Protein AF-A0AA45C9B7-F1 (afdb_monomer)

Foldseek 3Di:
DDDDDDPPPPPPPPPPPCPDWDWDAFPLGDIDTDNDAWQEEEEQDQLLQQLCVLLVLNRSYQEYALQHFDDPPCPPHHHDHLPDDLVVVVVSVGQEYEEAVVSCVPVVVSVVVCVVVVRHYGHHDQLFLVCLLVRLCVSCSNRVRNVSSVVLVVVLCVLLVPDDADDLVQAQEAAEAEADVQGKGFAPRAQLNVLCVSLRYDHPCHVFDAPDPSHRIGDDDPVSCLVCQARHQAYEYEDDPRHNDDLVVQLPDPSNCSHNRSVVVRYHYHYCCQRHRSHSSVSVSSVLSCQSPVLCVCLVPPVQQDFAFDFLLLLLVLCCSLVSQGWDDTGRPDQPLDPQRDGQNLQPPDDPSDCSSRSLSSCPVVVLADDDRNHSRRRHGDAQVRSQVSCCVVVVHGDDDRGTGSNSVSVVSVD

Secondary structure (DSSP, 8-state):
----SSTTSSS--------PPEEEE-TTS-EEEESS--SSEEE-SHHHHHHHHHTT-GGGEEEEETT---SGGGGGSPEE-TTS-HHHHHHT--SEEEE-HHHHHH-HHHHHHHHHTT-EEEE---SSSTTHHHHHHHHHHHHT-HHHHHHHHHHHHHHHHHSPPPPGGGPEEEEEEEETTTTEEEPTTSHHHHHHHHTTEEETTTTPPBSSTT-SEEE--HHHHHHTGGG-SEEEEEE-SS----HHHHHTSTTGGGSHHHHTT-EEEEEHHHHTSSSTTHHHHHHHHHHHTSHHHHHHT-TT-SSSB-BHHHHHHHHHHHTTPPPP---SS-----TTS--TT--TTS-TTSHHHHHHHHHHHTTSS--BTTB--TTPBPPHHHHHHHHHHHHTS-------BHHHHHHHHT-

pLDDT: mean 89.88, std 12.5, range [42.47, 98.75]

Radius of gyration: 24.46 Å; Cα contacts (8 Å, |Δi|>4): 684; chains: 1; bounding box: 62×85×58 Å

Mean predicted aligned error: 6.7 Å

Organism: NCBI:txid515440

Solvent-accessible surface area (backbone atoms only — not comparable to full-atom values): 23014 Å² total; per-residue (Å²): 144,83,90,90,84,74,88,80,78,77,82,72,74,68,85,72,75,80,65,68,66,46,72,50,70,37,66,72,73,47,80,46,75,40,73,63,54,50,59,27,28,34,28,61,38,50,49,56,49,34,44,36,47,76,36,71,38,52,83,24,53,61,27,32,26,66,67,52,44,56,66,54,82,52,81,83,46,53,65,45,56,96,84,56,61,61,65,65,55,58,75,66,62,46,51,30,39,40,36,37,47,67,50,56,73,75,38,42,74,54,52,55,55,40,44,76,71,72,26,45,72,47,30,54,67,64,41,36,42,82,35,40,58,57,48,43,43,52,50,10,53,46,52,64,23,50,67,42,27,52,50,49,50,52,51,49,52,54,57,58,68,70,46,78,84,64,57,87,90,69,47,44,39,22,40,53,36,56,31,70,97,77,41,23,25,48,9,76,58,5,43,44,39,47,37,37,52,68,48,27,36,38,49,79,54,64,86,32,50,50,74,43,93,76,41,52,34,7,49,54,55,72,64,61,48,42,77,50,8,74,60,21,60,32,38,36,34,39,28,47,98,89,21,90,67,52,69,68,59,55,64,69,37,89,66,38,73,51,19,39,6,56,67,69,65,34,60,46,81,43,55,36,72,25,39,64,34,79,39,81,46,32,56,53,42,31,54,47,42,38,36,72,72,42,34,70,59,49,67,73,63,34,90,62,67,38,88,52,66,27,20,47,45,55,46,32,43,52,50,36,52,77,67,54,53,75,79,59,74,66,54,60,86,51,89,60,55,47,101,81,69,52,43,67,62,50,41,74,79,48,60,79,88,42,67,65,35,43,33,49,50,27,23,45,80,66,70,52,47,84,66,63,81,56,35,64,58,49,82,44,70,52,50,37,67,55,50,24,54,35,49,17,65,74,73,71,47,92,52,88,60,94,40,54,25,32,35,49,49,52,62,54,74,73,108

Sequence (415 aa):
MKKFSILFIFLLITLLSFAYPYTFTDDSGNVIKVDKPFKRIISLYGGHTENIFYMEAKDSLIAVSTSEAFPPNFKNLPAISYKEDVEKFISLNPDLVLIRPMIYRRYGDLVEKLEAFGITVVSLQPETFDDVFPYWEKLGILTGKIDESKALIKEFELKVNKLPKIEQNDLTEIFFESIHKNFKTTANGSIADYVLKRSGLFNVADEAIQVVEGSTISEFSKEQLIENGDKVEYYIAQKGAMNKISKDIIKNESGFNAIKAVRNDNIIIIDEKIISRPTPRVYYSIVEFYKLIHNDYLTSNHYLYNDEKVSKISFSTIAIDFLMIPFKTPEYFKKEINKDGHLFGDFSDINYRDIQHLYAETAFYNDIVDSKSNKFEPNSILSSNDINSYLSRILNETVNENIVTNKDLIDFLRK

Structure (mmCIF, N/CA/C/O backbone):
data_AF-A0AA45C9B7-F1
#
_entry.id   AF-A0AA45C9B7-F1
#
loop_
_atom_site.group_PDB
_atom_site.id
_atom_site.type_symbol
_atom_site.label_atom_id
_atom_site.label_alt_id
_atom_site.label_comp_id
_atom_site.label_asym_id
_atom_site.label_entity_id
_atom_site.label_seq_id
_atom_site.pdbx_PDB_ins_code
_atom_site.Cartn_x
_atom_site.Cartn_y
_atom_site.Cartn_z
_atom_site.occupancy
_atom_site.B_iso_or_equiv
_atom_site.auth_seq_id
_atom_site.auth_comp_id
_atom_site.auth_asym_id
_atom_site.auth_atom_id
_atom_site.pdbx_PDB_model_num
ATOM 1 N N . MET A 1 1 ? -29.228 57.942 32.005 1.00 42.47 1 MET A N 1
ATOM 2 C CA . MET A 1 1 ? -28.174 57.275 31.211 1.00 42.47 1 MET A CA 1
ATOM 3 C C . MET A 1 1 ? -28.348 55.770 31.367 1.00 42.47 1 MET A C 1
ATOM 5 O O . MET A 1 1 ? -27.970 55.209 32.382 1.00 42.47 1 MET A O 1
ATOM 9 N N . LYS A 1 2 ? -29.069 55.148 30.431 1.00 44.62 2 LYS A N 1
ATOM 10 C CA . LYS A 1 2 ? -29.368 53.708 30.368 1.00 44.62 2 LYS A CA 1
ATOM 11 C C . LYS A 1 2 ? -29.010 53.242 28.955 1.00 44.62 2 LYS A C 1
ATOM 13 O O . LYS A 1 2 ? -29.224 54.020 28.029 1.00 44.62 2 LYS A O 1
ATOM 18 N N . LYS A 1 3 ? -28.603 51.972 28.837 1.00 48.41 3 LYS A N 1
ATOM 19 C CA . LYS A 1 3 ? -28.260 51.189 27.627 1.00 48.41 3 LYS A CA 1
ATOM 20 C C . LYS A 1 3 ? -26.762 51.133 27.314 1.00 48.41 3 LYS A C 1
ATOM 22 O O . LYS A 1 3 ? -26.308 51.922 26.510 1.00 48.41 3 LYS A O 1
ATOM 27 N N . PHE A 1 4 ? -26.039 50.174 27.902 1.00 48.50 4 PHE A N 1
ATOM 28 C CA . PHE A 1 4 ? -24.846 49.546 27.296 1.00 48.50 4 PHE A CA 1
ATOM 29 C C . PHE A 1 4 ? -24.396 48.309 28.110 1.00 48.50 4 PHE A C 1
ATOM 31 O O . PHE A 1 4 ? -23.299 48.276 28.649 1.00 48.50 4 PHE A O 1
ATOM 38 N N . SER A 1 5 ? -25.246 47.282 28.273 1.00 53.19 5 SER A N 1
ATOM 39 C CA . SER A 1 5 ? -24.798 46.026 28.930 1.00 53.19 5 SER A CA 1
ATOM 40 C C . SER A 1 5 ? -25.456 44.725 28.454 1.00 53.19 5 SER A C 1
ATOM 42 O O . SER A 1 5 ? -25.304 43.714 29.123 1.00 53.19 5 SER A O 1
ATOM 44 N N . ILE A 1 6 ? -26.180 44.690 27.329 1.00 49.78 6 ILE A N 1
ATOM 45 C CA . ILE A 1 6 ? -26.880 43.448 26.911 1.00 49.78 6 ILE A CA 1
ATOM 46 C C . ILE A 1 6 ? -26.456 42.950 25.515 1.00 49.78 6 ILE A C 1
ATOM 48 O O . ILE A 1 6 ? -26.840 41.865 25.100 1.00 49.78 6 ILE A O 1
ATOM 52 N N . LEU A 1 7 ? -25.575 43.660 24.803 1.00 46.28 7 LEU A N 1
ATOM 53 C CA . LEU A 1 7 ? -25.231 43.326 23.413 1.00 46.28 7 LEU A CA 1
ATOM 54 C C . LEU A 1 7 ? -23.855 42.658 23.230 1.00 46.28 7 LEU A C 1
ATOM 56 O O . LEU A 1 7 ? -23.214 42.862 22.208 1.00 46.28 7 LEU A O 1
ATOM 60 N N . PHE A 1 8 ? -23.383 41.885 24.213 1.00 44.88 8 PHE A N 1
ATOM 61 C CA . PHE A 1 8 ? -22.143 41.095 24.073 1.00 44.88 8 PHE A CA 1
ATOM 62 C C . PHE A 1 8 ? -22.245 39.650 24.594 1.00 44.88 8 PHE A C 1
ATOM 64 O O . PHE A 1 8 ? -21.258 38.927 24.595 1.00 44.88 8 PHE A O 1
ATOM 71 N N . ILE A 1 9 ? -23.444 39.205 24.995 1.00 46.38 9 ILE A N 1
ATOM 72 C CA . ILE A 1 9 ? -23.711 37.828 25.466 1.00 46.38 9 ILE A CA 1
ATOM 73 C C . ILE A 1 9 ? -24.515 37.014 24.425 1.00 46.38 9 ILE A C 1
ATOM 75 O O . ILE A 1 9 ? -24.823 35.850 24.636 1.00 46.38 9 ILE A O 1
ATOM 79 N N . PHE A 1 10 ? -24.809 37.588 23.252 1.00 44.72 10 PHE A N 1
ATOM 80 C CA . PHE A 1 10 ? -25.588 36.925 22.191 1.00 44.72 10 PHE A CA 1
ATOM 81 C C . PHE A 1 10 ? -24.786 36.548 20.934 1.00 44.72 10 PHE A C 1
ATOM 83 O O . PHE A 1 10 ? -25.371 36.111 19.948 1.00 44.72 10 PHE A O 1
ATOM 90 N N . LEU A 1 11 ? -23.453 36.666 20.968 1.00 45.59 11 LEU A N 1
ATOM 91 C CA . LEU A 1 11 ? -22.559 36.192 19.901 1.00 45.59 11 LEU A CA 1
ATOM 92 C C . LEU A 1 11 ? -21.663 35.041 20.387 1.00 45.59 11 LEU A C 1
ATOM 94 O O . LEU A 1 11 ? -20.489 34.948 20.055 1.00 45.59 11 LEU A O 1
ATOM 98 N N . LEU A 1 12 ? -22.239 34.170 21.212 1.00 47.09 12 LEU A N 1
ATOM 99 C CA . LEU A 1 12 ? -21.736 32.823 21.456 1.00 47.09 12 LEU A CA 1
ATOM 100 C C . LEU A 1 12 ? -22.844 31.825 21.097 1.00 47.09 12 LEU A C 1
ATOM 102 O O . LEU A 1 12 ? -23.138 30.896 21.841 1.00 47.09 12 LEU A O 1
ATOM 106 N N . ILE A 1 13 ? -23.505 32.044 19.954 1.00 50.38 13 ILE A N 1
ATOM 107 C CA . ILE A 1 13 ? -24.198 30.954 19.269 1.00 50.38 13 ILE A CA 1
ATOM 108 C C . ILE A 1 13 ? -23.079 30.114 18.674 1.00 50.38 13 ILE A C 1
ATOM 110 O O . ILE A 1 13 ? -22.588 30.344 17.571 1.00 50.38 13 ILE A O 1
ATOM 114 N N . THR A 1 14 ? -22.603 29.208 19.516 1.00 49.97 14 THR A N 1
ATOM 115 C CA . THR A 1 14 ? -21.936 27.981 19.138 1.00 49.97 14 THR A CA 1
ATOM 116 C C . THR A 1 14 ? -22.509 27.490 17.811 1.00 49.97 14 THR A C 1
ATOM 118 O O . THR A 1 14 ? -23.702 27.204 17.702 1.00 49.97 14 THR A O 1
ATOM 121 N N . LEU A 1 15 ? -21.645 27.365 16.803 1.00 48.00 15 LEU A N 1
ATOM 122 C CA . LEU A 1 15 ? -21.829 26.395 15.730 1.00 48.00 15 LEU A CA 1
ATOM 123 C C . LEU A 1 15 ? -21.857 25.007 16.391 1.00 48.00 15 LEU A C 1
ATOM 125 O O . LEU A 1 15 ? -20.880 24.266 16.375 1.00 48.00 15 LEU A O 1
ATOM 129 N N . LEU A 1 16 ? -22.970 24.666 17.044 1.00 46.38 16 LEU A N 1
ATOM 130 C CA . LEU A 1 16 ? -23.360 23.280 17.205 1.00 46.38 16 LEU A CA 1
ATOM 131 C C . LEU A 1 16 ? -23.708 22.824 15.795 1.00 46.38 16 LEU A C 1
ATOM 133 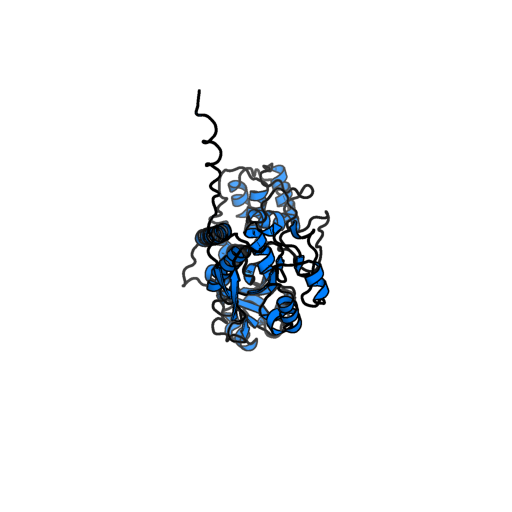O O . LEU A 1 16 ? -24.852 22.932 15.357 1.00 46.38 16 LEU A O 1
ATOM 137 N N . SER A 1 17 ? -22.700 22.352 15.065 1.00 50.91 17 SER A N 1
ATOM 138 C CA . SER A 1 17 ? -22.954 21.388 14.009 1.00 50.91 17 SER A CA 1
ATOM 139 C C . SER A 1 17 ? -23.666 20.225 14.687 1.00 50.91 17 SER A C 1
ATOM 141 O O . SER A 1 17 ? -23.038 19.417 15.370 1.00 50.91 17 SER A O 1
ATOM 143 N N . PHE A 1 18 ? -24.993 20.191 14.575 1.00 50.06 18 PHE A N 1
ATOM 144 C CA . PHE A 1 18 ? -25.790 19.018 14.893 1.00 50.06 18 PHE A CA 1
ATOM 145 C C . PHE A 1 18 ? -25.392 17.934 13.887 1.00 50.06 18 PHE A C 1
ATOM 147 O O . PHE A 1 18 ? -26.012 17.775 12.839 1.00 50.06 18 PHE A O 1
ATOM 154 N N . ALA A 1 19 ? -24.298 17.229 14.171 1.00 60.28 19 ALA A N 1
ATOM 155 C CA . ALA A 1 19 ? -24.029 15.952 13.545 1.00 60.28 19 ALA A CA 1
ATOM 156 C C . ALA A 1 19 ? -25.073 14.986 14.114 1.00 60.28 19 ALA A C 1
ATOM 158 O O . ALA A 1 19 ? -25.050 14.664 15.301 1.00 60.28 19 ALA A O 1
ATOM 159 N N . TYR A 1 20 ? -26.052 14.630 13.285 1.00 59.03 20 TYR A N 1
ATOM 160 C CA . TYR A 1 20 ? -27.032 13.595 13.594 1.00 59.03 20 TYR A CA 1
ATOM 161 C C . TYR A 1 20 ? -26.312 12.294 13.976 1.00 59.03 20 TYR A C 1
ATOM 163 O O . TYR A 1 20 ? -25.211 12.056 13.471 1.00 59.03 20 TYR A O 1
ATOM 171 N N . PRO A 1 21 ? -26.913 11.444 14.829 1.00 85.44 21 PRO A N 1
ATOM 172 C CA . PRO A 1 21 ? -26.331 10.142 15.108 1.00 85.44 21 PRO A CA 1
ATOM 173 C C . PRO A 1 21 ? -26.195 9.373 13.791 1.00 85.44 21 PRO A C 1
ATOM 175 O O . PRO A 1 21 ? -27.180 9.166 13.077 1.00 85.44 21 PRO A O 1
ATOM 178 N N . TYR A 1 22 ? -24.972 8.973 13.451 1.00 93.06 22 TYR A N 1
ATOM 179 C CA . TYR A 1 22 ? -24.746 8.094 12.308 1.00 93.06 22 TYR A CA 1
ATOM 180 C C . TYR A 1 22 ? -25.062 6.663 12.722 1.00 93.06 22 TYR A C 1
ATOM 182 O O . TYR A 1 22 ? -24.827 6.257 13.861 1.00 93.06 22 TYR A O 1
ATOM 190 N N . THR A 1 23 ? -25.615 5.881 11.802 1.00 94.88 23 THR A N 1
ATOM 191 C CA . THR A 1 23 ? -25.825 4.448 12.002 1.00 94.88 23 THR A CA 1
ATOM 192 C C . THR A 1 23 ? -25.400 3.709 10.746 1.00 94.88 23 THR A C 1
ATOM 194 O O . THR A 1 23 ? -25.785 4.102 9.647 1.00 94.88 23 THR A O 1
ATOM 197 N N . PHE A 1 24 ? -24.603 2.657 10.904 1.00 96.50 24 PHE A N 1
ATOM 198 C CA . PHE A 1 24 ? -24.184 1.786 9.808 1.00 96.50 24 PHE A CA 1
ATOM 199 C C . PHE A 1 24 ? -24.010 0.353 10.309 1.00 96.50 24 PHE A C 1
ATOM 201 O O . PHE A 1 24 ? -23.844 0.127 11.506 1.00 96.50 24 PHE A O 1
ATOM 208 N N . THR A 1 25 ? -24.031 -0.608 9.391 1.00 97.12 25 THR A N 1
ATOM 209 C CA . THR A 1 25 ? -23.704 -2.004 9.696 1.00 97.12 25 THR A CA 1
ATOM 210 C C . THR A 1 25 ? -22.218 -2.245 9.443 1.00 97.12 25 THR A C 1
ATOM 212 O O . THR A 1 25 ? -21.684 -1.865 8.391 1.00 97.12 25 THR A O 1
ATOM 215 N N . ASP A 1 26 ? -21.533 -2.814 10.430 1.00 97.25 26 ASP A N 1
ATOM 216 C CA . ASP A 1 26 ? -20.147 -3.250 10.290 1.00 97.25 26 ASP A CA 1
ATOM 217 C C . ASP A 1 26 ? -20.053 -4.555 9.479 1.00 97.25 26 ASP A C 1
ATOM 219 O O . ASP A 1 26 ? -21.057 -5.187 9.150 1.00 97.25 26 ASP A O 1
ATOM 223 N N . ASP A 1 27 ? -18.839 -4.975 9.149 1.00 95.75 27 ASP A N 1
ATOM 224 C CA . ASP A 1 27 ? -18.615 -6.099 8.237 1.00 95.75 27 ASP A CA 1
ATOM 225 C C . ASP A 1 27 ? -18.670 -7.459 8.978 1.00 95.75 27 ASP A C 1
ATOM 227 O O . ASP A 1 27 ? -18.292 -8.495 8.437 1.00 95.75 27 ASP A O 1
ATOM 231 N N . SER A 1 28 ? -19.134 -7.464 10.238 1.00 95.19 28 SER A N 1
ATOM 232 C CA . SER A 1 28 ? -19.570 -8.661 10.978 1.00 95.19 28 SER A CA 1
ATOM 233 C C . SER A 1 28 ? -21.086 -8.670 11.249 1.00 95.19 28 SER A C 1
ATOM 235 O O . SER A 1 28 ? -21.576 -9.572 11.925 1.00 95.19 28 SER A O 1
ATOM 237 N N . GLY A 1 29 ? -21.842 -7.709 10.700 1.00 95.31 29 GLY A N 1
ATOM 238 C CA . GLY A 1 29 ? -23.305 -7.648 10.790 1.00 95.31 29 GLY A CA 1
ATOM 239 C C . GLY A 1 29 ? -23.853 -6.847 11.977 1.00 95.31 29 GLY A C 1
ATOM 240 O O . GLY A 1 29 ? -25.069 -6.822 12.179 1.00 95.31 29 GLY A O 1
ATOM 241 N N . ASN A 1 30 ? -23.002 -6.171 12.751 1.00 96.00 30 ASN A N 1
ATOM 242 C CA . ASN A 1 30 ? -23.426 -5.395 13.915 1.00 96.00 30 ASN A CA 1
ATOM 243 C C . ASN A 1 30 ? -23.891 -3.996 13.508 1.00 96.00 30 ASN A C 1
ATOM 245 O O . ASN A 1 30 ? -23.246 -3.321 12.705 1.00 96.00 30 ASN A O 1
ATOM 249 N N . VAL A 1 31 ? -24.985 -3.520 14.105 1.00 96.88 31 VAL A N 1
ATOM 250 C CA . VAL A 1 31 ? -25.466 -2.145 13.908 1.00 96.88 31 VAL A CA 1
ATOM 251 C C . VAL A 1 31 ? -24.709 -1.207 14.841 1.00 96.88 31 VAL A C 1
ATOM 253 O O . VAL A 1 31 ? -24.925 -1.209 16.053 1.00 96.88 31 VAL A O 1
ATOM 256 N N . ILE A 1 32 ? -23.860 -0.365 14.266 1.00 97.12 32 ILE A N 1
ATOM 257 C CA . ILE A 1 32 ? -23.044 0.605 14.989 1.00 97.12 32 ILE A CA 1
ATOM 258 C C . ILE A 1 32 ? -23.759 1.948 15.005 1.00 97.12 32 ILE A C 1
ATOM 260 O O . ILE A 1 32 ? -24.113 2.481 13.953 1.00 97.12 32 ILE A O 1
ATOM 264 N N . LYS A 1 33 ? -23.945 2.512 16.200 1.00 94.94 33 LYS A N 1
ATOM 265 C CA . LYS A 1 33 ? -24.475 3.865 16.400 1.00 94.94 33 LYS A CA 1
ATOM 266 C C . LYS A 1 33 ? -23.355 4.788 16.850 1.00 94.94 33 LYS A C 1
ATOM 268 O O . LYS A 1 33 ? -22.640 4.479 17.799 1.00 94.94 33 LYS A O 1
ATOM 273 N N . VAL A 1 34 ? -23.218 5.922 16.177 1.00 95.62 34 VAL A N 1
ATOM 274 C CA . VAL A 1 34 ? -22.181 6.917 16.452 1.00 95.62 34 VAL A CA 1
ATOM 275 C C . VAL A 1 34 ? -22.859 8.233 16.799 1.00 95.62 34 VAL A C 1
ATOM 277 O O . VAL A 1 34 ? -23.167 9.041 15.925 1.00 95.62 34 VAL A O 1
ATOM 280 N N . ASP A 1 35 ? -23.098 8.434 18.094 1.00 92.38 35 ASP A N 1
ATOM 281 C CA . ASP A 1 35 ? -23.690 9.673 18.619 1.00 92.38 35 ASP A CA 1
ATOM 282 C C . ASP A 1 35 ? -22.674 10.823 18.647 1.00 92.38 35 ASP A C 1
ATOM 284 O O . ASP A 1 35 ? -23.022 11.997 18.534 1.00 92.38 35 ASP A O 1
ATOM 288 N N . LYS A 1 36 ? -21.393 10.483 18.818 1.00 93.50 36 LYS A N 1
ATOM 289 C CA . LYS A 1 36 ? -20.261 11.409 18.791 1.00 93.50 36 LYS A CA 1
ATOM 290 C C . LYS A 1 36 ? -19.014 10.692 18.265 1.00 93.50 36 LYS A C 1
ATOM 292 O O . LYS A 1 36 ? -18.895 9.485 18.467 1.00 93.50 36 LYS A O 1
ATOM 297 N N . PRO A 1 37 ? -18.059 11.419 17.664 1.00 95.94 37 PRO A N 1
ATOM 298 C CA . PRO A 1 37 ? -16.772 10.849 17.281 1.00 95.94 37 PRO A CA 1
ATOM 299 C C . PRO A 1 37 ? -16.023 10.222 18.462 1.00 95.94 37 PRO A C 1
ATOM 301 O O . PRO A 1 37 ? -15.937 10.834 19.534 1.00 95.94 37 PRO A O 1
ATOM 304 N N . PHE A 1 38 ? -15.415 9.062 18.232 1.00 97.62 38 PHE A N 1
ATOM 305 C CA . PHE A 1 38 ? -14.538 8.379 19.180 1.00 97.62 38 PHE A CA 1
ATOM 306 C C . PHE A 1 38 ? -13.196 9.112 19.309 1.00 97.62 38 PHE A C 1
ATOM 308 O O . PHE A 1 38 ? -12.716 9.748 18.364 1.00 97.62 38 PHE A O 1
ATOM 315 N N . LYS A 1 39 ? -12.598 9.080 20.504 1.00 97.00 39 LYS A N 1
ATOM 316 C CA . LYS A 1 39 ? -11.380 9.838 20.847 1.00 97.00 39 LYS A CA 1
ATOM 317 C C . LYS A 1 39 ? -10.267 8.972 21.426 1.00 97.00 39 LYS A C 1
ATOM 319 O O . LYS A 1 39 ? -9.162 9.475 21.607 1.00 97.00 39 LYS A O 1
ATOM 324 N N . ARG A 1 40 ? -10.549 7.711 21.751 1.00 97.94 40 ARG A N 1
ATOM 325 C CA . ARG A 1 40 ? -9.636 6.771 22.404 1.00 97.94 40 ARG A CA 1
ATOM 326 C C . ARG A 1 40 ? -9.715 5.421 21.699 1.00 97.94 40 ARG A C 1
ATOM 328 O O . ARG A 1 40 ? -10.242 4.443 22.224 1.00 97.94 40 ARG A O 1
ATOM 335 N N . ILE A 1 41 ? -9.168 5.396 20.494 1.00 98.38 41 ILE A N 1
ATOM 336 C CA . ILE A 1 41 ? -9.255 4.287 19.554 1.00 98.38 41 ILE A CA 1
ATOM 337 C C . ILE A 1 41 ? -8.043 3.365 19.706 1.00 98.38 41 ILE A C 1
ATOM 339 O O . ILE A 1 41 ? -6.892 3.807 19.635 1.00 98.38 41 ILE A O 1
ATOM 343 N N . ILE A 1 42 ? -8.301 2.069 19.859 1.00 97.88 42 ILE A N 1
ATOM 344 C CA . ILE A 1 42 ? -7.309 1.011 19.640 1.00 97.88 42 ILE A CA 1
ATOM 345 C C . ILE A 1 42 ? -7.521 0.452 18.234 1.00 97.88 42 ILE A C 1
ATOM 347 O O . ILE A 1 42 ? -8.609 -0.018 17.912 1.00 97.88 42 ILE A O 1
ATOM 351 N N . SER A 1 43 ? -6.483 0.482 17.399 1.00 96.50 43 SER A N 1
ATOM 352 C CA . SER A 1 43 ? -6.538 -0.043 16.030 1.00 96.50 43 SER A CA 1
ATOM 353 C C . SER A 1 43 ? -5.743 -1.339 15.901 1.00 96.50 43 SER A C 1
ATOM 355 O O . SER A 1 43 ? -4.517 -1.327 15.992 1.00 96.50 43 SER A O 1
ATOM 357 N N . LEU A 1 44 ? -6.419 -2.466 15.661 1.00 95.75 44 LEU A N 1
ATOM 358 C CA . LEU A 1 44 ? -5.783 -3.789 15.565 1.00 95.75 44 LEU A CA 1
ATOM 359 C C . LEU A 1 44 ? -5.434 -4.209 14.125 1.00 95.75 44 LEU A C 1
ATOM 361 O O . LEU A 1 44 ? -5.105 -5.372 13.877 1.00 95.75 44 LEU A O 1
ATOM 365 N N . TYR A 1 45 ? -5.475 -3.280 13.165 1.00 93.19 45 TYR A N 1
ATOM 366 C CA . TYR A 1 45 ? -5.079 -3.535 11.781 1.00 93.19 45 TYR A CA 1
ATOM 367 C C . TYR A 1 45 ? -4.540 -2.285 11.081 1.00 93.19 45 TYR A C 1
ATOM 369 O O . TYR A 1 45 ? -5.177 -1.233 11.077 1.00 93.19 45 TYR A O 1
ATOM 377 N N . GLY A 1 46 ? -3.421 -2.441 10.369 1.00 90.69 46 GLY A N 1
ATOM 378 C CA . GLY A 1 46 ? -2.737 -1.299 9.763 1.00 90.69 46 GLY A CA 1
ATOM 379 C C . GLY A 1 46 ? -3.471 -0.602 8.641 1.00 90.69 46 GLY A C 1
ATOM 380 O O . GLY A 1 46 ? -3.217 0.572 8.408 1.00 90.69 46 GLY A O 1
ATOM 381 N N . GLY A 1 47 ? -4.426 -1.266 7.986 1.00 93.44 47 GLY A N 1
ATOM 382 C CA . GLY A 1 47 ? -5.327 -0.561 7.080 1.00 93.44 47 GLY A CA 1
ATOM 383 C C . GLY A 1 47 ? -6.197 0.464 7.814 1.00 93.44 47 GLY A C 1
ATOM 384 O O . GLY A 1 47 ? -6.421 1.542 7.280 1.00 93.44 47 GLY A O 1
ATOM 385 N N . HIS A 1 48 ? -6.663 0.186 9.036 1.00 96.00 48 HIS A N 1
ATOM 386 C CA . HIS A 1 48 ? -7.419 1.171 9.820 1.00 96.00 48 HIS A CA 1
ATOM 387 C C . HIS A 1 48 ? -6.496 2.300 10.274 1.00 96.00 48 HIS A C 1
ATOM 389 O O . HIS A 1 48 ? -6.776 3.472 10.026 1.00 96.00 48 HIS A O 1
ATOM 395 N N . THR A 1 49 ? -5.362 1.927 10.874 1.00 94.19 49 THR A N 1
ATOM 396 C CA . THR A 1 49 ? -4.375 2.860 11.424 1.00 94.19 49 THR A CA 1
ATOM 397 C C . THR A 1 49 ? -3.926 3.869 10.367 1.00 94.19 49 THR A C 1
ATOM 399 O O . THR A 1 49 ? -3.978 5.075 10.586 1.00 94.19 49 THR A O 1
ATOM 402 N N . GLU A 1 50 ? -3.544 3.392 9.186 1.00 93.12 50 GLU A N 1
ATOM 403 C CA . GLU A 1 50 ? -3.051 4.236 8.104 1.00 93.12 50 GLU A CA 1
ATOM 404 C C . GLU A 1 50 ? -4.119 5.200 7.568 1.00 93.12 50 GLU A C 1
ATOM 406 O O . GLU A 1 50 ? -3.839 6.387 7.401 1.00 93.12 50 GLU A O 1
ATOM 411 N N . ASN A 1 51 ? -5.356 4.740 7.363 1.00 95.81 51 ASN A N 1
ATOM 412 C CA . ASN A 1 51 ? -6.441 5.611 6.900 1.00 95.81 51 ASN A CA 1
ATOM 413 C C . ASN A 1 51 ? -6.785 6.707 7.915 1.00 95.81 51 ASN A C 1
ATOM 415 O O . ASN A 1 51 ? -6.963 7.860 7.532 1.00 95.81 51 ASN A O 1
ATOM 419 N N . ILE A 1 52 ? -6.785 6.387 9.213 1.00 95.75 52 ILE A N 1
ATOM 420 C CA . ILE A 1 52 ? -6.977 7.378 10.285 1.00 95.75 52 ILE A CA 1
ATOM 421 C C . ILE A 1 52 ? -5.883 8.457 10.239 1.00 95.75 52 ILE A C 1
ATOM 423 O O . ILE A 1 52 ? -6.149 9.635 10.486 1.00 95.75 52 ILE A O 1
ATOM 427 N N . PHE A 1 53 ? -4.654 8.088 9.870 1.00 93.06 53 PHE A N 1
ATOM 428 C CA . PHE A 1 53 ? -3.577 9.049 9.642 1.00 93.06 53 PHE A CA 1
ATOM 429 C C . PHE A 1 53 ? -3.786 9.899 8.386 1.00 93.06 53 PHE A C 1
ATOM 431 O O . PHE A 1 53 ? -3.568 11.113 8.448 1.00 93.06 53 PHE A O 1
ATOM 438 N N . TYR A 1 54 ? -4.215 9.303 7.269 1.00 93.31 54 TYR A N 1
ATOM 439 C CA . TYR A 1 54 ? -4.569 10.048 6.054 1.00 93.31 54 TYR A CA 1
ATOM 440 C C . TYR A 1 54 ? -5.679 11.076 6.318 1.00 93.31 54 TYR A C 1
ATOM 442 O O . TYR A 1 54 ? -5.592 12.191 5.815 1.00 93.31 54 TYR A O 1
ATOM 450 N N . MET A 1 55 ? -6.637 10.747 7.188 1.00 94.69 55 MET A N 1
ATOM 451 C CA . MET A 1 55 ? -7.749 11.615 7.603 1.00 94.69 55 MET A CA 1
ATOM 452 C C . MET A 1 55 ? -7.401 12.604 8.731 1.00 94.69 55 MET A C 1
ATOM 454 O O . MET A 1 55 ? -8.287 13.252 9.280 1.00 94.69 55 MET A O 1
ATOM 458 N N . GLU A 1 56 ? -6.129 12.712 9.130 1.00 93.38 56 GLU A N 1
ATOM 459 C CA . GLU A 1 56 ? -5.687 13.630 10.197 1.00 93.38 56 GLU A CA 1
ATOM 460 C C . GLU A 1 56 ? -6.338 13.372 11.567 1.00 93.38 56 GLU A C 1
ATOM 462 O O . GLU A 1 56 ? -6.427 14.265 12.407 1.00 93.38 56 GLU A O 1
ATOM 467 N N . ALA A 1 57 ? -6.755 12.133 11.831 1.00 94.56 57 ALA A N 1
ATOM 468 C CA . ALA A 1 57 ? -7.336 11.704 13.105 1.00 94.56 57 ALA A CA 1
ATOM 469 C C . ALA A 1 57 ? -6.356 10.928 13.995 1.00 94.56 57 ALA A C 1
ATOM 471 O O . ALA A 1 57 ? -6.775 10.263 14.941 1.00 94.56 57 ALA A O 1
ATOM 472 N N . LYS A 1 58 ? -5.044 11.022 13.748 1.00 92.44 58 LYS A N 1
ATOM 473 C CA . LYS A 1 58 ? -4.020 10.301 14.528 1.00 92.44 58 LYS A CA 1
ATOM 474 C C . LYS A 1 58 ? -4.120 10.525 16.044 1.00 92.44 58 LYS A C 1
ATOM 476 O O . LYS A 1 58 ? -3.840 9.605 16.799 1.00 92.44 58 LYS A O 1
ATOM 481 N N . ASP A 1 59 ? -4.573 11.701 16.481 1.00 93.25 59 ASP A N 1
ATOM 482 C CA . ASP A 1 59 ? -4.689 12.051 17.905 1.00 93.25 59 ASP A CA 1
ATOM 483 C C . ASP A 1 59 ? -5.822 11.292 18.620 1.00 93.25 59 ASP A C 1
ATOM 485 O O . ASP A 1 59 ? -5.895 11.299 19.846 1.00 93.25 59 ASP A O 1
ATOM 489 N N . SER A 1 60 ? -6.703 10.622 17.867 1.00 95.88 60 SER A N 1
ATOM 490 C CA . SER A 1 60 ? -7.705 9.708 18.424 1.00 95.88 60 SER A CA 1
ATOM 491 C C . SER A 1 60 ? -7.143 8.318 18.740 1.00 95.88 60 SER A C 1
ATOM 493 O O . SER A 1 60 ? -7.785 7.564 19.465 1.00 95.88 60 SER A O 1
ATOM 495 N N . LEU A 1 61 ? -5.961 7.959 18.223 1.00 95.56 61 LEU A N 1
ATOM 496 C CA . LEU A 1 61 ? -5.348 6.648 18.441 1.00 95.56 61 LEU A CA 1
ATOM 497 C C . LEU A 1 61 ? -4.578 6.625 19.763 1.00 95.56 61 LEU A C 1
ATOM 499 O O . LEU A 1 61 ? -3.702 7.453 19.997 1.00 95.56 61 LEU A O 1
ATOM 503 N N . ILE A 1 62 ? -4.869 5.632 20.604 1.00 96.00 62 ILE A N 1
ATOM 504 C CA . ILE A 1 62 ? -4.195 5.432 21.899 1.00 96.00 62 ILE A CA 1
ATOM 505 C C . ILE A 1 62 ? -3.367 4.148 21.961 1.00 96.00 62 ILE A C 1
ATOM 507 O O . ILE A 1 62 ? -2.528 4.019 22.846 1.00 96.00 62 ILE A O 1
ATOM 511 N N . ALA A 1 63 ? -3.591 3.208 21.042 1.00 94.69 63 ALA A N 1
ATOM 512 C CA . ALA A 1 63 ? -2.742 2.044 20.821 1.00 94.69 63 ALA A CA 1
ATOM 513 C C . ALA A 1 63 ? -2.974 1.481 19.418 1.00 94.69 63 ALA A C 1
ATOM 515 O O . ALA A 1 63 ? -4.024 1.699 18.803 1.00 94.69 63 ALA A O 1
ATOM 516 N N . VAL A 1 64 ? -1.993 0.739 18.920 1.00 93.38 64 VAL A N 1
ATOM 517 C CA . VAL A 1 64 ? -2.036 0.138 17.585 1.00 93.38 64 VAL A CA 1
ATOM 518 C C . VAL A 1 64 ? -1.585 -1.321 17.611 1.00 93.38 64 VAL A C 1
ATOM 520 O O . VAL A 1 64 ? -1.033 -1.783 18.607 1.00 93.38 64 VAL A O 1
ATOM 523 N N . SER A 1 65 ? -1.813 -2.060 16.527 1.00 90.69 65 SER A N 1
ATOM 524 C CA . SER A 1 65 ? -1.370 -3.450 16.405 1.00 90.69 65 SER A CA 1
ATOM 525 C C . SER A 1 65 ? 0.151 -3.587 16.551 1.00 90.69 65 SER A C 1
ATOM 527 O O . SER A 1 65 ? 0.927 -2.710 16.175 1.00 90.69 65 SER A O 1
ATOM 529 N N . THR A 1 66 ? 0.613 -4.745 17.018 1.00 86.12 66 THR A N 1
ATOM 530 C CA . THR A 1 66 ? 2.045 -5.100 17.000 1.00 86.12 66 THR A CA 1
ATOM 531 C C . THR A 1 66 ? 2.616 -5.243 15.591 1.00 86.12 66 THR A C 1
ATOM 533 O O . THR A 1 66 ? 3.830 -5.234 15.415 1.00 86.12 66 THR A O 1
ATOM 536 N N . SER A 1 67 ? 1.753 -5.365 14.583 1.00 77.94 67 SER A N 1
ATOM 537 C CA . SER A 1 67 ? 2.122 -5.468 13.175 1.00 77.94 67 SER A CA 1
ATOM 538 C C . SER A 1 67 ? 1.955 -4.139 12.434 1.00 77.94 67 SER A C 1
ATOM 540 O O . SER A 1 67 ? 1.534 -4.149 11.282 1.00 77.94 67 SER A O 1
ATOM 542 N N . GLU A 1 68 ? 2.174 -2.992 13.074 1.00 77.19 68 GLU A N 1
ATOM 543 C CA . GLU A 1 68 ? 2.172 -1.698 12.383 1.00 77.19 68 GLU A CA 1
ATOM 544 C C . GLU A 1 68 ? 3.567 -1.311 11.905 1.00 77.19 68 GLU A C 1
ATOM 546 O O . GLU A 1 68 ? 4.548 -1.481 12.621 1.00 77.19 68 GLU A O 1
ATOM 551 N N . ALA A 1 69 ? 3.644 -0.762 10.692 1.00 70.38 69 ALA A N 1
ATOM 552 C CA . ALA A 1 69 ? 4.915 -0.407 10.053 1.00 70.38 69 ALA A CA 1
ATOM 553 C C . ALA A 1 69 ? 4.977 1.042 9.541 1.00 70.38 69 ALA A C 1
ATOM 555 O O . ALA A 1 69 ? 6.062 1.578 9.355 1.00 70.38 69 ALA A O 1
ATOM 556 N N . PHE A 1 70 ? 3.830 1.671 9.270 1.00 75.62 70 PHE A N 1
ATOM 557 C CA . PHE A 1 70 ? 3.727 3.013 8.684 1.00 75.62 70 PHE A CA 1
ATOM 558 C C . PHE A 1 70 ? 2.319 3.597 8.829 1.00 75.62 70 PHE A C 1
ATOM 560 O O . PHE A 1 70 ? 1.383 2.806 8.662 1.00 75.62 70 PHE A O 1
ATOM 567 N N . PRO A 1 71 ? 2.122 4.922 9.045 1.00 73.56 71 PRO A N 1
ATOM 568 C CA . PRO A 1 71 ? 3.104 6.028 9.103 1.00 73.56 71 PRO A CA 1
ATOM 569 C C . PRO A 1 71 ? 4.156 6.030 10.244 1.00 73.56 71 PRO A C 1
ATOM 571 O O . PRO A 1 71 ? 3.920 5.487 11.316 1.00 73.56 71 PRO A O 1
ATOM 574 N N . PRO A 1 72 ? 5.305 6.717 10.077 1.00 63.50 72 PRO A N 1
ATOM 575 C CA . PRO A 1 72 ? 6.435 6.789 11.038 1.00 63.50 72 PRO A CA 1
ATOM 576 C C . PRO A 1 72 ? 6.068 7.282 12.453 1.00 63.50 72 PRO A C 1
ATOM 578 O O . PRO A 1 72 ? 6.754 6.986 13.431 1.00 63.50 72 PRO A O 1
ATOM 581 N N . ASN A 1 73 ? 4.970 8.029 12.584 1.00 61.75 73 ASN A N 1
ATOM 582 C CA . ASN A 1 73 ? 4.566 8.710 13.817 1.00 61.75 73 ASN A CA 1
ATOM 583 C C . ASN A 1 73 ? 3.866 7.805 14.851 1.00 61.75 73 ASN A C 1
ATOM 585 O O . ASN A 1 73 ? 3.435 8.298 15.891 1.00 61.75 73 ASN A O 1
ATOM 589 N N . PHE A 1 74 ? 3.774 6.490 14.626 1.00 68.38 74 PHE A N 1
ATOM 590 C CA . PHE A 1 74 ? 3.242 5.557 15.632 1.00 68.38 74 PHE A CA 1
ATOM 591 C C . PHE A 1 74 ? 4.183 5.287 16.798 1.00 68.38 74 PHE A C 1
ATOM 593 O O . PHE A 1 74 ? 3.752 4.697 17.782 1.00 68.38 74 PHE A O 1
ATOM 600 N N . LYS A 1 75 ? 5.470 5.647 16.677 1.00 61.38 75 LYS A N 1
ATOM 601 C CA . LYS A 1 75 ? 6.549 5.214 17.587 1.00 61.38 75 LYS A CA 1
ATOM 602 C C . LYS A 1 75 ? 6.270 5.492 19.073 1.00 61.38 75 LYS A C 1
ATOM 604 O O . LYS A 1 75 ? 6.861 4.836 19.923 1.00 61.38 75 LYS A O 1
ATOM 609 N N . ASN A 1 76 ? 5.373 6.429 19.375 1.00 74.56 76 ASN A N 1
ATOM 610 C CA . ASN A 1 76 ? 5.007 6.812 20.738 1.00 74.56 76 ASN A CA 1
ATOM 611 C C . ASN A 1 76 ? 3.731 6.127 21.262 1.00 74.56 76 ASN A C 1
ATOM 613 O O . ASN A 1 76 ? 3.399 6.295 22.434 1.00 74.56 76 ASN A O 1
ATOM 617 N N . LEU A 1 77 ? 3.006 5.382 20.423 1.00 85.06 77 LEU A N 1
ATOM 618 C CA . LEU A 1 77 ? 1.801 4.661 20.823 1.00 85.06 77 LEU A CA 1
ATOM 619 C C . LEU A 1 77 ? 2.158 3.256 21.338 1.00 85.06 77 LEU A C 1
ATOM 621 O O . LEU A 1 77 ? 2.982 2.569 20.729 1.00 85.06 77 LEU A O 1
ATOM 625 N N . PRO A 1 78 ? 1.525 2.790 22.429 1.00 89.31 78 PRO A N 1
ATOM 626 C CA . PRO A 1 78 ? 1.573 1.392 22.832 1.00 89.31 78 PRO A CA 1
ATOM 627 C C . PRO A 1 78 ? 1.175 0.457 21.683 1.00 89.31 78 PRO A C 1
ATOM 629 O O . PRO A 1 78 ? 0.170 0.679 21.005 1.00 89.31 78 PRO A O 1
ATOM 632 N N . ALA A 1 79 ? 1.941 -0.616 21.504 1.00 89.50 79 ALA A N 1
ATOM 633 C CA . ALA A 1 79 ? 1.584 -1.711 20.613 1.00 89.50 79 ALA A CA 1
ATOM 634 C C . ALA A 1 79 ? 0.844 -2.800 21.403 1.00 89.50 79 ALA A C 1
ATOM 636 O O . ALA A 1 79 ? 1.307 -3.215 22.467 1.00 89.50 79 ALA A O 1
ATOM 637 N N . ILE A 1 80 ? -0.296 -3.260 20.892 1.00 92.12 80 ILE A N 1
ATOM 638 C CA . ILE A 1 80 ? -1.149 -4.267 21.527 1.00 92.12 80 ILE A CA 1
ATOM 639 C C . ILE A 1 80 ? -1.525 -5.354 20.519 1.00 92.12 80 ILE A C 1
ATOM 641 O O . ILE A 1 80 ? -1.803 -5.086 19.351 1.00 92.12 80 ILE A O 1
ATOM 645 N N . SER A 1 81 ? -1.492 -6.608 20.959 1.00 93.88 81 SER A N 1
ATOM 646 C CA . SER A 1 81 ? -1.930 -7.751 20.161 1.00 93.88 81 SER A CA 1
ATOM 647 C C . SER A 1 81 ? -3.382 -8.081 20.501 1.00 93.88 81 SER A C 1
ATOM 649 O O . SER A 1 81 ? -3.774 -8.045 21.661 1.00 93.88 81 SER A O 1
ATOM 651 N N . TYR A 1 82 ? -4.175 -8.505 19.516 1.00 93.25 82 TYR A N 1
ATOM 652 C CA . TYR A 1 82 ? -5.516 -9.064 19.759 1.00 93.25 82 TYR A CA 1
ATOM 653 C C . TYR A 1 82 ? -5.495 -10.381 20.565 1.00 93.25 82 TYR A C 1
ATOM 655 O O . TYR A 1 82 ? -6.545 -10.940 20.851 1.00 93.25 82 TYR A O 1
ATOM 663 N N . LYS A 1 83 ? -4.304 -10.905 20.886 1.00 95.06 83 LYS A N 1
ATOM 664 C CA . LYS A 1 83 ? -4.095 -12.084 21.739 1.00 95.06 83 LYS A CA 1
ATOM 665 C C . LYS A 1 83 ? -3.807 -11.738 23.205 1.00 95.06 83 LYS A C 1
ATOM 667 O O . LYS A 1 83 ? -3.574 -12.656 23.980 1.00 95.06 83 LYS A O 1
ATOM 672 N N . GLU A 1 84 ? -3.722 -10.454 23.545 1.00 95.06 84 GLU A N 1
ATOM 673 C CA . GLU A 1 84 ? -3.557 -10.012 24.933 1.00 95.06 84 GLU A CA 1
ATOM 674 C C . GLU A 1 84 ? -4.852 -10.220 25.726 1.00 95.06 84 GLU A C 1
ATOM 676 O O . GLU A 1 84 ? -5.944 -10.276 25.154 1.00 95.06 84 GLU A O 1
ATOM 681 N N . ASP A 1 85 ? -4.724 -10.266 27.049 1.00 95.94 85 ASP A N 1
ATOM 682 C CA . ASP A 1 85 ? -5.868 -10.315 27.954 1.00 95.94 85 ASP A CA 1
ATOM 683 C C . ASP A 1 85 ? -6.696 -9.021 27.893 1.00 95.94 85 ASP A C 1
ATOM 685 O O . ASP A 1 85 ? -6.172 -7.924 27.660 1.00 95.94 85 ASP A O 1
ATOM 689 N N . VAL A 1 86 ? -8.007 -9.123 28.138 1.00 97.19 86 VAL A N 1
ATOM 690 C CA . VAL A 1 86 ? -8.933 -7.981 28.033 1.00 97.19 86 VAL A CA 1
ATOM 691 C C . VAL A 1 86 ? -8.568 -6.845 28.996 1.00 97.19 86 VAL A C 1
ATOM 693 O O . VAL A 1 86 ? -8.732 -5.671 28.669 1.00 97.19 86 VAL A O 1
ATOM 696 N N . GLU A 1 87 ? -7.988 -7.165 30.153 1.00 96.75 87 GLU A N 1
ATOM 697 C CA . GLU A 1 87 ? -7.505 -6.213 31.152 1.00 96.75 87 GLU A CA 1
ATOM 698 C C . GLU A 1 87 ? -6.475 -5.252 30.551 1.00 96.75 87 GLU A C 1
ATOM 700 O O . GLU A 1 87 ? -6.451 -4.067 30.897 1.00 96.75 87 GLU A O 1
ATOM 705 N N . LYS A 1 88 ? -5.659 -5.724 29.597 1.00 96.81 88 LYS A N 1
ATOM 706 C CA . LYS A 1 88 ? -4.696 -4.881 28.886 1.00 96.81 88 LYS A CA 1
ATOM 707 C C . LYS A 1 88 ? -5.407 -3.801 28.079 1.00 96.81 88 LYS A C 1
ATOM 709 O O . LYS A 1 88 ? -4.999 -2.643 28.148 1.00 96.81 88 LYS A O 1
ATOM 714 N N . PHE A 1 89 ? -6.479 -4.155 27.374 1.00 97.88 89 PHE A N 1
ATOM 715 C CA . PHE A 1 89 ? -7.303 -3.206 26.626 1.00 97.88 89 PHE A CA 1
ATOM 716 C C . PHE A 1 89 ? -8.010 -2.237 27.573 1.00 97.88 89 PHE A C 1
ATOM 718 O O . PHE A 1 89 ? -7.873 -1.027 27.416 1.00 97.88 89 PHE A O 1
ATOM 725 N N . ILE A 1 90 ? -8.690 -2.751 28.602 1.00 96.75 90 ILE A N 1
ATOM 726 C CA . ILE A 1 90 ? -9.443 -1.942 29.572 1.00 96.75 90 ILE A CA 1
ATOM 727 C C . ILE A 1 90 ? -8.532 -0.940 30.294 1.00 96.75 90 ILE A C 1
ATOM 729 O O . ILE A 1 90 ? -8.922 0.208 30.495 1.00 96.75 90 ILE A O 1
ATOM 733 N N . SER A 1 91 ? -7.292 -1.324 30.624 1.00 97.12 91 SER A N 1
ATOM 734 C CA . SER A 1 91 ? -6.324 -0.434 31.287 1.00 97.12 91 SER A CA 1
ATOM 735 C C . S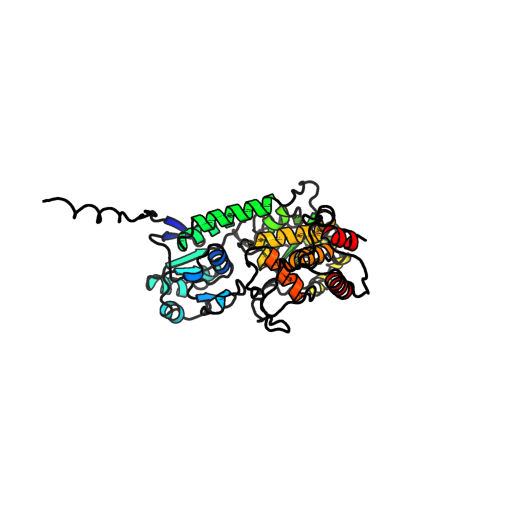ER A 1 91 ? -5.978 0.816 30.470 1.00 97.12 91 SER A C 1
ATOM 737 O O . SER A 1 91 ? -5.604 1.846 31.032 1.00 97.12 91 SER A O 1
ATOM 739 N N . LEU A 1 92 ? -6.134 0.746 29.145 1.00 97.19 92 LEU A N 1
ATOM 740 C CA . LEU A 1 92 ? -5.938 1.873 28.240 1.00 97.19 92 LEU A CA 1
ATOM 741 C C . LEU A 1 92 ? -7.195 2.745 28.123 1.00 97.19 92 LEU A C 1
ATOM 743 O O . LEU A 1 92 ? -7.137 3.792 27.485 1.00 97.19 92 LEU A O 1
ATOM 747 N N . ASN A 1 93 ? -8.311 2.362 28.749 1.00 97.50 93 ASN A N 1
ATOM 748 C CA . ASN A 1 93 ? -9.589 3.073 28.743 1.00 97.50 93 ASN A CA 1
ATOM 749 C C . ASN A 1 93 ? -10.056 3.488 27.326 1.00 97.50 93 ASN A C 1
ATOM 751 O O . ASN A 1 93 ? -10.264 4.683 27.093 1.00 97.50 93 ASN A O 1
ATOM 755 N N . PRO A 1 94 ? -10.118 2.570 26.342 1.00 98.31 94 PRO A N 1
ATOM 756 C CA . PRO A 1 94 ? -10.585 2.893 24.999 1.00 98.31 94 PRO A CA 1
ATOM 757 C C . PRO A 1 94 ? -12.084 3.193 24.982 1.00 98.31 94 PRO A C 1
ATOM 759 O O . PRO A 1 94 ? -12.841 2.643 25.776 1.00 98.31 94 PRO A O 1
ATOM 762 N N . ASP A 1 95 ? -12.515 4.021 24.035 1.00 98.06 95 ASP A N 1
ATOM 763 C CA . ASP A 1 95 ? -13.933 4.162 23.682 1.00 98.06 95 ASP A CA 1
ATOM 764 C C . ASP A 1 95 ? -14.295 3.377 22.408 1.00 98.06 95 ASP A C 1
ATOM 766 O O . ASP A 1 95 ? -15.467 3.060 22.204 1.00 98.06 95 ASP A O 1
ATOM 770 N N . LEU A 1 96 ? -13.293 2.993 21.606 1.00 98.75 96 LEU A N 1
ATOM 771 C CA . LEU A 1 96 ? -13.441 2.181 20.400 1.00 98.75 96 LEU A CA 1
ATOM 772 C C . LEU A 1 96 ? -12.273 1.202 20.222 1.00 98.75 96 LEU A C 1
ATOM 774 O O . LEU A 1 96 ? -11.106 1.579 20.349 1.00 98.75 96 LEU A O 1
ATOM 778 N N . VAL A 1 97 ? -12.581 -0.033 19.822 1.00 98.62 97 VAL A N 1
ATOM 779 C CA . VAL A 1 97 ? -11.607 -0.998 19.294 1.00 98.62 97 VAL A CA 1
ATOM 780 C C . VAL A 1 97 ? -11.974 -1.355 17.852 1.00 98.62 97 VAL A C 1
ATOM 782 O O . VAL A 1 97 ? -13.041 -1.906 17.586 1.00 98.62 97 VAL A O 1
ATOM 785 N N . LEU A 1 98 ? -11.075 -1.041 16.917 1.00 98.62 98 LEU A N 1
ATOM 786 C CA . LEU A 1 98 ? -11.205 -1.370 15.496 1.00 98.62 98 LEU A CA 1
ATOM 787 C C . LEU A 1 98 ? -10.533 -2.703 15.192 1.00 98.62 98 LEU A C 1
ATOM 789 O O . LEU A 1 98 ? -9.331 -2.870 15.428 1.00 98.62 98 LEU A O 1
ATOM 793 N N . ILE A 1 99 ? -11.300 -3.630 14.624 1.00 98.12 99 ILE A N 1
ATOM 794 C CA . ILE A 1 99 ? -10.847 -4.984 14.306 1.00 98.12 99 ILE A CA 1
ATOM 795 C C . ILE A 1 99 ? -11.257 -5.407 12.895 1.00 98.12 99 ILE A C 1
ATOM 797 O O . ILE A 1 99 ? -12.072 -4.766 12.241 1.00 98.12 99 ILE A O 1
ATOM 801 N N . ARG A 1 100 ? -10.718 -6.544 12.446 1.00 96.06 100 ARG A N 1
ATOM 802 C CA . ARG A 1 100 ? -11.165 -7.239 11.230 1.00 96.06 100 ARG A CA 1
ATOM 803 C C . ARG A 1 100 ? -12.140 -8.374 11.570 1.00 96.06 100 ARG A C 1
ATOM 805 O O . ARG A 1 100 ? -11.983 -8.968 12.643 1.00 96.06 100 ARG A O 1
ATOM 812 N N . PRO A 1 101 ? -12.990 -8.820 10.624 1.00 95.19 101 PRO A N 1
ATOM 813 C CA . PRO A 1 101 ? -13.881 -9.973 10.808 1.00 95.19 101 PRO A CA 1
ATOM 814 C C . PRO A 1 101 ? -13.171 -11.262 11.249 1.00 95.19 101 PRO A C 1
ATOM 816 O O . PRO A 1 101 ? -13.758 -12.129 11.891 1.00 95.19 101 PRO A O 1
ATOM 819 N N . MET A 1 102 ? -11.885 -11.432 10.917 1.00 93.38 102 MET A N 1
ATOM 820 C CA . MET A 1 102 ? -11.091 -12.565 11.414 1.00 93.38 102 MET A CA 1
ATOM 821 C C . MET A 1 102 ? -10.930 -12.536 12.941 1.00 93.38 102 MET A C 1
ATOM 823 O O . MET A 1 102 ? -11.065 -13.580 13.574 1.00 93.38 102 MET A O 1
ATOM 827 N N . ILE A 1 103 ? -10.671 -11.360 13.523 1.00 95.81 103 ILE A N 1
ATOM 828 C CA . ILE A 1 103 ? -10.544 -11.196 14.976 1.00 95.81 103 ILE A CA 1
ATOM 829 C C . ILE A 1 103 ? -11.914 -11.397 15.620 1.00 95.81 103 ILE A C 1
ATOM 831 O O . ILE A 1 103 ? -12.008 -12.185 16.552 1.00 95.81 103 ILE A O 1
ATOM 835 N N . TYR A 1 104 ? -12.966 -10.790 15.062 1.00 96.12 104 TYR A N 1
ATOM 836 C CA . TYR A 1 104 ? -14.335 -10.949 15.561 1.00 96.12 104 TYR A CA 1
ATOM 837 C C . TYR A 1 104 ? -14.741 -12.431 15.651 1.00 96.12 104 TYR A C 1
ATOM 839 O O . TYR A 1 104 ? -15.168 -12.903 16.697 1.00 96.12 104 TYR A O 1
ATOM 847 N N . ARG A 1 105 ? -14.494 -13.212 14.587 1.00 94.81 105 ARG A N 1
ATOM 848 C CA . ARG A 1 105 ? -14.839 -14.645 14.541 1.00 94.81 105 ARG A CA 1
ATOM 849 C C . ARG A 1 105 ? -13.966 -15.543 15.421 1.00 94.81 105 ARG A C 1
ATOM 851 O O . ARG A 1 105 ? -14.447 -16.563 15.900 1.00 94.81 105 ARG A O 1
ATOM 858 N N . ARG A 1 106 ? -12.668 -15.246 15.560 1.00 96.19 106 ARG A N 1
ATOM 859 C CA . ARG A 1 106 ? -11.707 -16.141 16.245 1.00 96.19 106 ARG A CA 1
ATOM 860 C C . ARG A 1 106 ? -11.426 -15.766 17.697 1.00 96.19 106 ARG A C 1
ATOM 862 O O . ARG A 1 106 ? -10.882 -16.591 18.422 1.00 96.19 106 ARG A O 1
ATOM 869 N N . TYR A 1 107 ? -11.765 -14.545 18.096 1.00 96.56 107 TYR A N 1
ATOM 870 C CA . TYR A 1 107 ? -11.526 -13.985 19.424 1.00 96.56 107 TYR A CA 1
ATOM 871 C C . TYR A 1 107 ? -12.822 -13.381 19.991 1.00 96.56 107 TYR A C 1
ATOM 873 O O . TYR A 1 107 ? -12.798 -12.303 20.579 1.00 96.56 107 TYR A O 1
ATOM 881 N N . GLY A 1 108 ? -13.952 -14.079 19.810 1.00 95.81 108 GLY A N 1
ATOM 882 C CA . GLY A 1 108 ? -15.273 -13.652 20.290 1.00 95.81 108 GLY A CA 1
ATOM 883 C C . GLY A 1 108 ? -15.288 -13.335 21.788 1.00 95.81 108 GLY A C 1
ATOM 884 O O . GLY A 1 108 ? -15.751 -12.270 22.170 1.00 95.81 108 GLY A O 1
ATOM 885 N N . ASP A 1 109 ? -14.639 -14.162 22.616 1.00 96.94 109 ASP A N 1
ATOM 886 C CA . ASP A 1 109 ? -14.505 -13.923 24.061 1.00 96.94 109 ASP A CA 1
ATOM 887 C C . ASP A 1 109 ? -13.866 -12.564 24.404 1.00 96.94 109 ASP A C 1
ATOM 889 O O . ASP A 1 109 ? -14.207 -11.955 25.417 1.00 96.94 109 ASP A O 1
ATOM 893 N N . LEU A 1 110 ? -12.910 -12.085 23.595 1.00 97.31 110 LEU A N 1
ATOM 894 C CA . LEU A 1 110 ? -12.317 -10.757 23.781 1.00 97.31 110 LEU A CA 1
ATOM 895 C C . LEU A 1 110 ? -13.346 -9.672 23.445 1.00 97.31 110 LEU A C 1
ATOM 897 O O . LEU A 1 110 ? -13.489 -8.721 24.209 1.00 97.31 110 LEU A O 1
ATOM 901 N N . VAL A 1 111 ? -14.056 -9.826 22.324 1.00 97.81 111 VAL A N 1
ATOM 902 C CA . VAL A 1 111 ? -15.088 -8.882 21.867 1.00 97.81 111 VAL A CA 1
ATOM 903 C C . VAL A 1 111 ? -16.205 -8.760 22.902 1.00 97.81 111 VAL A C 1
ATOM 905 O O . VAL A 1 111 ? -16.465 -7.657 23.373 1.00 97.81 111 VAL A O 1
ATOM 908 N N . GLU A 1 112 ? -16.778 -9.882 23.342 1.00 97.56 112 GLU A N 1
ATOM 909 C CA . GLU A 1 112 ? -17.866 -9.910 24.327 1.00 97.56 112 GLU A CA 1
ATOM 910 C C . GLU A 1 112 ? -17.469 -9.227 25.641 1.00 97.56 112 GLU A C 1
ATOM 912 O O . GLU A 1 112 ? -18.243 -8.460 26.214 1.00 97.56 112 GLU A O 1
ATOM 917 N N . LYS A 1 113 ? -16.241 -9.459 26.126 1.00 98.19 113 LYS A N 1
ATOM 918 C CA . LYS A 1 113 ? -15.751 -8.831 27.362 1.00 98.19 113 LYS A CA 1
ATOM 919 C C . LYS A 1 113 ? -15.523 -7.326 27.207 1.00 98.19 113 LYS A C 1
ATOM 921 O O . LYS A 1 113 ? -15.788 -6.586 28.152 1.00 98.19 113 LYS A O 1
ATOM 926 N N . LEU A 1 114 ? -15.036 -6.868 26.050 1.00 98.31 114 LEU A N 1
ATOM 927 C CA . LEU A 1 114 ? -14.892 -5.437 25.759 1.00 98.31 114 LEU A CA 1
ATOM 928 C C . LEU A 1 114 ? -16.264 -4.749 25.742 1.00 98.31 114 LEU A C 1
ATOM 930 O O . LEU A 1 114 ? -16.452 -3.734 26.415 1.00 98.31 114 LEU A O 1
ATOM 934 N N . GLU A 1 115 ? -17.233 -5.336 25.041 1.00 97.56 115 GLU A N 1
ATOM 935 C CA . GLU A 1 115 ? -18.600 -4.816 24.942 1.00 97.56 115 GLU A CA 1
ATOM 936 C C . GLU A 1 115 ? -19.320 -4.823 26.297 1.00 97.56 115 GLU A C 1
ATOM 938 O O . GLU A 1 115 ? -19.963 -3.836 26.660 1.00 97.56 115 GLU A O 1
ATOM 943 N N . ALA A 1 116 ? -19.146 -5.876 27.105 1.00 97.56 116 ALA A N 1
ATOM 944 C CA . ALA A 1 116 ? -19.669 -5.945 28.472 1.00 97.56 116 ALA A CA 1
ATOM 945 C C . ALA A 1 116 ? -19.103 -4.843 29.387 1.00 97.56 116 ALA A C 1
ATOM 947 O O . ALA A 1 116 ? -19.745 -4.460 30.366 1.00 97.56 116 ALA A O 1
ATOM 948 N N . PHE A 1 117 ? -17.923 -4.306 29.062 1.00 96.88 117 PHE A N 1
ATOM 949 C CA . PHE A 1 117 ? -17.312 -3.167 29.749 1.00 96.88 117 PHE A CA 1
ATOM 950 C C . PHE A 1 117 ? -17.718 -1.805 29.150 1.00 96.88 117 PHE A C 1
ATOM 952 O O . PHE A 1 117 ? -17.196 -0.764 29.548 1.00 96.88 117 PHE A O 1
ATOM 959 N N . GLY A 1 118 ? -18.656 -1.790 28.198 1.00 96.31 118 GLY A N 1
ATOM 960 C CA . GLY A 1 118 ? -19.149 -0.579 27.542 1.00 96.31 118 GLY A CA 1
ATOM 961 C C . GLY A 1 118 ? -18.211 -0.013 26.473 1.00 96.31 118 GLY A C 1
ATOM 962 O O . GLY A 1 118 ? -18.389 1.133 26.059 1.00 96.31 118 GLY A O 1
ATOM 963 N N . ILE A 1 119 ? -17.214 -0.783 26.028 1.00 98.38 119 ILE A N 1
ATOM 964 C CA . ILE A 1 119 ? -16.304 -0.389 24.949 1.00 98.38 119 ILE A CA 1
ATOM 965 C C . ILE A 1 119 ? -16.955 -0.759 23.616 1.00 98.38 119 ILE A C 1
ATOM 967 O O . ILE A 1 119 ? -17.387 -1.893 23.427 1.00 98.38 119 ILE A O 1
ATOM 971 N N . THR A 1 120 ? -17.008 0.181 22.669 1.00 98.38 120 THR A N 1
ATOM 972 C CA . THR A 1 120 ? -17.528 -0.121 21.328 1.00 98.38 120 THR A CA 1
ATOM 973 C C . THR A 1 120 ? -16.495 -0.930 20.548 1.00 98.38 120 THR A C 1
ATOM 975 O O . THR A 1 120 ? -15.329 -0.539 20.469 1.00 98.38 120 THR A O 1
ATOM 978 N N . VAL A 1 121 ? -16.912 -2.032 19.929 1.00 98.56 121 VAL A N 1
ATOM 979 C CA . VAL A 1 121 ? -16.086 -2.802 18.992 1.00 98.56 121 VAL A CA 1
ATOM 980 C C . VAL A 1 121 ? -16.691 -2.667 17.600 1.00 98.56 121 VAL A C 1
ATOM 982 O O . VAL A 1 121 ? -17.895 -2.820 17.430 1.00 98.56 121 VAL A O 1
ATOM 985 N N . VAL A 1 122 ? -15.868 -2.345 16.601 1.00 98.75 122 VAL A N 1
ATOM 986 C CA . VAL A 1 122 ? -16.321 -2.236 15.206 1.00 98.75 122 VAL A CA 1
ATOM 987 C C . VAL A 1 122 ? -15.430 -3.097 14.322 1.00 98.75 122 VAL A C 1
ATOM 989 O O . VAL A 1 122 ? -14.206 -2.925 14.296 1.00 98.75 122 VAL A O 1
ATOM 992 N N . SER A 1 123 ? -16.052 -4.018 13.588 1.00 98.19 123 SER A N 1
ATOM 993 C CA . SER A 1 123 ? -15.379 -4.910 12.649 1.00 98.19 123 SER A CA 1
ATOM 994 C C . SER A 1 123 ? -15.456 -4.371 11.224 1.00 98.19 123 SER A C 1
ATOM 996 O O . SER A 1 123 ? -16.532 -4.366 10.638 1.00 98.19 123 SER A O 1
ATOM 998 N N . LEU A 1 124 ? -14.323 -3.996 10.626 1.00 98.00 124 LEU A N 1
ATOM 999 C CA . LEU A 1 124 ? -14.264 -3.509 9.245 1.00 98.00 124 LEU A CA 1
ATOM 1000 C C . LEU A 1 124 ? -13.244 -4.283 8.402 1.00 98.00 124 LEU A C 1
ATOM 1002 O O . LEU A 1 124 ? -12.114 -4.528 8.828 1.00 98.00 124 LEU A O 1
ATOM 1006 N N . GLN A 1 125 ? -13.620 -4.637 7.182 1.00 95.25 125 GLN A N 1
ATOM 1007 C CA . GLN A 1 125 ? -12.762 -5.145 6.126 1.00 95.25 125 GLN A CA 1
ATOM 1008 C C . GLN A 1 125 ? -13.523 -5.096 4.787 1.00 95.25 125 GLN A C 1
ATOM 1010 O O . GLN A 1 125 ? -14.351 -5.972 4.559 1.00 95.25 125 GLN A O 1
ATOM 1015 N N . PRO A 1 126 ? -13.213 -4.148 3.884 1.00 95.00 126 PRO A N 1
ATOM 1016 C CA . PRO A 1 126 ? -13.793 -4.159 2.544 1.00 95.00 126 PRO A CA 1
ATOM 1017 C C . PRO A 1 126 ? -13.348 -5.413 1.781 1.00 95.00 126 PRO A C 1
ATOM 1019 O O . PRO A 1 126 ? -12.178 -5.813 1.860 1.00 95.00 126 PRO A O 1
ATOM 1022 N N . GLU A 1 127 ? -14.285 -6.030 1.067 1.00 91.31 127 GLU A N 1
ATOM 1023 C CA . GLU A 1 127 ? -14.067 -7.264 0.306 1.00 91.31 127 GLU A CA 1
ATOM 1024 C C . GLU A 1 127 ? -13.778 -6.948 -1.163 1.00 91.31 127 GLU A C 1
ATOM 1026 O O . GLU A 1 127 ? -12.843 -7.497 -1.756 1.00 91.31 127 GLU A O 1
ATOM 1031 N N . THR A 1 128 ? -14.524 -5.996 -1.722 1.00 95.19 128 THR A N 1
ATOM 1032 C CA . THR A 1 128 ? -14.328 -5.479 -3.075 1.00 95.19 128 THR A CA 1
ATOM 1033 C C . THR A 1 128 ? -13.700 -4.089 -3.060 1.00 95.19 128 THR A C 1
ATOM 1035 O O . THR A 1 128 ? -13.604 -3.431 -2.019 1.00 95.19 128 THR A O 1
ATOM 1038 N N . PHE A 1 129 ? -13.246 -3.617 -4.221 1.00 96.56 129 PHE A N 1
ATOM 1039 C CA . PHE A 1 129 ? -12.788 -2.238 -4.346 1.00 96.56 129 PHE A CA 1
ATOM 1040 C C . PHE A 1 129 ? -13.923 -1.222 -4.144 1.00 96.56 129 PHE A C 1
ATOM 1042 O O . PHE A 1 129 ? -13.695 -0.180 -3.531 1.00 96.56 129 PHE A O 1
ATOM 1049 N N . ASP A 1 130 ? -15.146 -1.542 -4.571 1.00 96.56 130 ASP A N 1
ATOM 1050 C CA . ASP A 1 130 ? -16.314 -0.668 -4.394 1.00 96.56 130 ASP A CA 1
ATOM 1051 C C . ASP A 1 130 ? -16.628 -0.425 -2.907 1.00 96.56 130 ASP A C 1
ATOM 1053 O O . ASP A 1 130 ? -17.142 0.633 -2.540 1.00 96.56 130 ASP A O 1
ATOM 1057 N N . ASP A 1 131 ? -16.224 -1.348 -2.029 1.00 97.06 131 ASP A N 1
ATOM 1058 C CA . ASP A 1 131 ? -16.356 -1.216 -0.576 1.00 97.06 131 ASP A CA 1
ATOM 1059 C C . ASP A 1 131 ? -15.277 -0.324 0.060 1.00 97.06 131 ASP A C 1
ATOM 1061 O O . ASP A 1 131 ? -15.416 0.085 1.216 1.00 97.06 131 ASP A O 1
ATOM 1065 N N . VAL A 1 132 ? -14.194 0.011 -0.655 1.00 98.25 132 VAL A N 1
ATOM 1066 C CA . VAL A 1 132 ? -13.059 0.772 -0.099 1.00 98.25 132 VAL A CA 1
ATOM 1067 C C . VAL A 1 132 ? -13.467 2.195 0.273 1.00 98.25 132 VAL A C 1
ATOM 1069 O O . VAL A 1 132 ? -13.102 2.669 1.352 1.00 98.25 132 VAL A O 1
ATOM 1072 N N . PHE A 1 133 ? -14.239 2.878 -0.574 1.00 98.44 133 PHE A N 1
ATOM 1073 C CA . PHE A 1 133 ? -14.701 4.236 -0.273 1.00 98.44 133 PHE A CA 1
ATOM 1074 C C . PHE A 1 133 ? -15.718 4.260 0.879 1.00 98.44 133 PHE A C 1
ATOM 1076 O O . PHE A 1 133 ? -15.472 5.002 1.833 1.00 98.44 133 PHE A O 1
ATOM 1083 N N . PRO A 1 134 ? -16.766 3.407 0.909 1.00 98.19 134 PRO A N 1
ATOM 1084 C CA . PRO A 1 134 ? -17.610 3.235 2.092 1.00 98.19 134 PRO A CA 1
ATOM 1085 C C . PRO A 1 134 ? -16.813 2.918 3.360 1.00 98.19 134 PRO A C 1
ATOM 1087 O O . PRO A 1 134 ? -17.095 3.455 4.428 1.00 98.19 134 PRO A O 1
ATOM 1090 N N . TYR A 1 135 ? -15.781 2.079 3.264 1.00 98.50 135 TYR A N 1
ATOM 1091 C CA . TYR A 1 135 ? -14.895 1.780 4.384 1.00 98.50 135 TYR A CA 1
ATOM 1092 C C . TYR A 1 135 ? -14.148 3.031 4.888 1.00 98.50 135 TYR A C 1
ATOM 1094 O O . TYR A 1 135 ? -14.091 3.264 6.100 1.00 98.50 135 TYR A O 1
ATOM 1102 N N . TRP A 1 136 ? -13.630 3.881 3.996 1.00 98.62 136 TRP A N 1
ATOM 1103 C CA . TRP A 1 136 ? -13.026 5.164 4.381 1.00 98.62 136 TRP A CA 1
ATOM 1104 C C . TRP A 1 136 ? -14.052 6.132 4.980 1.00 98.62 136 TRP A C 1
ATOM 1106 O O . TRP A 1 136 ? -13.751 6.819 5.956 1.00 98.62 136 TRP A O 1
ATOM 1116 N N . GLU A 1 137 ? -15.279 6.163 4.465 1.00 98.25 137 GLU A N 1
ATOM 1117 C CA . GLU A 1 137 ? -16.365 6.957 5.041 1.00 98.25 137 GLU A CA 1
ATOM 1118 C C . GLU A 1 137 ? -16.745 6.485 6.447 1.00 98.25 137 GLU A C 1
ATOM 1120 O O . GLU A 1 137 ? -16.856 7.320 7.346 1.00 98.25 137 GLU A O 1
ATOM 1125 N N . LYS A 1 138 ? -16.861 5.167 6.680 1.00 98.56 138 LYS A N 1
ATOM 1126 C CA . LYS A 1 138 ? -17.095 4.587 8.016 1.00 98.56 138 LYS A CA 1
ATOM 1127 C C . LYS A 1 138 ? -15.999 5.029 8.997 1.00 98.56 138 LYS A C 1
ATOM 1129 O O . LYS A 1 138 ? -16.312 5.474 10.100 1.00 98.56 138 LYS A O 1
ATOM 1134 N N . LEU A 1 139 ? -14.723 4.993 8.600 1.00 98.56 139 LEU A N 1
ATOM 1135 C CA . LEU A 1 139 ? -13.619 5.500 9.432 1.00 98.56 139 LEU A CA 1
ATOM 1136 C C . LEU A 1 139 ? -13.713 7.015 9.685 1.00 98.56 139 LEU A C 1
ATOM 1138 O O . LEU A 1 139 ? -13.474 7.466 10.810 1.00 98.56 139 LEU A O 1
ATOM 1142 N N . GLY A 1 140 ? -14.106 7.793 8.674 1.00 98.19 140 GLY A N 1
ATOM 1143 C CA . GLY A 1 140 ? -14.380 9.224 8.807 1.00 98.19 140 GLY A CA 1
ATOM 1144 C C . GLY A 1 140 ? -15.501 9.505 9.809 1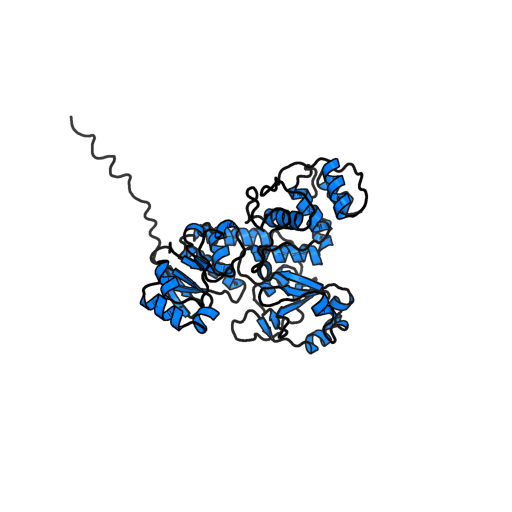.00 98.19 140 GLY A C 1
ATOM 1145 O O . GLY A 1 140 ? -15.348 10.353 10.683 1.00 98.19 140 GLY A O 1
ATOM 1146 N N . ILE A 1 141 ? -16.597 8.746 9.769 1.00 97.88 141 ILE A N 1
ATOM 1147 C CA . ILE A 1 141 ? -17.702 8.849 10.736 1.00 97.88 141 ILE A CA 1
ATOM 1148 C C . ILE A 1 141 ? -17.207 8.555 12.158 1.00 97.88 141 ILE A C 1
ATOM 1150 O O . ILE A 1 141 ? -17.424 9.361 13.063 1.00 97.88 141 ILE A O 1
ATOM 1154 N N . LEU A 1 142 ? -16.499 7.438 12.352 1.00 98.25 142 LEU A N 1
ATOM 1155 C CA . LEU A 1 142 ? -16.005 7.011 13.667 1.00 98.25 142 LEU A CA 1
ATOM 1156 C C . LEU A 1 142 ? -15.054 8.039 14.296 1.00 98.25 142 LEU A C 1
ATOM 1158 O O . LEU A 1 142 ? -15.078 8.253 15.506 1.00 98.25 142 LEU A O 1
ATOM 1162 N N . THR A 1 143 ? -14.242 8.712 13.482 1.00 97.94 143 THR A N 1
ATOM 1163 C CA . THR A 1 143 ? -13.237 9.683 13.948 1.00 97.94 143 THR A CA 1
ATOM 1164 C C . THR A 1 143 ? -13.709 11.141 13.912 1.00 97.94 143 THR A C 1
ATOM 1166 O O . THR A 1 143 ? -13.041 12.023 14.463 1.00 97.94 143 THR A O 1
ATOM 1169 N N . GLY A 1 144 ? -14.879 11.416 13.324 1.00 96.62 144 GLY A N 1
ATOM 1170 C CA . GLY A 1 144 ? -15.385 12.775 13.102 1.00 96.62 144 GLY A CA 1
ATOM 1171 C C . GLY A 1 144 ? -14.669 13.519 11.972 1.00 96.62 144 GLY A C 1
ATOM 1172 O O . GLY A 1 144 ? -14.604 14.744 12.004 1.00 96.62 144 GLY A O 1
ATOM 1173 N N . LYS A 1 145 ? -14.115 12.775 11.012 1.00 97.69 145 LYS A N 1
ATOM 1174 C CA . LYS A 1 145 ? -13.317 13.215 9.862 1.00 97.69 145 LYS A CA 1
ATOM 1175 C C . LYS A 1 145 ? -14.012 12.947 8.527 1.00 97.69 145 LYS A C 1
ATOM 1177 O O . LYS A 1 145 ? -13.430 12.390 7.601 1.00 97.69 145 LYS A O 1
ATOM 1182 N N . ILE A 1 146 ? -15.300 13.270 8.454 1.00 96.38 146 ILE A N 1
ATOM 1183 C CA . ILE A 1 146 ? -16.145 12.974 7.285 1.00 96.38 146 ILE A CA 1
ATOM 1184 C C . ILE A 1 146 ? -15.734 13.817 6.072 1.00 96.38 146 ILE A C 1
ATOM 1186 O O . ILE A 1 146 ? -15.759 13.339 4.940 1.00 96.38 146 ILE A O 1
ATOM 1190 N N . ASP A 1 147 ? -15.357 15.076 6.286 1.00 97.44 147 ASP A N 1
ATOM 1191 C CA . ASP A 1 147 ? -14.923 15.937 5.186 1.00 97.44 147 ASP A CA 1
ATOM 1192 C C . ASP A 1 147 ? -13.532 15.524 4.695 1.00 97.44 147 ASP A C 1
ATOM 1194 O O . ASP A 1 147 ? -13.295 15.464 3.488 1.00 97.44 147 ASP A O 1
ATOM 1198 N N . GLU A 1 148 ? -12.634 15.150 5.609 1.00 98.00 148 GLU A N 1
ATOM 1199 C CA . GLU A 1 148 ? -11.317 14.621 5.268 1.00 98.00 148 GLU A CA 1
ATOM 1200 C C . GLU A 1 148 ? -11.402 13.253 4.572 1.00 98.00 148 GLU A C 1
ATOM 1202 O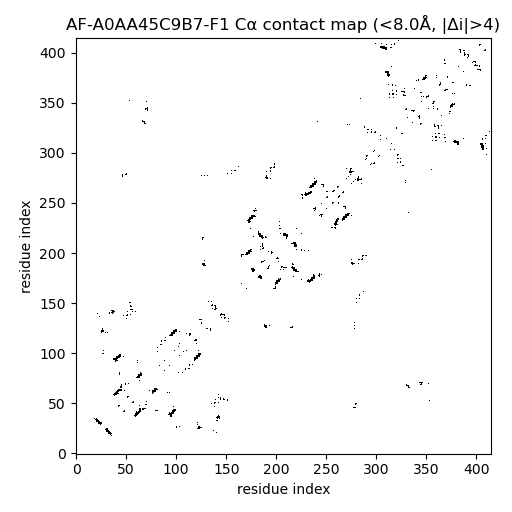 O . GLU A 1 148 ? -10.640 13.015 3.636 1.00 98.00 148 GLU A O 1
ATOM 1207 N N . SER A 1 149 ? -12.342 12.372 4.943 1.00 97.94 149 SER A N 1
ATOM 1208 C CA . SER A 1 149 ? -12.551 11.106 4.224 1.00 97.94 149 SER A CA 1
ATOM 1209 C C . SER A 1 149 ? -13.057 11.341 2.797 1.00 97.94 149 SER A C 1
ATOM 1211 O O . SER A 1 149 ? -12.537 10.739 1.859 1.00 97.94 149 SER A O 1
ATOM 1213 N N . LYS A 1 150 ? -13.992 12.277 2.591 1.00 98.19 150 LYS A N 1
ATOM 1214 C CA . LYS A 1 150 ? -14.455 12.673 1.247 1.00 98.19 150 LYS A CA 1
ATOM 1215 C C . LYS A 1 150 ? -13.350 13.318 0.415 1.00 98.19 150 LYS A C 1
ATOM 1217 O O . LYS A 1 150 ? -13.233 13.042 -0.779 1.00 98.19 150 LYS A O 1
ATOM 1222 N N . ALA A 1 151 ? -12.537 14.176 1.029 1.00 97.75 151 ALA A N 1
ATOM 1223 C CA . ALA A 1 151 ? -11.386 14.781 0.368 1.00 97.75 151 ALA A CA 1
ATOM 1224 C C . ALA A 1 151 ? -10.370 13.714 -0.061 1.00 97.75 151 ALA A C 1
ATOM 1226 O O . ALA A 1 151 ? -9.874 13.776 -1.185 1.00 97.75 151 ALA A O 1
ATOM 1227 N N . LEU A 1 152 ? -10.130 12.709 0.788 1.00 96.81 152 LEU A N 1
ATOM 1228 C CA . LEU A 1 152 ? -9.247 11.585 0.494 1.00 96.81 152 LEU A CA 1
ATOM 1229 C C . LEU A 1 152 ? -9.737 10.755 -0.700 1.00 96.81 152 LEU A C 1
ATOM 1231 O O . LEU A 1 152 ? -8.943 10.447 -1.587 1.00 96.81 152 LEU A O 1
ATOM 1235 N N . ILE A 1 153 ? -11.037 10.439 -0.749 1.00 98.25 153 ILE A N 1
ATOM 1236 C CA . ILE A 1 153 ? -11.664 9.733 -1.881 1.00 98.25 153 ILE A CA 1
ATOM 1237 C C . ILE A 1 153 ? -11.454 10.530 -3.169 1.00 98.25 153 ILE A C 1
ATOM 1239 O O . ILE A 1 153 ? -10.883 10.021 -4.131 1.00 98.25 153 ILE A O 1
ATOM 1243 N N . LYS A 1 154 ? -11.818 11.817 -3.157 1.00 98.06 154 LYS A N 1
ATOM 1244 C CA . LYS A 1 154 ? -11.677 12.691 -4.325 1.00 98.06 154 LYS A CA 1
ATOM 1245 C C . LYS A 1 154 ? -10.224 12.813 -4.783 1.00 98.06 154 LYS A C 1
ATOM 1247 O O . LYS A 1 154 ? -9.952 12.810 -5.981 1.00 98.06 154 LYS A O 1
ATOM 1252 N N . GLU A 1 155 ? -9.280 12.950 -3.855 1.00 95.81 155 GLU A N 1
ATOM 1253 C CA . GLU A 1 155 ? -7.853 13.006 -4.174 1.00 95.81 155 GLU A CA 1
ATOM 1254 C C . GLU A 1 155 ? -7.381 11.706 -4.832 1.00 95.81 155 GLU A C 1
ATOM 1256 O O . GLU A 1 155 ? -6.689 11.752 -5.852 1.00 95.81 155 GLU A O 1
ATOM 1261 N N . PHE A 1 156 ? -7.775 10.557 -4.279 1.00 96.06 156 PHE A N 1
ATOM 1262 C CA . PHE A 1 156 ? -7.452 9.247 -4.830 1.00 96.06 156 PHE A CA 1
ATOM 1263 C C . PHE A 1 156 ? -7.999 9.087 -6.255 1.00 96.06 156 PHE A C 1
ATOM 1265 O O . PHE A 1 156 ? -7.240 8.764 -7.170 1.00 96.06 156 PHE A O 1
ATOM 1272 N N . GLU A 1 157 ? -9.281 9.387 -6.471 1.00 96.56 157 GLU A N 1
ATOM 1273 C CA . GLU A 1 157 ? -9.907 9.329 -7.794 1.00 96.56 157 GLU A CA 1
ATOM 1274 C C . GLU A 1 157 ? -9.216 10.263 -8.789 1.00 96.56 157 GLU A C 1
ATOM 1276 O O . GLU A 1 157 ? -8.939 9.870 -9.919 1.00 96.56 157 GLU A O 1
ATOM 1281 N N . LEU A 1 158 ? -8.886 11.494 -8.383 1.00 95.56 158 LEU A N 1
ATOM 1282 C CA . LEU A 1 158 ? -8.167 12.442 -9.236 1.00 95.56 158 LEU A CA 1
ATOM 1283 C C . LEU A 1 158 ? -6.778 11.929 -9.624 1.00 95.56 158 LEU A C 1
ATOM 1285 O O . LEU A 1 158 ? -6.375 12.097 -10.774 1.00 95.56 158 LEU A O 1
ATOM 1289 N N . LYS A 1 159 ? -6.040 11.317 -8.690 1.00 92.25 159 LYS A N 1
ATOM 1290 C CA . LYS A 1 159 ? -4.727 10.717 -8.968 1.00 92.25 159 LYS A CA 1
ATOM 1291 C C . LYS A 1 159 ? -4.856 9.558 -9.951 1.00 92.25 159 LYS A C 1
ATOM 1293 O O . LYS A 1 159 ? -4.170 9.547 -10.968 1.00 92.25 159 LYS A O 1
ATOM 1298 N N . VAL A 1 160 ? -5.782 8.636 -9.697 1.00 92.75 160 VAL A N 1
ATOM 1299 C CA . VAL A 1 160 ? -6.026 7.491 -10.579 1.00 92.75 160 VAL A CA 1
ATOM 1300 C C . VAL A 1 160 ? -6.501 7.946 -11.958 1.00 92.75 160 VAL A C 1
ATOM 1302 O O . VAL A 1 160 ? -6.003 7.445 -12.956 1.00 92.75 160 VAL A O 1
ATOM 1305 N N . ASN A 1 161 ? -7.409 8.914 -12.065 1.00 92.06 161 ASN A N 1
ATOM 1306 C CA . ASN A 1 161 ? -7.951 9.374 -13.351 1.00 92.06 161 ASN A CA 1
ATOM 1307 C C . ASN A 1 161 ? -6.952 10.165 -14.206 1.00 92.06 161 ASN A C 1
ATOM 1309 O O . ASN A 1 161 ? -7.154 10.281 -15.413 1.00 92.06 161 ASN A O 1
ATOM 1313 N N . LYS A 1 162 ? -5.886 10.704 -13.604 1.00 88.88 162 LYS A N 1
ATOM 1314 C CA . LYS A 1 162 ? -4.771 11.320 -14.339 1.00 88.88 162 LYS A CA 1
ATOM 1315 C C . LYS A 1 162 ? -3.847 10.292 -14.980 1.00 88.88 162 LYS A C 1
ATOM 1317 O O . LYS A 1 162 ? -3.136 10.643 -15.919 1.00 88.88 162 LYS A O 1
ATOM 1322 N N . LEU A 1 163 ? -3.835 9.058 -14.475 1.00 85.56 163 LEU A N 1
ATOM 1323 C CA . LEU A 1 163 ? -3.084 7.992 -15.115 1.00 85.56 163 LEU A CA 1
ATOM 1324 C C . LEU A 1 163 ? -3.718 7.650 -16.466 1.00 85.56 163 LEU A C 1
ATOM 1326 O O . LEU A 1 163 ? -4.943 7.748 -16.611 1.00 85.56 163 LEU A O 1
ATOM 1330 N N . PRO A 1 164 ? -2.907 7.207 -17.434 1.00 81.88 164 PRO A N 1
ATOM 1331 C CA . PRO A 1 164 ? -3.373 6.885 -18.776 1.00 81.88 164 PRO A CA 1
ATOM 1332 C C . PRO A 1 164 ? -4.517 5.879 -18.725 1.00 81.88 164 PRO A C 1
ATOM 1334 O O . PRO A 1 164 ? -4.633 5.090 -17.784 1.00 81.88 164 PRO A O 1
ATOM 1337 N N . LYS A 1 165 ? -5.377 5.891 -19.735 1.00 80.06 165 LYS A N 1
ATOM 1338 C CA . LYS A 1 165 ? -6.323 4.794 -19.932 1.00 80.06 165 LYS A CA 1
ATOM 1339 C C . LYS A 1 165 ? -5.668 3.784 -20.862 1.00 80.06 165 LYS A C 1
ATOM 1341 O O . LYS A 1 165 ? -5.086 4.185 -21.863 1.00 80.06 165 LYS A O 1
ATOM 1346 N N . ILE A 1 166 ? -5.727 2.513 -20.489 1.00 79.62 166 ILE A N 1
ATOM 1347 C CA . ILE A 1 166 ? -5.313 1.403 -21.347 1.00 79.62 166 ILE A CA 1
ATOM 1348 C C . ILE A 1 166 ? -6.595 0.826 -21.937 1.00 79.62 166 ILE A C 1
ATOM 1350 O O . ILE A 1 166 ? -7.557 0.585 -21.203 1.00 79.62 166 ILE A O 1
ATOM 1354 N N . GLU A 1 167 ? -6.633 0.697 -23.259 1.00 78.06 167 GLU A N 1
ATOM 1355 C CA . GLU A 1 167 ? -7.791 0.168 -23.973 1.00 78.06 167 GLU A CA 1
ATOM 1356 C C . GLU A 1 167 ? -7.969 -1.325 -23.664 1.00 78.06 167 GLU A C 1
ATOM 1358 O O . GLU A 1 167 ? -7.002 -2.054 -23.452 1.00 78.06 167 GLU A O 1
ATOM 1363 N N . GLN A 1 168 ? -9.214 -1.811 -23.659 1.00 71.06 168 GLN A N 1
ATOM 1364 C CA . GLN A 1 168 ? -9.514 -3.209 -23.300 1.00 71.06 168 GLN A CA 1
ATOM 1365 C C . GLN A 1 168 ? -8.891 -4.248 -24.244 1.00 71.06 168 GLN A C 1
ATOM 1367 O O . GLN A 1 168 ? -8.771 -5.411 -23.872 1.00 71.06 168 GLN A O 1
ATOM 1372 N N . ASN A 1 169 ? -8.500 -3.848 -25.453 1.00 71.19 169 ASN A N 1
ATOM 1373 C CA . ASN A 1 169 ? -7.868 -4.744 -26.421 1.00 71.19 169 ASN A CA 1
ATOM 1374 C C . ASN A 1 169 ? -6.345 -4.851 -26.237 1.00 71.19 169 ASN A C 1
ATOM 1376 O O . ASN A 1 169 ? -5.733 -5.708 -26.866 1.00 71.19 169 ASN A O 1
ATOM 1380 N N . ASP A 1 170 ? -5.760 -4.022 -25.368 1.00 78.94 170 ASP A N 1
ATOM 1381 C CA . ASP A 1 170 ? -4.316 -3.940 -25.124 1.00 78.94 170 ASP A CA 1
ATOM 1382 C C . ASP A 1 170 ? -3.944 -4.482 -23.730 1.00 78.94 170 ASP A C 1
ATOM 1384 O O . ASP A 1 170 ? -2.947 -4.075 -23.133 1.00 78.94 170 ASP A O 1
ATOM 1388 N N . LEU A 1 171 ? -4.772 -5.373 -23.168 1.00 88.06 171 LEU A N 1
ATOM 1389 C CA . LEU A 1 171 ? -4.520 -5.944 -21.847 1.00 88.06 171 LEU A CA 1
ATOM 1390 C C . LEU A 1 171 ? -3.375 -6.958 -21.893 1.00 88.06 171 LEU A C 1
ATOM 1392 O O . LEU A 1 171 ? -3.391 -7.905 -22.679 1.00 88.06 171 LEU A O 1
ATOM 1396 N N . THR A 1 172 ? -2.417 -6.801 -20.984 1.00 94.31 172 THR A N 1
ATOM 1397 C CA . THR A 1 172 ? -1.322 -7.759 -20.814 1.00 94.31 172 THR A CA 1
ATOM 1398 C C . THR A 1 172 ? -1.800 -8.945 -19.981 1.00 94.31 172 THR A C 1
ATOM 1400 O O . THR A 1 172 ? -2.208 -8.770 -18.830 1.00 94.31 172 THR A O 1
ATOM 1403 N N . GLU A 1 173 ? -1.724 -10.155 -20.536 1.00 96.38 173 GLU A N 1
ATOM 1404 C CA . GLU A 1 173 ? -2.032 -11.396 -19.820 1.00 96.38 173 GLU A CA 1
ATOM 1405 C C . GLU A 1 173 ? -0.957 -11.681 -18.756 1.00 96.38 173 GLU A C 1
ATOM 1407 O O . GLU A 1 173 ? 0.234 -11.826 -19.046 1.00 96.38 173 GLU A O 1
ATOM 1412 N N . ILE A 1 174 ? -1.375 -11.755 -17.494 1.00 97.75 174 ILE A N 1
ATOM 1413 C CA . ILE A 1 174 ? -0.511 -11.997 -16.336 1.00 97.75 174 ILE A CA 1
ATOM 1414 C C . ILE A 1 174 ? -1.070 -13.121 -15.475 1.00 97.75 174 ILE A C 1
ATOM 1416 O O . ILE A 1 174 ? -2.237 -13.489 -15.582 1.00 97.75 174 ILE A O 1
ATOM 1420 N N . PHE A 1 175 ? -0.257 -13.627 -14.554 1.00 98.12 175 PHE A N 1
ATOM 1421 C CA . PHE A 1 175 ? -0.752 -14.392 -13.414 1.00 98.12 17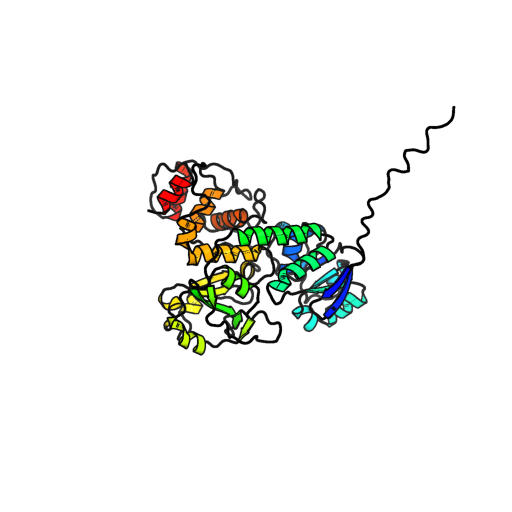5 PHE A CA 1
ATOM 1422 C C . PHE A 1 175 ? -0.459 -13.638 -12.122 1.00 98.12 175 PHE A C 1
ATOM 1424 O O . PHE A 1 175 ? 0.675 -13.208 -11.910 1.00 98.12 175 PHE A O 1
ATOM 1431 N N . PHE A 1 176 ? -1.467 -13.497 -11.257 1.00 98.00 176 PHE A N 1
ATOM 1432 C CA . PHE A 1 176 ? -1.302 -12.896 -9.936 1.00 98.00 176 PHE A CA 1
ATOM 1433 C C . PHE A 1 176 ? -1.391 -13.935 -8.812 1.00 98.00 176 PHE A C 1
ATOM 1435 O O . PHE A 1 176 ? -2.450 -14.510 -8.554 1.00 98.00 176 PHE A O 1
ATOM 1442 N N . GLU A 1 177 ? -0.297 -14.125 -8.081 1.00 97.19 177 GLU A N 1
ATOM 1443 C CA . GLU A 1 177 ? -0.222 -14.979 -6.900 1.00 97.19 177 GLU A CA 1
ATOM 1444 C C . GLU A 1 177 ? -0.416 -14.156 -5.616 1.00 97.19 177 GLU A C 1
ATOM 1446 O O . GLU A 1 177 ? 0.429 -13.349 -5.217 1.00 97.19 177 GLU A O 1
ATOM 1451 N N . SER A 1 178 ? -1.531 -14.402 -4.927 1.00 95.19 178 SER A N 1
ATOM 1452 C CA . SER A 1 178 ? -1.831 -13.802 -3.624 1.00 95.19 178 SER A CA 1
ATOM 1453 C C . SER A 1 178 ? -1.138 -14.534 -2.471 1.00 95.19 178 SER A C 1
ATOM 1455 O O . SER A 1 178 ? -0.680 -13.904 -1.515 1.00 95.19 178 SER A O 1
ATOM 1457 N N . ILE A 1 179 ? -1.097 -15.870 -2.516 1.00 94.00 179 ILE A N 1
ATOM 1458 C CA . ILE A 1 179 ? -0.504 -16.706 -1.463 1.00 94.00 179 ILE A CA 1
ATOM 1459 C C . ILE A 1 179 ? 0.207 -17.891 -2.104 1.00 94.00 179 ILE A C 1
ATOM 1461 O O . ILE A 1 179 ? -0.443 -18.748 -2.699 1.00 94.00 179 ILE A O 1
ATOM 1465 N N . HIS A 1 180 ? 1.512 -18.005 -1.873 1.00 92.88 180 HIS A N 1
ATOM 1466 C CA . HIS A 1 180 ? 2.328 -19.058 -2.464 1.00 92.88 180 HIS A CA 1
ATOM 1467 C C . HIS A 1 180 ? 2.046 -20.440 -1.858 1.00 92.88 180 HIS A C 1
ATOM 1469 O O . HIS A 1 180 ? 1.754 -21.397 -2.569 1.00 92.88 180 HIS A O 1
ATOM 1475 N N . LYS A 1 181 ? 2.059 -20.545 -0.517 1.00 88.94 181 LYS A N 1
ATOM 1476 C CA . LYS A 1 181 ? 1.997 -21.832 0.213 1.00 88.94 181 LYS A CA 1
ATOM 1477 C C . LYS A 1 181 ? 0.824 -22.733 -0.204 1.00 88.94 181 LYS A C 1
ATOM 1479 O O . LYS A 1 181 ? 0.983 -23.947 -0.225 1.00 88.94 181 LYS A O 1
ATOM 1484 N N . ASN A 1 182 ? -0.331 -22.138 -0.502 1.00 88.12 182 ASN A N 1
ATOM 1485 C CA . ASN A 1 182 ? -1.547 -22.849 -0.912 1.00 88.12 182 ASN A CA 1
ATOM 1486 C C . ASN A 1 182 ? -2.044 -22.398 -2.295 1.00 88.12 182 ASN A C 1
ATOM 1488 O O . ASN A 1 182 ? -3.228 -22.552 -2.577 1.00 88.12 182 ASN A O 1
ATOM 1492 N N . PHE A 1 183 ? -1.163 -21.786 -3.087 1.00 93.19 183 PHE A N 1
ATOM 1493 C CA . PHE A 1 183 ? -1.403 -21.364 -4.462 1.00 93.19 183 PHE A CA 1
ATOM 1494 C C . PHE A 1 183 ? -2.743 -20.647 -4.694 1.00 93.19 183 PHE A C 1
ATOM 1496 O O . PHE A 1 183 ? -3.627 -21.123 -5.397 1.00 93.19 183 PHE A O 1
ATOM 1503 N N . LYS A 1 184 ? -2.918 -19.495 -4.042 1.00 95.56 184 LYS A N 1
ATOM 1504 C CA . LYS A 1 184 ? -4.132 -18.678 -4.183 1.00 95.56 184 LYS A CA 1
ATOM 1505 C C . LYS A 1 184 ? -3.883 -17.516 -5.121 1.00 95.56 184 LYS A C 1
ATOM 1507 O O . LYS A 1 184 ? -2.843 -16.861 -5.019 1.00 95.56 184 LYS A O 1
ATOM 1512 N N . THR A 1 185 ? -4.874 -17.212 -5.946 1.00 96.62 185 THR A N 1
ATOM 1513 C CA . THR A 1 185 ? -4.921 -15.986 -6.748 1.00 96.62 185 THR A CA 1
ATOM 1514 C C . THR A 1 185 ? -5.853 -14.956 -6.104 1.00 96.62 185 THR A C 1
ATOM 1516 O O . THR A 1 185 ? -6.404 -15.183 -5.022 1.00 96.62 185 THR A O 1
ATOM 1519 N N . THR A 1 186 ? -5.984 -13.793 -6.731 1.00 95.94 186 THR A N 1
ATOM 1520 C CA . THR A 1 186 ? -6.892 -12.732 -6.291 1.00 95.94 186 THR A CA 1
ATOM 1521 C C . THR A 1 186 ? -8.328 -13.025 -6.723 1.00 95.94 186 THR A C 1
ATOM 1523 O O . THR A 1 186 ? -8.548 -13.612 -7.777 1.00 95.94 186 THR A O 1
ATOM 1526 N N . ALA A 1 187 ? -9.303 -12.635 -5.902 1.00 95.56 187 ALA A N 1
ATOM 1527 C CA . ALA A 1 187 ? -10.707 -12.706 -6.287 1.00 95.56 187 ALA A CA 1
ATOM 1528 C C . ALA A 1 187 ? -11.093 -11.543 -7.210 1.00 95.56 187 ALA A C 1
ATOM 1530 O O . ALA A 1 187 ? -10.643 -10.411 -7.002 1.00 95.56 187 ALA A O 1
ATOM 1531 N N . ASN A 1 188 ? -11.980 -11.810 -8.170 1.00 93.94 188 ASN A N 1
ATOM 1532 C CA . ASN A 1 188 ? -12.580 -10.781 -9.018 1.00 93.94 188 ASN A CA 1
ATOM 1533 C C . ASN A 1 188 ? -13.300 -9.724 -8.157 1.00 93.94 188 ASN A C 1
ATOM 1535 O O . ASN A 1 188 ? -13.932 -10.050 -7.149 1.00 93.94 188 ASN A O 1
ATOM 1539 N N . GLY A 1 189 ? -13.136 -8.452 -8.516 1.00 93.88 189 GLY A N 1
ATOM 1540 C CA . GLY A 1 189 ? -13.679 -7.300 -7.798 1.00 93.88 189 GLY A CA 1
ATOM 1541 C C . GLY A 1 189 ? -12.889 -6.903 -6.550 1.00 93.88 189 GLY A C 1
ATOM 1542 O O . GLY A 1 189 ? -13.122 -5.824 -6.006 1.00 93.88 189 GLY A O 1
ATOM 1543 N N . SER A 1 190 ? -11.939 -7.723 -6.090 1.00 96.50 190 SER A N 1
ATOM 1544 C CA . SER A 1 190 ? -11.099 -7.367 -4.945 1.00 96.50 190 SER A CA 1
ATOM 1545 C C . SER A 1 190 ? -10.172 -6.183 -5.254 1.00 96.50 190 SER A C 1
ATOM 1547 O O . SER A 1 190 ? -9.993 -5.767 -6.397 1.00 96.50 190 SER A O 1
ATOM 1549 N N . ILE A 1 191 ? -9.527 -5.647 -4.219 1.00 97.50 191 ILE A N 1
ATOM 1550 C CA . ILE A 1 191 ? -8.614 -4.500 -4.342 1.00 97.50 191 ILE A CA 1
ATOM 1551 C C . ILE A 1 191 ? -7.454 -4.796 -5.305 1.00 97.50 191 ILE A C 1
ATOM 1553 O O . ILE A 1 191 ? -7.116 -3.951 -6.131 1.00 97.50 191 ILE A O 1
ATOM 1557 N N . ALA A 1 192 ? -6.861 -5.992 -5.224 1.00 97.12 192 ALA A N 1
ATOM 1558 C CA . ALA A 1 192 ? -5.764 -6.372 -6.109 1.00 97.12 192 ALA A CA 1
ATOM 1559 C C . ALA A 1 192 ? -6.242 -6.520 -7.560 1.00 97.12 192 ALA A C 1
ATOM 1561 O O . ALA A 1 192 ? -5.579 -6.025 -8.465 1.00 97.12 192 ALA A O 1
ATOM 1562 N N . ASP A 1 193 ? -7.415 -7.117 -7.781 1.00 96.81 193 ASP A N 1
ATOM 1563 C CA . ASP A 1 193 ? -8.033 -7.202 -9.108 1.00 96.81 193 ASP A CA 1
ATOM 1564 C C . ASP A 1 193 ? -8.331 -5.814 -9.702 1.00 96.81 193 ASP A C 1
ATOM 1566 O O . ASP A 1 193 ? -7.994 -5.548 -10.856 1.00 96.81 193 ASP A O 1
ATOM 1570 N N . TYR A 1 194 ? -8.857 -4.881 -8.900 1.00 95.94 194 TYR A N 1
ATOM 1571 C CA . TYR A 1 194 ? -9.033 -3.488 -9.318 1.00 95.94 194 TYR A CA 1
ATOM 1572 C C . TYR A 1 194 ? -7.714 -2.847 -9.761 1.00 95.94 194 TYR A C 1
ATOM 1574 O O . TYR A 1 194 ? -7.672 -2.202 -10.809 1.00 95.94 194 TYR A O 1
ATOM 1582 N N . VAL A 1 195 ? -6.633 -3.028 -8.993 1.00 96.62 195 VAL A N 1
ATOM 1583 C CA . VAL A 1 195 ? -5.306 -2.505 -9.354 1.00 96.62 195 VAL A CA 1
ATOM 1584 C C . VAL A 1 195 ? -4.849 -3.093 -10.689 1.00 96.62 195 VAL A C 1
ATOM 1586 O O . VAL A 1 195 ? -4.462 -2.333 -11.574 1.00 96.62 195 VAL A O 1
ATOM 1589 N N . LEU A 1 196 ? -4.925 -4.418 -10.857 1.00 96.12 196 LEU A N 1
ATOM 1590 C CA . LEU A 1 196 ? -4.521 -5.100 -12.091 1.00 96.12 196 LEU A CA 1
ATOM 1591 C C . LEU A 1 196 ? -5.295 -4.552 -13.298 1.00 96.12 196 LEU A C 1
ATOM 1593 O O . LEU A 1 196 ? -4.685 -4.078 -14.258 1.00 96.12 196 L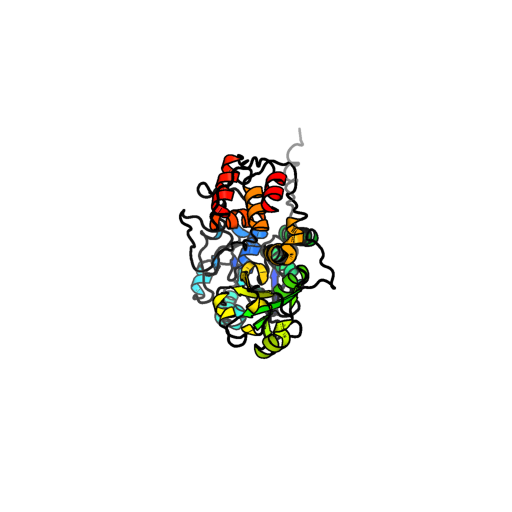EU A O 1
ATOM 1597 N N . LYS A 1 197 ? -6.629 -4.508 -13.208 1.00 94.06 197 LYS A N 1
ATOM 1598 C CA . LYS A 1 197 ? -7.502 -3.985 -14.269 1.00 94.06 197 LYS A CA 1
ATOM 1599 C C . LYS A 1 197 ? -7.222 -2.514 -14.561 1.00 94.06 197 LYS A C 1
ATOM 1601 O O . LYS A 1 197 ? -7.126 -2.122 -15.723 1.00 94.06 197 LYS A O 1
ATOM 1606 N N . ARG A 1 198 ? -7.028 -1.687 -13.527 1.00 93.00 198 ARG A N 1
ATOM 1607 C CA . ARG A 1 198 ? -6.718 -0.260 -13.703 1.00 93.00 198 ARG A CA 1
ATOM 1608 C C . ARG A 1 198 ? -5.350 -0.028 -14.347 1.00 93.00 198 ARG A C 1
ATOM 1610 O O . ARG A 1 198 ? -5.173 1.007 -14.991 1.00 93.00 198 ARG A O 1
ATOM 1617 N N . SER A 1 199 ? -4.432 -0.979 -14.206 1.00 93.38 199 SER A N 1
ATOM 1618 C CA . SER A 1 199 ? -3.115 -1.010 -14.847 1.00 93.38 199 SER A CA 1
ATOM 1619 C C . SER A 1 199 ? -3.099 -1.714 -16.209 1.00 93.38 199 SER A C 1
ATOM 1621 O O . SER A 1 199 ? -2.020 -1.928 -16.760 1.00 93.38 199 SER A O 1
ATOM 1623 N N . GLY A 1 200 ? -4.261 -2.069 -16.771 1.00 93.62 200 GLY A N 1
ATOM 1624 C CA . GLY A 1 200 ? -4.350 -2.735 -18.072 1.00 93.62 200 GLY A CA 1
ATOM 1625 C C . GLY A 1 200 ? -3.797 -4.160 -18.064 1.00 93.62 200 GLY A C 1
ATOM 1626 O O . GLY A 1 200 ? -3.230 -4.612 -19.054 1.00 93.62 200 GLY A O 1
ATOM 1627 N N . LEU A 1 201 ? -3.911 -4.851 -16.931 1.00 95.38 201 LEU A N 1
ATOM 1628 C CA . LEU A 1 201 ? -3.450 -6.222 -16.759 1.00 95.38 201 LEU A CA 1
ATOM 1629 C C . LEU A 1 201 ? -4.652 -7.151 -16.619 1.00 95.38 201 LEU A C 1
ATOM 1631 O O . LEU A 1 201 ? -5.578 -6.874 -15.853 1.00 95.38 201 LEU A O 1
ATOM 1635 N N . PHE A 1 202 ? -4.612 -8.270 -17.332 1.00 95.31 202 PHE A N 1
ATOM 1636 C CA . PHE A 1 202 ? -5.630 -9.308 -17.268 1.00 95.31 202 PHE A CA 1
ATOM 1637 C C . PHE A 1 202 ? -5.068 -10.541 -16.567 1.00 95.31 202 PHE A C 1
ATOM 1639 O O . PHE A 1 202 ? -4.101 -11.143 -17.030 1.00 95.31 202 PHE A O 1
ATOM 1646 N N . ASN A 1 203 ? -5.663 -10.922 -15.437 1.00 96.56 203 ASN A N 1
ATOM 1647 C CA . ASN A 1 203 ? -5.263 -12.134 -14.734 1.00 96.56 203 ASN A CA 1
ATO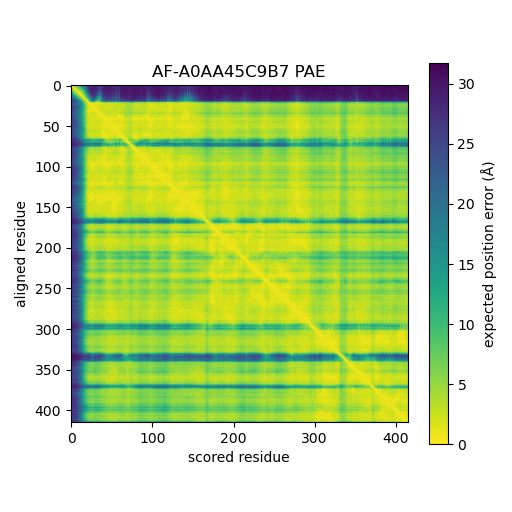M 1648 C C . ASN A 1 203 ? -5.819 -13.362 -15.465 1.00 96.56 203 ASN A C 1
ATOM 1650 O O . ASN A 1 203 ? -7.031 -13.531 -15.535 1.00 96.56 203 ASN A O 1
ATOM 1654 N N . VAL A 1 204 ? -4.958 -14.268 -15.935 1.00 96.00 204 VAL A N 1
ATOM 1655 C CA . VAL A 1 204 ? -5.381 -15.523 -16.597 1.00 96.00 204 VAL A CA 1
ATOM 1656 C C . VAL A 1 204 ? -6.227 -16.428 -15.689 1.00 96.00 204 VAL A C 1
ATOM 1658 O O . VAL A 1 204 ? -6.851 -17.374 -16.158 1.00 96.00 204 VAL A O 1
ATOM 1661 N N . ALA A 1 205 ? -6.250 -16.135 -14.388 1.00 94.75 205 ALA A N 1
ATOM 1662 C CA . ALA A 1 205 ? -7.074 -16.790 -13.386 1.00 94.75 205 ALA A CA 1
ATOM 1663 C C . ALA A 1 205 ? -8.361 -16.005 -13.030 1.00 94.75 205 ALA A C 1
ATOM 1665 O O . ALA A 1 205 ? -8.879 -16.180 -11.933 1.00 94.75 205 ALA A O 1
ATOM 1666 N N . ASP A 1 206 ? -8.881 -15.132 -13.903 1.00 89.50 206 ASP A N 1
ATOM 1667 C CA . ASP A 1 206 ? -10.083 -14.313 -13.624 1.00 89.50 206 ASP A CA 1
ATOM 1668 C C . ASP A 1 206 ? -11.343 -15.151 -13.314 1.00 89.50 206 ASP A C 1
ATOM 1670 O O . ASP A 1 206 ? -12.194 -14.736 -12.532 1.00 89.50 206 ASP A O 1
ATOM 1674 N N . GLU A 1 207 ? -11.431 -16.375 -13.850 1.00 88.81 207 GLU A N 1
ATOM 1675 C CA . GLU A 1 207 ? -12.524 -17.325 -13.575 1.00 88.81 207 GLU A CA 1
ATOM 1676 C C . GLU A 1 207 ? -12.330 -18.138 -12.274 1.00 88.81 207 GLU A C 1
ATOM 1678 O O . GLU A 1 207 ? -13.098 -19.057 -11.977 1.00 88.81 207 GLU A O 1
ATOM 1683 N N . ALA A 1 208 ? -11.296 -17.836 -11.483 1.00 91.38 208 ALA A N 1
ATOM 1684 C CA . ALA A 1 208 ? -11.001 -18.541 -10.241 1.00 91.38 208 ALA A CA 1
ATOM 1685 C C . ALA A 1 208 ? -12.081 -18.318 -9.167 1.00 91.38 208 ALA A C 1
ATOM 1687 O O . ALA A 1 208 ? -12.473 -17.192 -8.847 1.00 91.38 208 ALA A O 1
ATOM 1688 N N . ILE A 1 209 ? -12.504 -19.408 -8.528 1.00 90.06 209 ILE A N 1
ATOM 1689 C CA . ILE A 1 209 ? -13.591 -19.406 -7.542 1.00 90.06 209 ILE A CA 1
ATOM 1690 C C . ILE A 1 209 ? -13.071 -18.911 -6.189 1.00 90.06 209 ILE A C 1
ATOM 1692 O O . ILE A 1 209 ? -12.041 -19.386 -5.711 1.00 90.06 209 ILE A O 1
ATOM 1696 N N . GLN A 1 210 ? -13.788 -17.990 -5.541 1.00 91.50 210 GLN A N 1
ATOM 1697 C CA . GLN A 1 210 ? -13.435 -17.509 -4.200 1.00 91.50 210 GLN A CA 1
ATOM 1698 C C . GLN A 1 210 ? -13.299 -18.667 -3.198 1.00 91.50 210 GLN A C 1
ATOM 1700 O O . GLN A 1 210 ? -14.098 -19.600 -3.199 1.00 91.50 210 GLN A O 1
ATOM 1705 N N . VAL A 1 211 ? -12.311 -18.586 -2.296 1.00 89.06 211 VAL A N 1
ATOM 1706 C CA . VAL A 1 211 ? -12.083 -19.620 -1.260 1.00 89.06 211 VAL A CA 1
ATOM 1707 C C . VAL A 1 211 ? -13.319 -19.815 -0.372 1.00 89.06 211 VAL A C 1
ATOM 1709 O O . VAL A 1 211 ? -13.650 -20.932 0.019 1.00 89.06 211 VAL A O 1
ATOM 1712 N N . VAL A 1 212 ? -13.987 -18.711 -0.046 1.00 88.19 212 VAL A N 1
ATOM 1713 C CA . VAL A 1 212 ? -15.306 -18.629 0.591 1.00 88.19 212 VAL A CA 1
ATOM 1714 C C . VAL A 1 212 ? -15.981 -17.356 0.083 1.00 88.19 212 VAL A C 1
ATOM 1716 O O . VAL A 1 212 ? -15.277 -16.433 -0.325 1.00 88.19 212 VAL A O 1
ATOM 1719 N N . GLU A 1 213 ? -17.309 -17.282 0.133 1.00 82.56 213 GLU A N 1
ATOM 1720 C CA . GLU A 1 213 ? -18.042 -16.048 -0.180 1.00 82.56 213 GLU A CA 1
ATOM 1721 C C . GLU A 1 213 ? -17.490 -14.866 0.641 1.00 82.56 213 GLU A C 1
ATOM 1723 O O . GLU A 1 213 ? -17.234 -15.004 1.842 1.00 82.56 213 GLU A O 1
ATOM 1728 N N . GLY A 1 214 ? -17.220 -13.748 -0.038 1.00 80.50 214 GLY A N 1
ATOM 1729 C CA . GLY A 1 214 ? -16.612 -12.544 0.549 1.00 80.50 214 GLY A CA 1
ATOM 1730 C C . GLY A 1 214 ? -15.084 -12.596 0.714 1.00 80.50 214 GLY A C 1
ATOM 1731 O O . GLY A 1 214 ? -14.444 -11.680 1.234 1.00 80.50 214 GLY A O 1
ATOM 1732 N N . SER A 1 215 ? -14.434 -13.672 0.264 1.00 86.38 215 SER A N 1
ATOM 1733 C CA . SER A 1 215 ? -12.975 -13.765 0.253 1.00 86.38 215 SER A CA 1
ATOM 1734 C C . SER A 1 215 ? -12.361 -12.876 -0.832 1.00 86.38 215 SER A C 1
ATOM 1736 O O . SER A 1 215 ? -12.718 -12.964 -2.001 1.00 86.38 215 SER A O 1
ATOM 1738 N N . THR A 1 216 ? -11.314 -12.125 -0.481 1.00 90.50 216 THR A N 1
ATOM 1739 C CA . THR A 1 216 ? -10.501 -11.351 -1.441 1.00 90.50 216 THR A CA 1
ATOM 1740 C C . THR A 1 216 ? -9.524 -12.216 -2.255 1.00 90.50 216 THR A C 1
ATOM 1742 O O . THR A 1 216 ? -8.713 -11.695 -3.022 1.00 90.50 216 THR A O 1
ATOM 1745 N N . ILE A 1 217 ? -9.539 -13.534 -2.038 1.00 93.38 217 ILE A N 1
ATOM 1746 C CA . ILE A 1 217 ? -8.680 -14.524 -2.696 1.00 93.38 217 ILE A CA 1
ATOM 1747 C C . ILE A 1 217 ? -9.506 -15.689 -3.242 1.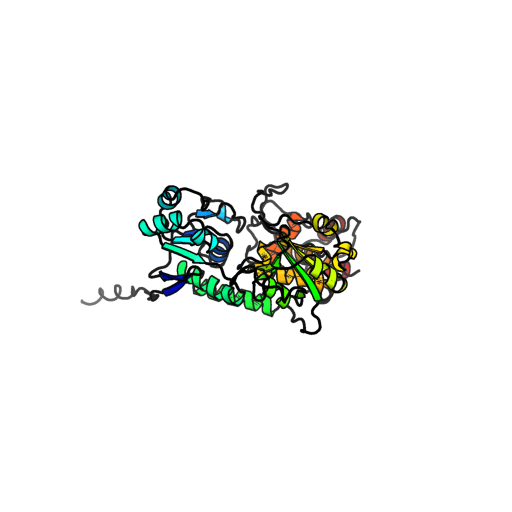00 93.38 217 ILE A C 1
ATOM 1749 O O . ILE A 1 217 ? -10.506 -16.091 -2.632 1.00 93.38 217 ILE A O 1
ATOM 1753 N N . SER A 1 218 ? -9.017 -16.265 -4.337 1.00 95.38 218 SER A N 1
ATOM 1754 C CA . SER A 1 218 ? -9.625 -17.386 -5.049 1.00 95.38 218 SER A CA 1
ATOM 1755 C C . SER A 1 218 ? -8.709 -18.612 -5.119 1.00 95.38 218 SER A C 1
ATOM 1757 O O . SER A 1 218 ? -7.479 -18.516 -5.048 1.00 95.38 218 SER A O 1
ATOM 1759 N N . GLU A 1 219 ? -9.341 -19.776 -5.237 1.00 94.44 219 GLU A N 1
ATOM 1760 C CA . GLU A 1 219 ? -8.734 -21.074 -5.516 1.00 94.44 219 GLU A CA 1
ATOM 1761 C C . GLU A 1 219 ? -8.224 -21.133 -6.956 1.00 94.44 219 GLU A C 1
ATOM 1763 O O . GLU A 1 219 ? -8.971 -20.870 -7.896 1.00 94.44 219 GLU A O 1
ATOM 1768 N N . PHE A 1 220 ? -6.965 -21.524 -7.132 1.00 94.56 220 PHE A N 1
ATOM 1769 C CA . PHE A 1 220 ? -6.389 -21.814 -8.441 1.00 94.56 220 PHE A CA 1
ATOM 1770 C C . PHE A 1 220 ? -5.403 -22.976 -8.317 1.00 94.56 220 PHE A C 1
ATOM 1772 O O . PHE A 1 220 ? -4.890 -23.243 -7.229 1.00 94.56 220 PHE A O 1
ATOM 1779 N N . SER A 1 221 ? -5.136 -23.690 -9.409 1.00 93.62 221 SER A N 1
ATOM 1780 C CA . SER A 1 221 ? -4.187 -24.812 -9.405 1.00 93.62 221 SER A CA 1
ATOM 1781 C C . SER A 1 221 ? -2.920 -24.494 -10.192 1.00 93.62 221 SER A C 1
ATOM 1783 O O . SER A 1 221 ? -2.928 -23.701 -11.137 1.00 93.62 221 SER A O 1
ATOM 1785 N N . LYS A 1 222 ? -1.809 -25.125 -9.796 1.00 95.44 222 LYS A N 1
ATOM 1786 C CA . LYS A 1 222 ? -0.530 -25.000 -10.508 1.00 95.44 222 LYS A CA 1
ATOM 1787 C C . LYS A 1 222 ? -0.643 -25.584 -11.912 1.00 95.44 222 LYS A C 1
ATOM 1789 O O . LYS A 1 222 ? -0.087 -25.028 -12.848 1.00 95.44 222 LYS A O 1
ATOM 1794 N N . GLU A 1 223 ? -1.402 -26.662 -12.057 1.00 94.81 223 GLU A N 1
ATOM 1795 C CA . GLU A 1 223 ? -1.667 -27.346 -13.318 1.00 94.81 223 GLU A CA 1
ATOM 1796 C C . GLU A 1 223 ? -2.401 -26.426 -14.299 1.00 94.81 223 GLU A C 1
ATOM 1798 O O . GLU A 1 223 ? -1.926 -26.243 -15.415 1.00 94.81 223 GLU A O 1
ATOM 1803 N N . GLN A 1 224 ? -3.471 -25.749 -13.863 1.00 94.50 224 GLN A N 1
ATOM 1804 C CA . GLN A 1 224 ? -4.165 -24.752 -14.691 1.00 94.50 224 GLN A CA 1
ATOM 1805 C C . GLN A 1 224 ? -3.250 -23.593 -15.099 1.00 94.50 224 GLN A C 1
ATOM 1807 O O . GLN A 1 224 ? -3.351 -23.098 -16.225 1.00 94.50 224 GLN A O 1
ATOM 1812 N N . LEU A 1 225 ? -2.350 -23.149 -14.209 1.00 96.69 225 LEU A N 1
ATOM 1813 C CA . LEU A 1 225 ? -1.367 -22.129 -14.572 1.00 96.69 225 LEU A CA 1
ATOM 1814 C C . LEU A 1 225 ? -0.383 -22.647 -15.624 1.00 96.69 225 LEU A C 1
ATOM 1816 O O . LEU A 1 225 ? -0.077 -21.928 -16.567 1.00 96.69 225 LEU A O 1
ATOM 1820 N N . ILE A 1 226 ? 0.115 -23.872 -15.470 1.00 97.00 226 ILE A N 1
ATOM 1821 C CA . ILE A 1 226 ? 1.045 -24.496 -16.417 1.00 97.00 226 ILE A CA 1
ATOM 1822 C C . ILE A 1 226 ? 0.382 -24.656 -17.790 1.00 97.00 226 ILE A C 1
ATOM 1824 O O . ILE A 1 226 ? 0.998 -24.319 -18.798 1.00 97.00 226 ILE A O 1
ATOM 1828 N N . GLU A 1 227 ? -0.879 -25.090 -17.837 1.00 95.19 227 GLU A N 1
ATOM 1829 C CA . GLU A 1 227 ? -1.661 -25.228 -19.074 1.00 95.19 227 GLU A CA 1
ATOM 1830 C C . GLU A 1 227 ? -1.848 -23.893 -19.810 1.00 95.19 227 GLU A C 1
ATOM 1832 O O . GLU A 1 227 ? -1.784 -23.848 -21.037 1.00 95.19 227 GLU A O 1
ATOM 1837 N N . ASN A 1 228 ? -2.032 -22.795 -19.071 1.00 93.44 228 ASN A N 1
ATOM 1838 C CA . ASN A 1 228 ? -2.145 -21.444 -19.632 1.00 93.44 228 ASN A CA 1
ATOM 1839 C C . ASN A 1 228 ? -0.802 -20.693 -19.679 1.00 93.44 228 ASN A C 1
ATOM 1841 O O . ASN A 1 228 ? -0.760 -19.517 -20.042 1.00 93.44 228 ASN A O 1
ATOM 1845 N N . GLY A 1 229 ? 0.302 -21.355 -19.324 1.00 95.19 229 GLY A N 1
ATOM 1846 C CA . GLY A 1 229 ? 1.573 -20.710 -19.002 1.00 95.19 229 GLY A CA 1
ATOM 1847 C C . GLY A 1 229 ? 2.203 -19.947 -20.165 1.00 95.19 229 GLY A C 1
ATOM 1848 O O . GLY A 1 229 ? 2.898 -18.958 -19.935 1.00 95.19 229 GLY A O 1
ATOM 1849 N N . ASP A 1 230 ? 1.938 -20.356 -21.407 1.00 96.25 230 ASP A N 1
ATOM 1850 C CA . ASP A 1 230 ? 2.479 -19.707 -22.608 1.00 96.25 230 ASP A CA 1
ATOM 1851 C C . ASP A 1 230 ? 1.914 -18.303 -22.863 1.00 96.25 230 ASP A C 1
ATOM 1853 O O . ASP A 1 230 ? 2.571 -17.500 -23.526 1.00 96.25 230 ASP A O 1
ATOM 1857 N N . LYS A 1 231 ? 0.736 -17.996 -22.309 1.00 95.81 231 LYS A N 1
ATOM 1858 C CA . LYS A 1 231 ? 0.077 -16.684 -22.402 1.00 95.81 231 LYS A CA 1
ATOM 1859 C C . LYS A 1 231 ? 0.547 -15.690 -21.342 1.00 95.81 231 LYS A C 1
ATOM 1861 O O . LYS A 1 231 ? 0.336 -14.494 -21.463 1.00 95.81 231 LYS A O 1
ATOM 1866 N N . VAL A 1 232 ? 1.166 -16.178 -20.270 1.00 97.94 232 VAL A N 1
ATOM 1867 C CA . VAL A 1 232 ? 1.520 -15.350 -19.114 1.00 97.94 232 VAL A CA 1
ATOM 1868 C C . VAL A 1 232 ? 2.774 -14.535 -19.433 1.00 97.94 232 VAL A C 1
ATOM 1870 O O . VAL A 1 232 ? 3.886 -15.060 -19.362 1.00 97.94 232 VAL A O 1
ATOM 1873 N N . GLU A 1 233 ? 2.612 -13.251 -19.753 1.00 97.69 233 GLU A N 1
ATOM 1874 C CA . GLU A 1 233 ? 3.719 -12.326 -20.037 1.00 97.69 233 GLU A CA 1
ATOM 1875 C C . GLU A 1 233 ? 4.493 -11.950 -18.771 1.00 97.69 233 GLU A C 1
ATOM 1877 O O . GLU A 1 233 ? 5.725 -11.866 -18.799 1.00 97.69 233 GLU A O 1
ATOM 1882 N N . TYR A 1 234 ? 3.773 -11.779 -17.655 1.00 98.06 234 TYR A N 1
ATOM 1883 C CA . TYR A 1 234 ? 4.340 -11.491 -16.336 1.00 98.06 234 TYR A CA 1
ATOM 1884 C C . TYR A 1 234 ? 3.747 -12.394 -15.252 1.00 98.06 234 TYR A C 1
ATOM 1886 O O . TYR A 1 234 ? 2.533 -12.580 -15.158 1.00 98.06 234 TYR A O 1
ATOM 1894 N N . TYR A 1 235 ? 4.617 -12.906 -14.382 1.00 98.31 235 TYR A N 1
ATOM 1895 C CA . TYR A 1 235 ? 4.231 -13.578 -13.146 1.00 98.31 235 TYR A CA 1
ATOM 1896 C C . TYR A 1 235 ? 4.366 -12.575 -12.009 1.00 98.31 235 TYR A C 1
ATOM 1898 O O . TYR A 1 235 ? 5.473 -12.153 -11.669 1.00 98.31 235 TYR A O 1
ATOM 1906 N N . ILE A 1 236 ? 3.253 -12.193 -11.400 1.00 98.12 236 ILE A N 1
ATOM 1907 C CA . ILE A 1 236 ? 3.218 -11.208 -10.324 1.00 98.12 236 ILE A CA 1
ATOM 1908 C C . ILE A 1 236 ? 2.894 -11.942 -9.028 1.00 98.12 236 ILE A C 1
ATOM 1910 O O . ILE A 1 236 ? 1.868 -12.602 -8.931 1.00 98.12 236 ILE A O 1
ATOM 1914 N N . ALA A 1 237 ? 3.742 -11.817 -8.011 1.00 97.25 237 ALA A N 1
ATOM 1915 C CA . ALA A 1 237 ? 3.488 -12.393 -6.695 1.00 97.25 237 ALA A CA 1
ATOM 1916 C C . ALA A 1 237 ? 3.520 -11.313 -5.623 1.00 97.25 237 ALA A C 1
ATOM 1918 O O . ALA A 1 237 ? 4.487 -10.549 -5.527 1.00 97.25 237 ALA A O 1
ATOM 1919 N N . GLN A 1 238 ? 2.493 -11.260 -4.775 1.00 95.62 238 GLN A N 1
ATOM 1920 C CA . GLN A 1 238 ? 2.545 -10.354 -3.634 1.00 95.62 238 GLN A CA 1
ATOM 1921 C C . GLN A 1 238 ? 3.407 -10.940 -2.508 1.00 95.62 238 GLN A C 1
ATOM 1923 O O . GLN A 1 238 ? 3.256 -12.102 -2.137 1.00 95.62 238 GLN A O 1
ATOM 1928 N N . LYS A 1 239 ? 4.274 -10.132 -1.903 1.00 92.94 239 LYS A N 1
ATOM 1929 C CA . LYS A 1 239 ? 5.028 -10.470 -0.690 1.00 92.94 239 LYS A CA 1
ATOM 1930 C C . LYS A 1 239 ? 4.419 -9.798 0.531 1.00 92.94 239 LYS A C 1
ATOM 1932 O O . LYS A 1 239 ? 3.956 -8.661 0.473 1.00 92.94 239 LYS A O 1
ATOM 1937 N N . GLY A 1 240 ? 4.477 -10.487 1.662 1.00 88.81 240 GLY A N 1
ATOM 1938 C CA . GLY A 1 240 ? 3.843 -10.028 2.886 1.00 88.81 240 GLY A CA 1
ATOM 1939 C C . GLY A 1 240 ? 4.293 -10.783 4.122 1.00 88.81 240 GLY A C 1
ATOM 1940 O O . GLY A 1 240 ? 5.077 -11.730 4.047 1.00 88.81 240 GLY A O 1
ATOM 1941 N N . ALA A 1 241 ? 3.745 -10.399 5.275 1.00 80.94 241 ALA A N 1
ATOM 1942 C CA . ALA A 1 241 ? 4.029 -11.061 6.552 1.00 80.94 241 ALA A CA 1
ATOM 1943 C C . ALA A 1 241 ? 3.792 -12.581 6.489 1.00 80.94 241 ALA A C 1
ATOM 1945 O O . ALA A 1 241 ? 4.563 -13.375 7.035 1.00 80.94 241 ALA A O 1
ATOM 1946 N N . MET A 1 242 ? 2.713 -12.963 5.803 1.00 80.19 242 MET A N 1
ATOM 1947 C CA . MET A 1 242 ? 2.255 -14.343 5.660 1.00 80.19 242 MET A CA 1
ATOM 1948 C C . MET A 1 242 ? 2.631 -14.977 4.313 1.00 80.19 242 MET A C 1
ATOM 1950 O O . MET A 1 242 ? 2.430 -16.179 4.155 1.00 80.19 242 MET A O 1
ATOM 1954 N N . ASN A 1 243 ? 3.204 -14.211 3.374 1.00 88.94 243 ASN A N 1
ATOM 1955 C CA . ASN A 1 243 ? 3.661 -14.709 2.074 1.00 88.94 243 ASN A CA 1
ATOM 1956 C C . ASN A 1 243 ? 5.123 -14.310 1.816 1.00 88.94 243 ASN A C 1
ATOM 1958 O O . ASN A 1 243 ? 5.411 -13.257 1.246 1.00 88.94 243 ASN A O 1
ATOM 1962 N N . LYS A 1 244 ? 6.061 -15.148 2.272 1.00 89.31 244 LYS A N 1
ATOM 1963 C CA . LYS A 1 244 ? 7.508 -14.944 2.093 1.00 89.31 244 LYS A CA 1
ATOM 1964 C C . LYS A 1 244 ? 7.965 -15.503 0.744 1.00 89.31 244 LYS A C 1
ATOM 1966 O O . LYS A 1 244 ? 8.629 -16.534 0.699 1.00 89.31 244 LYS A O 1
ATOM 1971 N N . ILE A 1 245 ? 7.557 -14.842 -0.333 1.00 93.88 245 ILE A N 1
ATOM 1972 C CA . ILE A 1 245 ? 7.875 -15.232 -1.709 1.00 93.88 245 ILE A CA 1
ATOM 1973 C C . ILE A 1 245 ? 9.097 -14.469 -2.242 1.00 93.88 245 ILE A C 1
ATOM 1975 O O . ILE A 1 245 ? 9.361 -13.334 -1.839 1.00 93.88 245 ILE A O 1
ATOM 1979 N N . SER A 1 246 ? 9.849 -15.093 -3.147 1.00 94.44 246 SER A N 1
ATOM 1980 C CA . SER A 1 246 ? 10.948 -14.478 -3.899 1.00 94.44 246 SER A CA 1
ATOM 1981 C C . SER A 1 246 ? 10.940 -14.980 -5.342 1.00 94.44 246 SER A C 1
ATOM 1983 O O . SER A 1 246 ? 10.332 -16.012 -5.636 1.00 94.44 246 SER A O 1
ATOM 1985 N N . LYS A 1 247 ? 11.646 -14.277 -6.240 1.00 96.25 247 LYS A N 1
ATOM 1986 C CA . LYS A 1 247 ? 11.807 -14.728 -7.631 1.00 96.25 247 LYS A CA 1
ATOM 1987 C C . LYS A 1 247 ? 12.421 -16.129 -7.693 1.00 96.25 247 LYS A C 1
ATOM 1989 O O . LYS A 1 247 ? 11.923 -16.970 -8.427 1.00 96.25 247 LYS A O 1
ATOM 1994 N N . ASP A 1 248 ? 13.435 -16.404 -6.872 1.00 96.44 248 ASP A N 1
ATOM 1995 C CA . ASP A 1 248 ? 14.104 -17.710 -6.848 1.00 96.44 248 ASP A CA 1
ATOM 1996 C C . ASP A 1 248 ? 13.169 -18.845 -6.430 1.00 96.44 248 ASP A C 1
ATOM 1998 O O . ASP A 1 248 ? 13.245 -19.931 -6.997 1.00 96.44 248 ASP A O 1
ATOM 2002 N N . ILE A 1 249 ? 12.274 -18.612 -5.464 1.00 96.44 249 ILE A N 1
ATOM 2003 C CA . ILE A 1 249 ? 11.283 -19.622 -5.068 1.00 96.44 249 ILE A CA 1
ATOM 2004 C C . ILE A 1 249 ? 10.373 -19.953 -6.260 1.00 96.44 249 ILE A C 1
ATOM 2006 O O . ILE A 1 249 ? 10.182 -21.125 -6.562 1.00 96.44 249 ILE A O 1
ATOM 2010 N N . ILE A 1 250 ? 9.887 -18.936 -6.980 1.00 97.00 250 ILE A N 1
ATOM 2011 C CA . ILE A 1 250 ? 9.018 -19.111 -8.156 1.00 97.00 250 ILE A CA 1
ATOM 2012 C C . ILE A 1 250 ? 9.764 -19.829 -9.291 1.00 97.00 250 ILE A C 1
ATOM 2014 O O . ILE A 1 250 ? 9.235 -20.765 -9.881 1.00 97.00 250 ILE A O 1
ATOM 2018 N N . LYS A 1 251 ? 11.010 -19.435 -9.588 1.00 96.94 251 LYS A N 1
ATOM 2019 C CA . LYS A 1 251 ? 11.820 -20.037 -10.667 1.00 96.94 251 LYS A CA 1
ATOM 2020 C C . LYS A 1 251 ? 12.151 -21.508 -10.414 1.00 96.94 251 LYS A C 1
ATOM 2022 O O . LYS A 1 251 ? 12.311 -22.261 -11.369 1.00 96.94 251 LYS A O 1
ATOM 2027 N N . ASN A 1 252 ? 12.268 -21.902 -9.146 1.00 95.81 252 ASN A N 1
ATOM 2028 C CA . ASN A 1 252 ? 12.582 -23.273 -8.744 1.00 95.81 252 ASN A CA 1
ATOM 2029 C C . ASN A 1 252 ? 11.335 -24.138 -8.491 1.00 95.81 252 ASN A C 1
ATOM 2031 O O . ASN A 1 252 ? 11.468 -25.306 -8.124 1.00 95.81 252 ASN A O 1
ATOM 2035 N N . GLU A 1 253 ? 10.132 -23.592 -8.670 1.00 96.25 253 GLU A N 1
ATOM 2036 C CA . GLU A 1 253 ? 8.887 -24.340 -8.535 1.00 96.25 253 GLU A CA 1
ATOM 2037 C C . GLU A 1 253 ? 8.738 -25.360 -9.679 1.00 96.25 253 GLU A C 1
ATOM 2039 O O . GLU A 1 253 ? 9.061 -25.098 -10.842 1.00 96.25 253 GLU A O 1
ATOM 2044 N N . SER A 1 254 ? 8.260 -26.562 -9.351 1.00 95.75 254 SER A N 1
ATOM 2045 C CA . SER A 1 254 ? 8.189 -27.652 -10.326 1.00 95.75 254 SER A CA 1
ATOM 2046 C C . SER A 1 254 ? 7.198 -27.329 -11.449 1.00 95.75 254 SER A C 1
ATOM 2048 O O . SER A 1 254 ? 6.064 -26.932 -11.194 1.00 95.75 254 SER A O 1
ATOM 2050 N N . GLY A 1 255 ? 7.631 -27.498 -12.702 1.00 95.31 255 GLY A N 1
ATOM 2051 C CA . GLY A 1 255 ? 6.816 -27.243 -13.894 1.00 95.31 255 GLY A CA 1
ATOM 2052 C C . GLY A 1 255 ? 6.706 -25.771 -14.304 1.00 95.31 255 GLY A C 1
ATOM 2053 O O . GLY A 1 255 ? 6.230 -25.487 -15.399 1.00 95.31 255 GLY A O 1
ATOM 2054 N N . PHE A 1 256 ? 7.191 -24.820 -13.497 1.00 97.44 256 PHE A N 1
ATOM 2055 C CA . PHE A 1 256 ? 7.045 -23.389 -13.797 1.00 97.44 256 PHE A CA 1
ATOM 2056 C C . PHE A 1 256 ? 7.919 -22.915 -14.963 1.00 97.44 256 PHE A C 1
ATOM 2058 O O . PHE A 1 256 ? 7.656 -21.865 -15.540 1.00 97.44 256 PHE A O 1
ATOM 2065 N N . ASN A 1 257 ? 8.886 -23.718 -15.411 1.00 95.75 257 ASN A N 1
ATOM 2066 C CA . ASN A 1 257 ? 9.588 -23.503 -16.679 1.00 95.75 257 ASN A CA 1
ATOM 2067 C C . ASN A 1 257 ? 8.656 -23.575 -17.912 1.00 95.75 257 ASN A C 1
ATOM 2069 O O . ASN A 1 257 ? 9.035 -23.126 -18.996 1.00 95.75 257 ASN A O 1
ATOM 2073 N N . ALA A 1 258 ? 7.439 -24.110 -17.771 1.00 96.62 258 ALA A N 1
ATOM 2074 C CA . ALA A 1 258 ? 6.396 -24.048 -18.794 1.00 96.62 258 ALA A CA 1
ATOM 2075 C C . ALA A 1 258 ? 5.714 -22.667 -18.894 1.00 96.62 258 ALA A C 1
ATOM 2077 O O . ALA A 1 258 ? 5.046 -22.394 -19.886 1.00 96.62 258 ALA A O 1
ATOM 2078 N N . ILE A 1 259 ? 5.931 -21.765 -17.934 1.00 98.50 259 ILE A N 1
ATOM 2079 C CA . ILE A 1 259 ? 5.327 -20.429 -17.917 1.00 98.50 259 ILE A CA 1
ATOM 2080 C C . ILE A 1 259 ? 6.245 -19.445 -18.650 1.00 98.50 259 ILE A C 1
ATOM 2082 O O . ILE A 1 259 ? 7.420 -19.300 -18.295 1.00 98.50 259 ILE A O 1
ATOM 2086 N N . LYS A 1 260 ? 5.717 -18.735 -19.654 1.00 98.44 260 LYS A N 1
ATOM 2087 C CA . LYS A 1 260 ? 6.465 -17.766 -20.472 1.00 98.44 260 LYS A CA 1
ATOM 2088 C C . LYS A 1 260 ? 7.159 -16.710 -19.611 1.00 98.44 260 LYS A C 1
ATOM 2090 O O . LYS A 1 260 ? 8.365 -16.514 -19.759 1.00 98.44 260 LYS A O 1
ATOM 2095 N N . ALA A 1 261 ? 6.445 -16.117 -18.657 1.00 98.31 261 ALA A N 1
ATOM 2096 C CA . ALA A 1 261 ? 7.008 -15.139 -17.734 1.00 98.31 261 ALA A CA 1
ATOM 2097 C C . ALA A 1 261 ? 8.211 -15.665 -16.939 1.00 98.31 261 ALA A C 1
ATOM 2099 O O . ALA A 1 261 ? 9.197 -14.956 -16.768 1.00 98.31 261 ALA A O 1
ATOM 2100 N N . VAL A 1 262 ? 8.162 -16.917 -16.475 1.00 98.06 262 VAL A N 1
ATOM 2101 C CA . VAL A 1 262 ? 9.253 -17.515 -15.691 1.00 98.06 262 VAL A CA 1
ATOM 2102 C C . VAL A 1 262 ? 10.473 -17.780 -16.573 1.00 98.06 262 VAL A C 1
ATOM 2104 O O . VAL A 1 262 ? 11.595 -17.494 -16.155 1.00 98.06 262 VAL A O 1
ATOM 2107 N N . ARG A 1 263 ? 10.271 -18.258 -17.812 1.00 97.44 263 ARG A N 1
ATOM 2108 C CA . ARG A 1 263 ? 11.360 -18.440 -18.791 1.00 97.44 263 ARG A CA 1
ATOM 2109 C C . ARG A 1 263 ? 12.061 -17.128 -19.138 1.00 97.44 263 ARG A C 1
ATOM 2111 O O . ARG A 1 263 ? 13.279 -17.118 -19.280 1.00 97.44 263 ARG A O 1
ATOM 2118 N N . ASN A 1 264 ? 11.292 -16.050 -19.254 1.00 97.56 264 ASN A N 1
ATOM 2119 C CA . ASN A 1 264 ? 11.791 -14.728 -19.629 1.00 97.56 264 ASN A CA 1
ATOM 2120 C C . ASN A 1 264 ? 12.294 -13.903 -18.434 1.00 97.56 264 ASN A C 1
ATOM 2122 O O . ASN A 1 264 ? 12.728 -12.775 -18.623 1.00 97.56 264 ASN A O 1
ATOM 2126 N N . ASP A 1 265 ? 12.234 -14.447 -17.215 1.00 96.75 265 ASP A N 1
ATOM 2127 C CA . ASP A 1 265 ? 12.531 -13.733 -15.966 1.00 96.75 265 ASP A CA 1
ATOM 2128 C C . ASP A 1 265 ? 11.636 -12.500 -15.701 1.00 96.75 265 ASP A C 1
ATOM 2130 O O . ASP A 1 265 ? 11.957 -11.630 -14.887 1.00 96.75 265 ASP A O 1
ATOM 2134 N N . ASN A 1 266 ? 10.451 -12.471 -16.316 1.00 96.94 266 ASN A N 1
ATOM 2135 C CA . ASN A 1 266 ? 9.404 -11.464 -16.130 1.00 96.94 266 ASN A CA 1
ATOM 2136 C C . ASN A 1 266 ? 8.597 -11.736 -14.849 1.00 96.94 266 ASN A C 1
ATOM 2138 O O . ASN A 1 266 ? 7.374 -11.897 -14.859 1.00 96.94 266 ASN A O 1
ATOM 2142 N N . ILE A 1 267 ? 9.300 -11.827 -13.722 1.00 97.50 267 ILE A N 1
ATOM 2143 C CA . ILE A 1 267 ? 8.709 -12.073 -12.406 1.00 97.50 267 ILE A CA 1
ATOM 2144 C C . ILE A 1 267 ? 8.745 -10.777 -11.598 1.00 97.50 267 ILE A C 1
ATOM 2146 O O . ILE A 1 267 ? 9.820 -10.224 -11.342 1.00 97.50 267 ILE A O 1
ATOM 2150 N N . ILE A 1 268 ? 7.577 -10.315 -11.155 1.00 96.81 268 ILE A N 1
ATOM 2151 C CA . ILE A 1 268 ? 7.408 -9.105 -10.347 1.00 96.81 268 ILE A CA 1
ATOM 2152 C C . ILE A 1 268 ? 7.001 -9.512 -8.933 1.00 96.81 268 ILE A C 1
ATOM 2154 O O . ILE A 1 268 ? 6.024 -10.230 -8.732 1.00 96.81 268 ILE A O 1
ATOM 2158 N N . ILE A 1 269 ? 7.744 -9.026 -7.938 1.00 95.81 269 ILE A N 1
ATOM 2159 C CA . ILE A 1 269 ? 7.391 -9.189 -6.528 1.00 95.81 269 ILE A CA 1
ATOM 2160 C C . ILE A 1 269 ? 6.895 -7.848 -6.001 1.00 95.81 269 ILE A C 1
ATOM 2162 O O . ILE A 1 269 ? 7.678 -6.905 -5.908 1.00 95.81 269 ILE A O 1
ATOM 2166 N N . ILE A 1 270 ? 5.625 -7.781 -5.612 1.00 95.56 270 ILE A N 1
ATOM 2167 C CA . ILE A 1 270 ? 4.975 -6.544 -5.161 1.00 95.56 270 ILE A CA 1
ATOM 2168 C C . ILE A 1 270 ? 4.562 -6.637 -3.691 1.00 95.56 270 ILE A C 1
ATOM 2170 O O . ILE A 1 270 ? 4.228 -7.707 -3.201 1.00 95.56 270 ILE A O 1
ATOM 2174 N N . ASP A 1 271 ? 4.623 -5.549 -2.929 1.00 93.31 271 ASP A N 1
ATOM 2175 C CA . ASP A 1 271 ? 4.277 -5.592 -1.502 1.00 93.31 271 ASP A CA 1
ATOM 2176 C C . ASP A 1 271 ? 2.754 -5.595 -1.282 1.00 93.31 271 ASP A C 1
ATOM 2178 O O . ASP A 1 271 ? 2.045 -4.725 -1.788 1.00 93.31 271 ASP A O 1
ATOM 2182 N N . GLU A 1 272 ? 2.247 -6.513 -0.451 1.00 92.62 272 GLU A N 1
ATOM 2183 C CA . GLU A 1 272 ? 0.818 -6.620 -0.108 1.00 92.62 272 GLU A CA 1
ATOM 2184 C C . GLU A 1 272 ? 0.217 -5.299 0.413 1.00 92.62 272 GLU A C 1
ATOM 2186 O O . GLU A 1 272 ? -0.979 -5.047 0.259 1.00 92.62 272 GLU A O 1
ATOM 2191 N N . LYS A 1 273 ? 1.041 -4.432 1.020 1.00 90.06 273 LYS A N 1
ATOM 2192 C CA . LYS A 1 273 ? 0.628 -3.140 1.587 1.00 90.06 273 LYS A CA 1
ATOM 2193 C C . LYS A 1 273 ? 0.183 -2.127 0.549 1.00 90.06 273 LYS A C 1
ATOM 2195 O O . LYS A 1 273 ? -0.537 -1.206 0.916 1.00 90.06 273 LYS A O 1
ATOM 2200 N N . ILE A 1 274 ? 0.658 -2.258 -0.684 1.00 93.25 274 ILE A N 1
ATOM 2201 C CA . ILE A 1 274 ? 0.350 -1.316 -1.761 1.00 93.25 274 ILE A CA 1
ATOM 2202 C C . ILE A 1 274 ? -0.540 -1.934 -2.832 1.00 93.25 274 ILE A C 1
ATOM 2204 O O . ILE A 1 274 ? -0.965 -1.202 -3.706 1.00 93.25 274 ILE A O 1
ATOM 2208 N N . ILE A 1 275 ? -0.847 -3.235 -2.790 1.00 95.50 275 ILE A N 1
ATOM 2209 C CA . ILE A 1 275 ? -1.735 -3.875 -3.779 1.00 95.50 275 ILE A CA 1
ATOM 2210 C C . ILE A 1 275 ? -3.035 -4.430 -3.186 1.00 95.50 275 ILE A C 1
ATOM 2212 O O . ILE A 1 275 ? -4.068 -4.363 -3.837 1.00 95.50 275 ILE A O 1
ATOM 2216 N N . SER A 1 276 ? -3.018 -4.930 -1.947 1.00 94.12 276 SER A N 1
ATOM 2217 C CA . SER A 1 276 ? -4.149 -5.691 -1.379 1.00 94.12 276 SER A CA 1
ATOM 2218 C C . SER A 1 276 ? -4.727 -5.077 -0.106 1.00 94.12 276 SER A C 1
ATOM 2220 O O . SER A 1 276 ? -5.635 -5.631 0.513 1.00 94.12 276 SER A O 1
ATOM 2222 N N . ARG A 1 277 ? -4.185 -3.945 0.340 1.00 92.62 277 ARG A N 1
ATOM 2223 C CA . ARG A 1 277 ? -4.625 -3.248 1.548 1.00 92.62 277 ARG A CA 1
ATOM 2224 C C . ARG A 1 277 ? -5.556 -2.094 1.176 1.00 92.62 277 ARG A C 1
ATOM 2226 O O . ARG A 1 277 ? -5.202 -1.341 0.280 1.00 92.62 277 ARG A O 1
ATOM 2233 N N . PRO A 1 278 ? -6.675 -1.873 1.889 1.00 95.62 278 PRO A N 1
ATOM 2234 C CA . PRO A 1 278 ? -7.624 -0.808 1.560 1.00 95.62 278 PRO A CA 1
ATOM 2235 C C . PRO A 1 278 ? -7.142 0.571 2.027 1.00 95.62 278 PRO A C 1
ATOM 2237 O O . PRO A 1 278 ? -7.774 1.213 2.866 1.00 95.62 278 PRO A O 1
ATOM 2240 N N . THR A 1 279 ? -5.987 1.028 1.550 1.00 95.00 279 THR A N 1
ATOM 2241 C CA . THR A 1 279 ? -5.452 2.364 1.847 1.00 95.00 279 THR A CA 1
ATOM 2242 C C . THR A 1 279 ? -5.153 3.113 0.551 1.00 95.00 279 THR A C 1
ATOM 2244 O O . THR A 1 279 ? -4.990 2.483 -0.494 1.00 95.00 279 THR A O 1
ATOM 2247 N N . PRO A 1 280 ? -5.028 4.451 0.580 1.00 94.44 280 PRO A N 1
ATOM 2248 C CA . PRO A 1 280 ? -4.692 5.249 -0.600 1.00 94.44 280 PRO A CA 1
ATOM 2249 C C . PRO A 1 280 ? -3.413 4.808 -1.321 1.00 94.44 280 PRO A C 1
ATOM 2251 O O . PRO A 1 280 ? -3.239 5.108 -2.501 1.00 94.44 280 PRO A O 1
ATOM 2254 N N . ARG A 1 281 ? -2.527 4.062 -0.645 1.00 92.94 281 ARG A N 1
ATOM 2255 C CA . ARG A 1 281 ? -1.310 3.496 -1.239 1.00 92.94 281 ARG A CA 1
ATOM 2256 C C . ARG A 1 281 ? -1.567 2.463 -2.333 1.00 92.94 281 ARG A C 1
ATOM 2258 O O . ARG A 1 281 ? -0.625 2.154 -3.053 1.00 92.94 281 ARG A O 1
ATOM 2265 N N . VAL A 1 282 ? -2.804 1.998 -2.531 1.00 94.81 282 VAL A N 1
ATOM 2266 C CA . VAL A 1 282 ? -3.158 1.212 -3.729 1.00 94.81 282 VAL A CA 1
ATOM 2267 C C . VAL A 1 282 ? -2.889 1.963 -5.029 1.00 94.81 282 VAL A C 1
ATOM 2269 O O . VAL A 1 282 ? -2.583 1.355 -6.043 1.00 94.81 282 VAL A O 1
ATOM 2272 N N . TYR A 1 283 ? -2.877 3.298 -4.993 1.00 95.00 283 TYR A N 1
ATOM 2273 C CA . TYR A 1 283 ? -2.417 4.108 -6.119 1.00 95.00 283 TYR A CA 1
ATOM 2274 C C . TYR A 1 283 ? -0.956 3.812 -6.508 1.00 95.00 283 TYR A C 1
ATOM 2276 O O . TYR A 1 283 ? -0.610 3.850 -7.686 1.00 95.00 283 TYR A O 1
ATOM 2284 N N . TYR A 1 284 ? -0.092 3.489 -5.540 1.00 93.94 284 TYR A N 1
ATOM 2285 C CA . TYR A 1 284 ? 1.334 3.276 -5.787 1.00 93.94 284 TYR A CA 1
ATOM 2286 C C . TYR A 1 284 ? 1.615 1.996 -6.572 1.00 93.94 284 TYR A C 1
ATOM 2288 O O . TYR A 1 284 ? 2.496 2.017 -7.424 1.00 93.94 284 TYR A O 1
ATOM 2296 N N . SER A 1 285 ? 0.854 0.918 -6.352 1.00 94.88 285 SER A N 1
ATOM 2297 C CA . SER A 1 285 ? 0.984 -0.295 -7.173 1.00 94.88 285 SER A CA 1
ATOM 2298 C C . SER A 1 285 ? 0.503 -0.074 -8.605 1.00 94.88 285 SER A C 1
ATOM 2300 O O . SER A 1 285 ? 1.120 -0.595 -9.530 1.00 94.88 285 SER A O 1
ATOM 2302 N N . ILE A 1 286 ? -0.529 0.756 -8.811 1.00 94.62 286 ILE A N 1
ATOM 2303 C CA . ILE A 1 286 ? -0.964 1.130 -10.163 1.00 94.62 286 ILE A CA 1
ATOM 2304 C C . ILE A 1 286 ? 0.194 1.818 -10.896 1.00 94.62 286 ILE A C 1
ATOM 2306 O O . ILE A 1 286 ? 0.565 1.384 -11.987 1.00 94.62 286 ILE A O 1
ATOM 2310 N N . VAL A 1 287 ? 0.807 2.840 -10.281 1.00 91.94 287 VAL A N 1
ATOM 2311 C CA . VAL A 1 287 ? 1.985 3.537 -10.836 1.00 91.94 287 VAL A CA 1
ATOM 2312 C C . VAL A 1 287 ? 3.148 2.571 -11.068 1.00 91.94 287 VAL A C 1
ATOM 2314 O O . VAL A 1 287 ? 3.798 2.628 -12.109 1.00 91.94 287 VAL A O 1
ATOM 2317 N N . GLU A 1 288 ? 3.393 1.652 -10.134 1.00 92.50 288 GLU A N 1
ATOM 2318 C CA . GLU A 1 288 ? 4.452 0.654 -10.258 1.00 92.50 288 GLU A CA 1
ATOM 2319 C C . GLU A 1 288 ? 4.250 -0.269 -11.462 1.00 92.50 288 GLU A C 1
ATOM 2321 O O . GLU A 1 288 ? 5.211 -0.538 -12.176 1.00 92.50 288 GLU A O 1
ATOM 2326 N N . PHE A 1 289 ? 3.021 -0.689 -11.764 1.00 93.81 289 PHE A N 1
ATOM 2327 C CA . PHE A 1 289 ? 2.751 -1.469 -12.972 1.00 93.81 289 PHE A CA 1
ATOM 2328 C C . PHE A 1 289 ? 2.882 -0.650 -14.257 1.00 93.81 289 PHE A C 1
ATOM 2330 O O . PHE A 1 289 ? 3.422 -1.165 -15.234 1.00 93.81 289 PHE A O 1
ATOM 2337 N N . TYR A 1 290 ? 2.488 0.629 -14.262 1.00 89.06 290 TYR A N 1
ATOM 2338 C CA . TYR A 1 290 ? 2.791 1.504 -15.403 1.00 89.06 290 TYR A CA 1
ATOM 2339 C C . TYR A 1 290 ? 4.298 1.596 -15.660 1.00 89.06 290 TYR A C 1
ATOM 2341 O O . TYR A 1 290 ? 4.717 1.575 -16.809 1.00 89.06 290 TYR A O 1
ATOM 2349 N N . LYS A 1 291 ? 5.115 1.629 -14.606 1.00 88.25 291 LYS A N 1
ATOM 2350 C CA . LYS A 1 291 ? 6.579 1.639 -14.714 1.00 88.25 291 LYS A CA 1
ATOM 2351 C C . LYS A 1 291 ? 7.161 0.308 -15.168 1.00 88.25 291 LYS A C 1
ATOM 2353 O O . LYS A 1 291 ? 8.002 0.291 -16.052 1.00 88.25 291 LYS A O 1
ATOM 2358 N N . LEU A 1 292 ? 6.750 -0.801 -14.563 1.00 89.19 292 LEU A N 1
ATOM 2359 C CA . LEU A 1 292 ? 7.388 -2.099 -14.801 1.00 89.19 292 LEU A CA 1
ATOM 2360 C C . LEU A 1 292 ? 6.910 -2.792 -16.084 1.00 89.19 292 LEU A C 1
ATOM 2362 O O . LEU A 1 292 ? 7.625 -3.642 -16.608 1.00 89.19 292 LEU A O 1
ATOM 2366 N N . ILE A 1 293 ? 5.704 -2.471 -16.558 1.00 89.69 293 ILE A N 1
ATOM 2367 C CA . ILE A 1 293 ? 5.063 -3.165 -17.686 1.00 89.69 293 ILE A CA 1
ATOM 2368 C C . ILE A 1 293 ? 4.844 -2.215 -18.863 1.00 89.69 293 ILE A C 1
ATOM 2370 O O . ILE A 1 293 ? 5.111 -2.581 -20.001 1.00 89.69 293 ILE A O 1
ATOM 2374 N N . HIS A 1 294 ? 4.440 -0.972 -18.596 1.00 84.81 294 HIS A N 1
ATOM 2375 C CA . HIS A 1 294 ? 4.175 0.040 -19.627 1.00 84.81 294 HIS A CA 1
ATOM 2376 C C . HIS A 1 294 ? 5.283 1.102 -19.683 1.00 84.81 294 HIS A C 1
ATOM 2378 O O . HIS A 1 294 ? 5.006 2.278 -19.920 1.00 84.81 294 HIS A O 1
ATOM 2384 N N . ASN A 1 295 ? 6.539 0.707 -19.431 1.00 76.56 295 ASN A N 1
ATOM 2385 C CA . ASN A 1 295 ? 7.663 1.632 -19.244 1.00 76.56 295 ASN A CA 1
ATOM 2386 C C . ASN A 1 295 ? 7.824 2.626 -20.403 1.00 76.56 295 ASN A C 1
ATOM 2388 O O . ASN A 1 295 ? 8.066 3.812 -20.181 1.00 76.56 295 ASN A O 1
ATOM 2392 N N . ASP A 1 296 ? 7.636 2.168 -21.640 1.00 76.31 296 ASP A N 1
ATOM 2393 C CA . ASP A 1 296 ? 7.722 3.011 -22.836 1.00 76.31 296 ASP A CA 1
ATOM 2394 C C . ASP A 1 296 ? 6.750 4.193 -22.773 1.00 76.31 296 ASP A C 1
ATOM 2396 O O . ASP A 1 296 ? 7.074 5.295 -23.218 1.00 76.31 296 ASP A O 1
ATOM 2400 N N . TYR A 1 297 ? 5.578 4.001 -22.159 1.00 68.25 297 TYR A N 1
ATOM 2401 C CA . TYR A 1 297 ? 4.612 5.070 -21.944 1.00 68.25 297 TYR A CA 1
ATOM 2402 C C . TYR A 1 297 ? 5.160 6.125 -20.974 1.00 68.25 297 TYR A C 1
ATOM 2404 O O . TYR A 1 297 ? 5.126 7.324 -21.273 1.00 68.25 297 TYR A O 1
ATOM 2412 N N . LEU A 1 298 ? 5.662 5.691 -19.811 1.00 69.69 298 LEU A N 1
ATOM 2413 C CA . LEU A 1 298 ? 6.161 6.605 -18.780 1.00 69.69 298 LEU A CA 1
ATOM 2414 C C . LEU A 1 298 ? 7.456 7.303 -19.200 1.00 69.69 298 LEU A C 1
ATOM 2416 O O . LEU A 1 298 ? 7.632 8.478 -18.897 1.00 69.69 298 LEU A O 1
ATOM 2420 N N . THR A 1 299 ? 8.340 6.624 -19.925 1.00 76.50 299 THR A N 1
ATOM 2421 C CA . THR A 1 299 ? 9.633 7.180 -20.349 1.00 76.50 299 THR A CA 1
ATOM 2422 C C . THR A 1 299 ? 9.512 8.057 -21.590 1.00 76.50 299 THR A C 1
ATOM 2424 O O . THR A 1 299 ? 10.194 9.080 -21.670 1.00 76.50 299 THR A O 1
ATOM 2427 N N . SER A 1 300 ? 8.624 7.745 -22.544 1.00 74.69 300 SER A N 1
ATOM 2428 C CA . SER A 1 300 ? 8.434 8.561 -23.757 1.00 74.69 300 SER A CA 1
ATOM 2429 C C . SER A 1 300 ? 7.721 9.885 -23.472 1.00 74.69 300 SER A C 1
ATOM 2431 O O . SER A 1 300 ? 8.105 10.916 -24.021 1.00 74.69 300 SER A O 1
ATOM 2433 N N . ASN A 1 301 ? 6.735 9.881 -22.571 1.00 74.38 301 ASN A N 1
ATOM 2434 C CA . ASN A 1 301 ? 5.946 11.061 -22.198 1.00 74.38 301 ASN A CA 1
ATOM 2435 C C . ASN A 1 301 ? 6.093 11.394 -20.710 1.00 74.38 301 ASN A C 1
ATOM 2437 O O . ASN A 1 301 ? 5.117 11.725 -20.032 1.00 74.38 301 ASN A O 1
ATOM 2441 N N . HIS A 1 302 ? 7.320 11.285 -20.198 1.00 82.88 302 HIS A N 1
ATOM 2442 C CA . HIS A 1 302 ? 7.598 11.520 -18.791 1.00 82.88 302 HIS A CA 1
ATOM 2443 C C . HIS A 1 302 ? 7.126 12.918 -18.381 1.00 82.88 302 HIS A C 1
ATOM 2445 O O . HIS A 1 302 ? 7.506 13.918 -18.986 1.00 82.88 302 HIS A O 1
ATOM 2451 N N . TYR A 1 303 ? 6.310 13.012 -17.331 1.00 86.12 303 TYR A N 1
ATOM 2452 C CA . TYR A 1 303 ? 5.674 14.274 -16.932 1.00 86.12 303 TYR A CA 1
ATOM 2453 C C . TYR A 1 303 ? 6.673 15.342 -16.446 1.00 86.12 303 TYR A C 1
ATOM 2455 O O . TYR A 1 303 ? 6.339 16.523 -16.389 1.00 86.12 303 TYR A O 1
ATOM 2463 N N . LEU A 1 304 ? 7.902 14.927 -16.115 1.00 91.50 304 LEU A N 1
ATOM 2464 C CA . LEU A 1 304 ? 9.039 15.810 -15.815 1.00 91.50 304 LEU A CA 1
ATOM 2465 C C . LEU A 1 304 ? 9.902 16.158 -17.040 1.00 91.50 304 LEU A C 1
ATOM 2467 O O . LEU A 1 304 ? 10.958 16.756 -16.876 1.00 91.50 304 LEU A O 1
ATOM 2471 N N . TYR A 1 305 ? 9.499 15.807 -18.263 1.00 93.56 305 TYR A N 1
ATOM 2472 C CA . TYR A 1 305 ? 10.197 16.239 -19.476 1.00 93.56 305 TYR A CA 1
ATOM 2473 C C . TYR A 1 305 ? 9.962 17.741 -19.717 1.00 93.56 305 TYR A C 1
ATOM 2475 O O . TYR A 1 305 ? 9.021 18.148 -20.399 1.00 93.56 305 TYR A O 1
ATOM 2483 N N . ASN A 1 306 ? 10.791 18.576 -19.087 1.00 95.56 306 ASN A N 1
ATOM 2484 C CA . ASN A 1 306 ? 10.695 20.034 -19.087 1.00 95.56 306 ASN A CA 1
ATOM 2485 C C . ASN A 1 306 ? 12.077 20.695 -18.884 1.00 95.56 306 ASN A C 1
ATOM 2487 O O . ASN A 1 306 ? 13.048 20.032 -18.519 1.00 95.56 306 ASN A O 1
ATOM 2491 N N . ASP A 1 307 ? 12.157 22.010 -19.101 1.00 97.38 307 ASP A N 1
ATOM 2492 C CA . ASP A 1 307 ? 13.398 22.791 -18.954 1.00 97.38 307 ASP A CA 1
ATOM 2493 C C . ASP A 1 307 ? 13.661 23.254 -17.499 1.00 97.38 307 ASP A C 1
ATOM 2495 O O . ASP A 1 307 ? 14.502 24.125 -17.256 1.00 97.38 307 ASP A O 1
ATOM 2499 N N . GLU A 1 308 ? 12.946 22.714 -16.502 1.00 97.94 308 GLU A N 1
ATOM 2500 C CA . GLU A 1 308 ? 13.234 23.016 -15.097 1.00 97.94 308 GLU A CA 1
ATOM 2501 C C . GLU A 1 308 ? 14.570 22.391 -14.687 1.00 97.94 308 GLU A C 1
ATOM 2503 O O . GLU A 1 308 ? 14.947 21.307 -15.144 1.00 97.94 308 GLU A O 1
ATOM 2508 N N . LYS A 1 309 ? 15.299 23.075 -13.798 1.00 98.31 309 LYS A N 1
ATOM 2509 C CA . LYS A 1 309 ? 16.553 22.545 -13.256 1.00 98.31 309 LYS A CA 1
ATOM 2510 C C . LYS A 1 309 ? 16.293 21.265 -12.472 1.00 98.31 309 LYS A C 1
ATOM 2512 O O . LYS A 1 309 ? 15.298 21.171 -11.754 1.00 98.31 309 LYS A O 1
ATOM 2517 N N . VAL A 1 310 ? 17.236 20.330 -12.541 1.00 98.25 310 VAL A N 1
ATOM 2518 C CA . VAL A 1 310 ? 17.136 19.069 -11.805 1.00 98.25 310 VAL A CA 1
ATOM 2519 C C . VAL A 1 310 ? 17.196 19.338 -10.300 1.00 98.25 310 VAL A C 1
ATOM 2521 O O . VAL A 1 310 ? 18.245 19.653 -9.739 1.00 98.25 310 VAL A O 1
ATOM 2524 N N . SER A 1 311 ? 16.054 19.207 -9.634 1.00 97.75 311 SER A N 1
ATOM 2525 C CA . SER A 1 311 ? 15.991 19.064 -8.183 1.00 97.75 311 SER A CA 1
ATOM 2526 C C . SER A 1 311 ? 16.331 17.635 -7.757 1.00 97.75 311 SER A C 1
ATOM 2528 O O . SER A 1 311 ? 16.278 16.693 -8.551 1.00 97.75 311 SER A O 1
ATOM 2530 N N . LYS A 1 312 ? 16.626 17.441 -6.477 1.00 96.62 312 LYS A N 1
ATOM 2531 C CA . LYS A 1 312 ? 16.884 16.115 -5.925 1.00 96.62 312 LYS A CA 1
ATOM 2532 C C . LYS A 1 312 ? 15.683 15.179 -6.055 1.00 96.62 312 LYS A C 1
ATOM 2534 O O . LYS A 1 312 ? 15.866 14.024 -6.429 1.00 96.62 312 LYS A O 1
ATOM 2539 N N . ILE A 1 313 ? 14.458 15.665 -5.823 1.00 96.94 313 ILE A N 1
ATOM 2540 C CA . ILE A 1 313 ? 13.260 14.828 -5.980 1.00 96.94 313 ILE A CA 1
ATOM 2541 C C . ILE A 1 313 ? 12.973 14.485 -7.445 1.00 96.94 313 ILE A C 1
ATOM 2543 O O . ILE A 1 313 ? 12.612 13.345 -7.738 1.00 96.94 313 ILE A O 1
ATOM 2547 N N . SER A 1 314 ? 13.180 15.420 -8.379 1.00 97.38 314 SER A N 1
ATOM 2548 C CA . SER A 1 314 ? 13.038 15.127 -9.811 1.00 97.38 314 SER A CA 1
ATOM 2549 C C . SER A 1 314 ? 14.098 14.141 -10.294 1.00 97.38 314 SER A C 1
ATOM 2551 O O . SER A 1 314 ? 13.747 13.221 -11.023 1.00 97.38 314 SER A O 1
ATOM 2553 N N . PHE A 1 315 ? 15.352 14.260 -9.836 1.00 97.56 315 PHE A N 1
ATOM 2554 C CA . PHE A 1 315 ? 16.395 13.274 -10.137 1.00 97.56 315 PHE A CA 1
ATOM 2555 C C . PHE A 1 315 ? 15.998 11.884 -9.642 1.00 97.56 315 PHE A C 1
ATOM 2557 O O . PHE A 1 315 ? 16.015 10.934 -10.415 1.00 97.56 315 PHE A O 1
ATOM 2564 N N . SER A 1 316 ? 15.585 11.768 -8.375 1.00 97.00 316 SER A N 1
ATOM 2565 C CA . SER A 1 316 ? 15.131 10.498 -7.799 1.00 97.00 316 SER A CA 1
ATOM 2566 C C . SER A 1 316 ? 13.955 9.901 -8.563 1.00 97.00 316 SER A C 1
ATOM 2568 O O . SER A 1 316 ? 13.962 8.706 -8.833 1.00 97.00 316 SER A O 1
ATOM 2570 N N . THR A 1 317 ? 12.977 10.727 -8.937 1.00 95.25 317 THR A N 1
ATOM 2571 C CA . THR A 1 317 ? 11.814 10.293 -9.721 1.00 95.25 317 THR A CA 1
ATOM 2572 C C . THR A 1 317 ? 12.247 9.727 -11.070 1.00 95.25 317 THR A C 1
ATOM 2574 O O . THR A 1 317 ? 11.984 8.564 -11.359 1.00 95.25 317 THR A O 1
ATOM 2577 N N . ILE A 1 318 ? 12.982 10.527 -11.851 1.00 95.12 318 ILE A N 1
ATOM 2578 C CA . ILE A 1 318 ? 13.430 10.161 -13.197 1.00 95.12 318 ILE A CA 1
ATOM 2579 C C . ILE A 1 318 ? 14.322 8.914 -13.142 1.00 95.12 318 ILE A C 1
ATOM 2581 O O . ILE A 1 318 ? 14.101 7.974 -13.897 1.00 95.12 318 ILE A O 1
ATOM 2585 N N . ALA A 1 319 ? 15.293 8.864 -12.226 1.00 94.50 319 ALA A N 1
ATOM 2586 C CA . ALA A 1 319 ? 16.187 7.718 -12.090 1.00 94.50 319 ALA A CA 1
ATOM 2587 C C . ALA A 1 319 ? 15.421 6.435 -11.733 1.00 94.50 319 ALA A C 1
ATOM 2589 O O . ALA A 1 319 ? 15.639 5.405 -12.358 1.00 94.50 319 ALA A O 1
ATOM 2590 N N . ILE A 1 320 ? 14.501 6.482 -10.763 1.00 94.06 320 ILE A N 1
ATOM 2591 C CA . ILE A 1 320 ? 13.708 5.306 -10.369 1.00 94.06 320 ILE A CA 1
ATOM 2592 C C . ILE A 1 320 ? 12.841 4.800 -11.519 1.00 94.06 320 ILE A C 1
ATOM 2594 O O . ILE A 1 320 ? 12.750 3.584 -11.702 1.00 94.06 320 ILE A O 1
ATOM 2598 N N . ASP A 1 321 ? 12.204 5.708 -12.259 1.00 92.12 321 ASP A N 1
ATOM 2599 C CA . ASP A 1 321 ? 11.324 5.345 -13.367 1.00 92.12 321 ASP A CA 1
ATOM 2600 C C . ASP A 1 321 ? 12.124 4.720 -14.519 1.00 92.12 321 ASP A C 1
ATOM 2602 O O . ASP A 1 321 ? 11.813 3.607 -14.935 1.00 92.12 321 ASP A O 1
ATOM 2606 N N . PHE A 1 322 ? 13.220 5.353 -14.955 1.00 91.25 322 PHE A N 1
ATOM 2607 C CA . PHE A 1 322 ? 14.058 4.842 -16.050 1.00 91.25 322 PHE A CA 1
ATOM 2608 C C . PHE A 1 322 ? 14.795 3.545 -15.709 1.00 91.25 322 PHE A C 1
ATOM 2610 O O . PHE A 1 322 ? 14.956 2.680 -16.566 1.00 91.25 322 PHE A O 1
ATOM 2617 N N . LEU A 1 323 ? 15.220 3.381 -14.456 1.00 89.62 323 LEU A N 1
ATOM 2618 C CA . LEU A 1 323 ? 15.901 2.169 -13.995 1.00 89.62 323 LEU A CA 1
ATOM 2619 C C . LEU A 1 323 ? 14.924 1.077 -13.551 1.00 89.62 323 LEU A C 1
ATOM 2621 O O . LEU A 1 323 ? 15.357 0.015 -13.104 1.00 89.62 323 LEU A O 1
ATOM 2625 N N . MET A 1 324 ? 13.613 1.335 -13.644 1.00 90.50 324 MET A N 1
ATOM 2626 C CA . MET A 1 324 ? 12.547 0.399 -13.286 1.00 90.50 324 MET A CA 1
ATOM 2627 C C . MET A 1 324 ? 12.695 -0.157 -11.858 1.00 90.50 324 MET A C 1
ATOM 2629 O O . MET A 1 324 ? 12.370 -1.313 -11.581 1.00 90.50 324 MET A O 1
ATOM 2633 N N . ILE A 1 325 ? 13.188 0.664 -10.924 1.00 90.75 325 ILE A N 1
ATOM 2634 C CA . ILE A 1 325 ? 13.455 0.238 -9.544 1.00 90.75 325 ILE A CA 1
ATOM 2635 C C . ILE A 1 325 ? 12.117 0.087 -8.808 1.00 90.75 325 ILE A C 1
ATOM 2637 O O . ILE A 1 325 ? 11.376 1.072 -8.719 1.00 90.75 325 ILE A O 1
ATOM 2641 N N . PRO A 1 326 ? 11.777 -1.096 -8.259 1.00 91.12 326 PRO A N 1
ATOM 2642 C CA . PRO A 1 326 ? 10.547 -1.284 -7.495 1.00 91.12 326 PRO A CA 1
ATOM 2643 C C . PRO A 1 326 ? 10.470 -0.343 -6.293 1.00 91.12 326 PRO A C 1
ATOM 2645 O O . PRO A 1 326 ? 11.486 -0.029 -5.667 1.00 91.12 326 PRO A O 1
ATOM 2648 N N . PHE A 1 327 ? 9.266 0.101 -5.945 1.00 92.62 327 PHE A N 1
ATOM 2649 C CA . PHE A 1 327 ? 9.099 1.028 -4.835 1.00 92.62 327 PHE A CA 1
ATOM 2650 C C . PHE A 1 327 ? 9.469 0.380 -3.502 1.00 92.62 327 PHE A C 1
ATOM 2652 O O . PHE A 1 327 ? 9.077 -0.746 -3.176 1.00 92.62 327 PHE A O 1
ATOM 2659 N N . LYS A 1 328 ? 10.193 1.137 -2.676 1.00 90.62 328 LYS A N 1
ATOM 2660 C CA . LYS A 1 328 ? 10.438 0.762 -1.290 1.00 90.62 328 LYS A CA 1
ATOM 2661 C C . LYS A 1 328 ? 9.147 0.898 -0.491 1.00 90.62 328 LYS A C 1
ATOM 2663 O O . LYS A 1 328 ? 8.464 1.914 -0.538 1.00 90.62 328 LYS A O 1
ATOM 2668 N N . THR A 1 329 ? 8.846 -0.114 0.309 1.00 87.75 329 THR A N 1
ATOM 2669 C CA . THR A 1 329 ? 7.720 -0.136 1.244 1.00 87.75 329 THR A CA 1
ATOM 2670 C C . THR A 1 329 ? 8.213 -0.402 2.672 1.00 87.75 329 THR A C 1
ATOM 2672 O O . THR A 1 329 ? 9.267 -1.016 2.865 1.00 87.75 329 THR A O 1
ATOM 2675 N N . PRO A 1 330 ? 7.465 0.043 3.698 1.00 82.31 330 PRO A N 1
ATOM 2676 C CA . PRO A 1 330 ? 7.833 -0.149 5.102 1.00 82.31 330 PRO A CA 1
ATOM 2677 C C . PRO A 1 330 ? 7.724 -1.628 5.504 1.00 82.31 330 PRO A C 1
ATOM 2679 O O . PRO A 1 330 ? 6.774 -2.297 5.099 1.00 82.31 330 PRO A O 1
ATOM 2682 N N . GLU A 1 331 ? 8.643 -2.151 6.321 1.00 75.00 331 GLU A N 1
ATOM 2683 C CA . GLU A 1 331 ? 8.623 -3.547 6.801 1.00 75.00 331 GLU A CA 1
ATOM 2684 C C . GLU A 1 331 ? 7.968 -3.720 8.185 1.00 75.00 331 GLU A C 1
ATOM 2686 O O . GLU A 1 331 ? 8.025 -2.831 9.026 1.00 75.00 331 GLU A O 1
ATOM 2691 N N . TYR A 1 332 ? 7.363 -4.891 8.445 1.00 58.12 332 TYR A N 1
ATOM 2692 C CA . TYR A 1 332 ? 6.635 -5.190 9.694 1.00 58.12 332 TYR A CA 1
ATOM 2693 C C . TYR A 1 332 ? 7.492 -5.628 10.880 1.00 58.12 332 TYR A C 1
ATOM 2695 O O . TYR A 1 332 ? 7.122 -5.387 12.024 1.00 58.12 332 TYR A O 1
ATOM 2703 N N . PHE A 1 333 ? 8.575 -6.363 10.625 1.00 51.34 333 PHE A N 1
ATOM 2704 C CA . PHE A 1 333 ? 9.214 -7.192 11.662 1.00 51.34 333 PHE A CA 1
ATOM 2705 C C . PHE A 1 333 ? 10.686 -6.886 11.878 1.00 51.34 333 PHE A C 1
ATOM 2707 O O . PHE A 1 333 ? 11.283 -7.354 12.846 1.00 51.34 333 PHE A O 1
ATOM 2714 N N . LYS A 1 334 ? 11.271 -6.084 10.996 1.00 50.50 334 LYS A N 1
ATOM 2715 C CA . LYS A 1 334 ? 12.593 -5.525 11.185 1.00 50.50 334 LYS A CA 1
ATOM 2716 C C . LYS A 1 334 ? 12.410 -4.026 11.260 1.00 50.50 334 LYS A C 1
ATOM 2718 O O . LYS A 1 334 ? 11.870 -3.418 10.342 1.00 50.50 334 LYS A O 1
ATOM 2723 N N . LYS A 1 335 ? 12.889 -3.425 12.350 1.00 52.19 335 LYS A N 1
ATOM 2724 C CA . LYS A 1 335 ? 13.387 -2.056 12.251 1.00 52.19 335 LYS A CA 1
ATOM 2725 C C . LYS A 1 335 ? 14.531 -2.142 11.247 1.00 52.19 335 LYS A C 1
ATOM 2727 O O . LYS A 1 335 ? 15.651 -2.464 11.634 1.00 52.19 335 LYS A O 1
ATOM 2732 N N . GLU A 1 336 ? 14.229 -1.987 9.963 1.00 54.84 336 GLU A N 1
ATOM 2733 C CA . GLU A 1 336 ? 15.243 -1.786 8.939 1.00 54.84 336 GLU A CA 1
ATOM 2734 C C . GLU A 1 336 ? 15.798 -0.389 9.145 1.00 54.84 336 GLU A C 1
ATOM 2736 O O . GLU A 1 336 ? 15.448 0.572 8.467 1.00 54.84 336 GLU A O 1
ATOM 2741 N N . ILE A 1 337 ? 16.628 -0.304 10.178 1.00 56.06 337 ILE A N 1
ATOM 2742 C CA . ILE A 1 337 ? 17.584 0.759 10.334 1.00 56.06 337 ILE A CA 1
ATOM 2743 C C . ILE A 1 337 ? 18.536 0.563 9.164 1.00 56.06 337 ILE A C 1
ATOM 2745 O O . ILE A 1 337 ? 19.257 -0.437 9.097 1.00 56.06 337 ILE A O 1
ATOM 2749 N N . ASN A 1 338 ? 18.479 1.485 8.211 1.00 63.22 338 ASN A N 1
ATOM 2750 C CA . ASN A 1 338 ? 19.526 1.583 7.212 1.00 63.22 338 ASN A CA 1
ATOM 2751 C C . ASN A 1 338 ? 20.868 1.916 7.914 1.00 63.22 338 ASN A C 1
ATOM 2753 O O . ASN A 1 338 ? 20.924 2.085 9.134 1.00 63.22 338 ASN A O 1
ATOM 2757 N N . LYS A 1 339 ? 21.962 2.058 7.162 1.00 55.47 339 LYS A N 1
ATOM 2758 C CA . LYS A 1 339 ? 23.289 2.360 7.738 1.00 55.47 339 LYS A CA 1
ATOM 2759 C C . LYS A 1 339 ? 23.318 3.607 8.649 1.00 55.47 339 LYS A C 1
ATOM 2761 O O . LYS A 1 339 ? 24.186 3.681 9.513 1.00 55.47 339 LYS A O 1
ATOM 2766 N N . ASP A 1 340 ? 22.342 4.508 8.525 1.00 65.44 340 ASP A N 1
ATOM 2767 C CA . ASP A 1 340 ? 22.312 5.821 9.175 1.00 65.44 340 ASP A CA 1
ATOM 2768 C C . ASP A 1 340 ? 21.223 5.985 10.251 1.00 65.44 340 ASP A C 1
ATOM 2770 O O . ASP A 1 340 ? 21.013 7.091 10.751 1.00 65.44 340 ASP A O 1
ATOM 2774 N N . GLY A 1 341 ? 20.508 4.921 10.639 1.00 75.81 341 GLY A N 1
ATOM 2775 C CA . GLY A 1 341 ? 19.439 5.045 11.646 1.00 75.81 341 GLY A CA 1
ATOM 2776 C C . GLY A 1 341 ? 18.062 5.426 11.092 1.00 75.81 341 GLY A C 1
ATOM 2777 O O . GLY A 1 341 ? 17.115 5.513 11.874 1.00 75.81 341 GLY A O 1
ATOM 2778 N N . HIS A 1 342 ? 17.938 5.648 9.782 1.00 82.38 342 HIS A N 1
ATOM 2779 C CA . HIS A 1 342 ? 16.705 6.078 9.125 1.00 82.38 342 HIS A CA 1
ATOM 2780 C C . HIS A 1 342 ? 15.735 4.907 8.940 1.00 82.38 342 HIS A C 1
ATOM 2782 O O . HIS A 1 342 ? 16.128 3.825 8.489 1.00 82.38 342 HIS A O 1
ATOM 2788 N N . LEU A 1 343 ? 14.465 5.132 9.283 1.00 82.06 343 LEU A N 1
ATOM 2789 C CA . LEU A 1 343 ? 13.358 4.233 8.971 1.00 82.06 343 LEU A CA 1
ATOM 2790 C C . LEU A 1 343 ? 12.458 4.860 7.910 1.00 82.06 343 LEU A C 1
ATOM 2792 O O . LEU A 1 343 ? 12.228 6.064 7.938 1.00 82.06 343 LEU A O 1
ATOM 2796 N N . PHE A 1 344 ? 11.856 4.019 7.073 1.00 85.81 344 PHE A N 1
ATOM 2797 C CA . PHE A 1 344 ? 10.870 4.451 6.088 1.00 85.81 344 PHE A CA 1
ATOM 2798 C C . PHE A 1 344 ? 9.790 5.339 6.721 1.00 85.81 344 PHE A C 1
ATOM 2800 O O . PHE A 1 344 ? 9.083 4.923 7.647 1.00 85.81 344 PHE A O 1
ATOM 2807 N N . GLY A 1 345 ? 9.631 6.548 6.193 1.00 86.56 345 GLY A N 1
ATOM 2808 C CA . GLY A 1 345 ? 8.760 7.580 6.733 1.00 86.56 345 GLY A CA 1
ATOM 2809 C C . GLY A 1 345 ? 9.492 8.689 7.483 1.00 86.56 345 GLY A C 1
ATOM 2810 O O . GLY A 1 345 ? 8.897 9.730 7.742 1.00 86.56 345 GLY A O 1
ATOM 2811 N N . ASP A 1 346 ? 10.748 8.503 7.884 1.00 86.12 346 ASP A N 1
ATOM 2812 C CA . ASP A 1 346 ? 11.398 9.429 8.813 1.00 86.12 346 ASP A CA 1
ATOM 2813 C C . ASP A 1 346 ? 11.745 10.789 8.178 1.00 86.12 346 ASP A C 1
ATOM 2815 O O . ASP A 1 346 ? 12.075 11.721 8.916 1.00 86.12 346 ASP A O 1
ATOM 2819 N N . PHE A 1 347 ? 11.639 10.952 6.851 1.00 89.50 347 PHE A N 1
ATOM 2820 C CA . PHE A 1 347 ? 11.844 12.248 6.200 1.00 89.50 347 PHE A CA 1
ATOM 2821 C C . PHE A 1 347 ? 10.851 13.304 6.701 1.00 89.50 347 PHE A C 1
ATOM 2823 O O . PHE A 1 347 ? 9.651 13.263 6.444 1.00 89.50 347 PHE A O 1
ATOM 2830 N N . SER A 1 348 ? 11.384 14.295 7.416 1.00 89.19 348 SER A N 1
ATOM 2831 C CA . SER A 1 348 ? 10.595 15.347 8.073 1.00 89.19 348 SER A CA 1
ATOM 2832 C C . SER A 1 348 ? 10.137 16.471 7.138 1.00 89.19 348 SER A C 1
ATOM 2834 O O . SER A 1 348 ? 9.260 17.256 7.498 1.00 89.19 348 SER A O 1
ATOM 2836 N N . ASP A 1 349 ? 10.739 16.567 5.956 1.00 92.56 349 ASP A N 1
ATOM 2837 C CA . ASP A 1 349 ? 10.568 17.645 4.983 1.00 92.56 349 ASP A CA 1
ATOM 2838 C C . ASP A 1 349 ? 9.825 17.213 3.709 1.00 92.56 349 ASP A C 1
ATOM 2840 O O . ASP A 1 349 ? 9.723 17.994 2.762 1.00 92.56 349 ASP A O 1
ATOM 2844 N N . ILE A 1 350 ? 9.260 16.000 3.701 1.00 90.88 350 ILE A N 1
ATOM 2845 C CA . ILE A 1 350 ? 8.361 15.510 2.653 1.00 90.88 350 ILE A CA 1
ATOM 2846 C C . ILE A 1 350 ? 7.095 14.955 3.298 1.00 90.88 350 ILE A C 1
ATOM 2848 O O . ILE A 1 350 ? 7.138 14.203 4.269 1.00 90.88 350 ILE A O 1
ATOM 2852 N N . ASN A 1 351 ? 5.938 15.310 2.745 1.00 89.06 351 ASN A N 1
ATOM 2853 C CA . ASN A 1 351 ? 4.675 14.754 3.204 1.00 89.06 351 ASN A CA 1
ATOM 2854 C C . ASN A 1 351 ? 4.571 13.273 2.803 1.00 89.06 351 ASN A C 1
ATOM 2856 O O . ASN A 1 351 ? 4.503 12.963 1.618 1.00 89.06 351 ASN A O 1
ATOM 2860 N N . TYR A 1 352 ? 4.474 12.368 3.781 1.00 85.19 352 TYR A N 1
ATOM 2861 C CA . TYR A 1 352 ? 4.351 10.918 3.561 1.00 85.19 352 TYR A CA 1
ATOM 2862 C C . TYR A 1 352 ? 3.124 10.486 2.736 1.00 85.19 352 TYR A C 1
ATOM 2864 O O . TYR A 1 352 ? 3.035 9.335 2.304 1.00 85.19 352 TYR A O 1
ATOM 2872 N N . ARG A 1 353 ? 2.152 11.387 2.542 1.00 85.00 353 ARG A N 1
ATOM 2873 C CA . ARG A 1 353 ? 0.967 11.170 1.698 1.00 85.00 353 ARG A CA 1
ATOM 2874 C C . ARG A 1 353 ? 1.220 11.447 0.213 1.00 85.00 353 ARG A C 1
ATOM 2876 O O . ARG A 1 353 ? 0.404 11.053 -0.621 1.00 85.00 353 ARG A O 1
ATOM 2883 N N . ASP A 1 354 ? 2.304 12.147 -0.107 1.00 86.75 354 ASP A N 1
ATOM 2884 C CA . ASP A 1 354 ? 2.718 12.422 -1.478 1.00 86.75 354 ASP A CA 1
ATOM 2885 C C . ASP A 1 354 ? 3.495 11.223 -2.037 1.00 86.75 354 ASP A C 1
ATOM 2887 O O . ASP A 1 354 ? 4.303 10.608 -1.342 1.00 86.75 354 ASP A O 1
ATOM 2891 N N . ILE A 1 355 ? 3.295 10.912 -3.316 1.00 89.06 355 ILE A N 1
ATOM 2892 C CA . ILE A 1 355 ? 4.103 9.909 -4.009 1.00 89.06 355 ILE A CA 1
ATOM 2893 C C . ILE A 1 355 ? 5.581 10.318 -4.068 1.00 89.06 355 ILE A C 1
ATOM 2895 O O . ILE A 1 355 ? 6.447 9.449 -4.072 1.00 89.06 355 ILE A O 1
ATOM 2899 N N . GLN A 1 356 ? 5.896 11.619 -4.020 1.00 92.25 356 GLN A N 1
ATOM 2900 C CA . GLN A 1 356 ? 7.280 12.095 -3.907 1.00 92.25 356 GLN A CA 1
ATOM 2901 C C . GLN A 1 356 ? 8.001 11.504 -2.690 1.00 92.25 356 GLN A C 1
ATOM 2903 O O . GLN A 1 356 ? 9.182 11.181 -2.771 1.00 92.25 356 GLN A O 1
ATOM 2908 N N . HIS A 1 357 ? 7.294 11.285 -1.579 1.00 92.56 357 HIS A N 1
ATOM 2909 C CA . HIS A 1 357 ? 7.870 10.592 -0.431 1.00 92.56 357 HIS A CA 1
ATOM 2910 C C . HIS A 1 357 ? 8.315 9.177 -0.801 1.00 92.56 357 HIS A C 1
ATOM 2912 O O . HIS A 1 357 ? 9.402 8.752 -0.430 1.00 92.56 357 HIS A O 1
ATOM 2918 N N . LEU A 1 358 ? 7.501 8.446 -1.565 1.00 92.44 358 LEU A N 1
ATOM 2919 C CA . LEU A 1 358 ? 7.836 7.095 -2.003 1.00 92.44 358 LEU A CA 1
ATOM 2920 C C . LEU A 1 358 ? 9.074 7.077 -2.907 1.00 92.44 358 LEU A C 1
ATOM 2922 O O . LEU A 1 358 ? 9.928 6.209 -2.740 1.00 92.44 358 LEU A O 1
ATOM 2926 N N . TYR A 1 359 ? 9.200 8.043 -3.820 1.00 94.88 359 TYR A N 1
ATOM 2927 C CA . TYR A 1 359 ? 10.394 8.201 -4.655 1.00 94.88 359 TYR A CA 1
ATOM 2928 C C . TYR A 1 359 ? 11.633 8.560 -3.830 1.00 94.88 359 TYR A C 1
ATOM 2930 O O . TYR A 1 359 ? 12.685 7.959 -4.029 1.00 94.88 359 TYR A O 1
ATOM 2938 N N . ALA A 1 360 ? 11.513 9.481 -2.872 1.00 94.69 360 ALA A N 1
ATOM 2939 C CA . ALA A 1 360 ? 12.606 9.859 -1.979 1.00 94.69 360 ALA A CA 1
ATOM 2940 C C . ALA A 1 360 ? 13.110 8.666 -1.151 1.00 94.69 360 ALA A C 1
ATOM 2942 O O . ALA A 1 360 ? 14.303 8.373 -1.146 1.00 94.69 360 ALA A O 1
ATOM 2943 N N . GLU A 1 361 ? 12.192 7.940 -0.511 1.00 93.00 361 GLU A N 1
ATOM 2944 C CA . GLU A 1 361 ? 12.485 6.723 0.249 1.00 93.00 361 GLU A CA 1
ATOM 2945 C C . GLU A 1 361 ? 13.121 5.649 -0.632 1.00 93.00 361 GLU A C 1
ATOM 2947 O O . GLU A 1 361 ? 14.160 5.088 -0.297 1.00 93.00 361 GLU A O 1
ATOM 2952 N N . THR A 1 362 ? 12.539 5.386 -1.802 1.00 93.94 362 THR A N 1
ATOM 2953 C CA . THR A 1 362 ? 13.070 4.385 -2.733 1.00 93.94 362 THR A CA 1
ATOM 2954 C C . THR A 1 362 ? 14.476 4.756 -3.192 1.00 93.94 362 THR A C 1
ATOM 2956 O O . THR A 1 362 ? 15.348 3.892 -3.220 1.00 93.94 362 THR A O 1
ATOM 2959 N N . ALA A 1 363 ? 14.729 6.029 -3.494 1.00 94.44 363 ALA A N 1
ATOM 2960 C CA . ALA A 1 363 ? 16.035 6.482 -3.946 1.00 94.44 363 ALA A CA 1
ATOM 2961 C C . ALA A 1 363 ? 17.077 6.382 -2.835 1.00 94.44 363 ALA A C 1
ATOM 2963 O O . ALA A 1 363 ? 18.194 5.928 -3.072 1.00 94.44 363 ALA A O 1
ATOM 2964 N N . PHE A 1 364 ? 16.695 6.749 -1.617 1.00 91.94 364 PHE A N 1
ATOM 2965 C CA . PHE A 1 364 ? 17.567 6.665 -0.460 1.00 91.94 364 PHE A CA 1
ATOM 2966 C C . PHE A 1 364 ? 17.920 5.216 -0.097 1.00 91.94 364 PHE A C 1
ATOM 2968 O O . PHE A 1 364 ? 19.089 4.891 0.076 1.00 91.94 364 PHE A O 1
ATOM 2975 N N . TYR A 1 365 ? 16.935 4.314 -0.052 1.00 90.12 365 TYR A N 1
ATOM 2976 C CA . TYR A 1 365 ? 17.163 2.900 0.272 1.00 90.12 365 TYR A CA 1
ATOM 2977 C C . TYR A 1 365 ? 17.939 2.126 -0.808 1.00 90.12 365 TYR A C 1
ATOM 2979 O O . TYR A 1 365 ? 18.441 1.041 -0.517 1.00 90.12 365 TYR A O 1
ATOM 2987 N N . ASN A 1 366 ? 18.036 2.661 -2.028 1.00 90.81 366 ASN A N 1
ATOM 2988 C CA . ASN A 1 366 ? 18.815 2.085 -3.129 1.00 90.81 366 ASN A CA 1
ATOM 2989 C C . ASN A 1 366 ? 20.140 2.833 -3.382 1.00 90.81 366 ASN A C 1
ATOM 2991 O O . ASN A 1 366 ? 20.734 2.655 -4.441 1.00 90.81 366 ASN A O 1
ATOM 2995 N N . ASP A 1 367 ? 20.596 3.683 -2.450 1.00 89.62 367 ASP A N 1
ATOM 2996 C CA . ASP A 1 367 ? 21.834 4.472 -2.577 1.00 89.62 367 ASP A CA 1
ATOM 2997 C C . ASP A 1 367 ? 21.894 5.315 -3.886 1.00 89.62 367 ASP A C 1
ATOM 2999 O O . ASP A 1 367 ? 22.965 5.608 -4.423 1.00 89.62 367 ASP A O 1
ATOM 3003 N N . ILE A 1 368 ? 20.736 5.731 -4.423 1.00 91.88 368 ILE A N 1
ATOM 3004 C CA . ILE A 1 368 ? 20.623 6.556 -5.644 1.00 91.88 368 ILE A CA 1
ATOM 3005 C C . ILE A 1 368 ? 21.042 7.990 -5.332 1.00 91.88 368 ILE A C 1
ATOM 3007 O O . ILE A 1 368 ? 21.851 8.579 -6.047 1.00 91.88 368 ILE A O 1
ATOM 3011 N N . VAL A 1 369 ? 20.534 8.537 -4.229 1.00 89.94 369 VAL A N 1
ATOM 3012 C CA . VAL A 1 369 ? 20.864 9.875 -3.724 1.00 89.94 369 VAL A CA 1
ATOM 3013 C C . VAL A 1 369 ? 21.218 9.787 -2.248 1.00 89.94 369 VAL A C 1
ATOM 3015 O O . VAL A 1 369 ? 20.667 8.965 -1.518 1.00 89.94 369 VAL A O 1
ATOM 3018 N N . ASP A 1 370 ? 22.106 10.664 -1.794 1.00 84.00 370 ASP A N 1
ATOM 3019 C CA . ASP A 1 370 ? 22.475 10.708 -0.378 1.00 84.00 370 ASP A CA 1
ATOM 3020 C C . ASP A 1 370 ? 21.414 11.482 0.419 1.00 84.00 370 ASP A C 1
ATOM 3022 O O . ASP A 1 370 ? 20.666 12.281 -0.143 1.00 84.00 370 ASP A O 1
ATOM 3026 N N . SER A 1 371 ? 21.363 11.332 1.741 1.00 76.94 371 SER A N 1
ATOM 3027 C CA . SER A 1 371 ? 20.555 12.196 2.615 1.00 76.94 371 SER A CA 1
ATOM 3028 C C . SER A 1 371 ? 21.405 12.778 3.743 1.00 76.94 371 SER A C 1
ATOM 3030 O O . SER A 1 371 ? 22.510 12.312 4.022 1.00 76.94 371 SER A O 1
ATOM 3032 N N . LYS A 1 372 ? 20.909 13.840 4.385 1.00 71.31 372 LYS A N 1
ATOM 3033 C CA . LYS A 1 372 ? 21.533 14.406 5.585 1.00 71.31 372 LYS A CA 1
ATOM 3034 C C . LYS A 1 372 ? 20.607 14.153 6.762 1.00 71.31 372 LYS A C 1
ATOM 3036 O O . LYS A 1 372 ? 19.680 14.927 7.001 1.00 71.31 372 LYS A O 1
ATOM 3041 N N . SER A 1 373 ? 20.879 13.092 7.523 1.00 79.19 373 SER A N 1
ATOM 3042 C CA . SER A 1 373 ? 19.990 12.648 8.606 1.00 79.19 373 SER A CA 1
ATOM 3043 C C . SER A 1 373 ? 18.566 12.395 8.067 1.00 79.19 373 SER A C 1
ATOM 3045 O O . SER A 1 373 ? 18.404 11.863 6.977 1.00 79.19 373 SER A O 1
ATOM 3047 N N . ASN A 1 374 ? 17.527 12.803 8.794 1.00 85.50 374 ASN A N 1
ATOM 3048 C CA . ASN A 1 374 ? 16.116 12.626 8.431 1.00 85.50 374 ASN A CA 1
ATOM 3049 C C . ASN A 1 374 ? 15.538 13.805 7.618 1.00 85.50 374 ASN A C 1
ATOM 3051 O O . ASN A 1 374 ? 14.366 14.175 7.766 1.00 85.50 374 ASN A O 1
ATOM 3055 N N . LYS A 1 375 ? 16.373 14.428 6.779 1.00 90.62 375 LYS A N 1
ATOM 3056 C CA . LYS A 1 375 ? 15.969 15.447 5.802 1.00 90.62 375 LYS A CA 1
ATOM 3057 C C . LYS A 1 375 ? 16.420 15.042 4.408 1.00 90.62 375 LYS A C 1
ATOM 3059 O O . LYS A 1 375 ? 17.607 14.786 4.182 1.00 90.62 375 LYS A O 1
ATOM 3064 N N . PHE A 1 376 ? 15.471 14.995 3.483 1.00 92.69 376 PHE A N 1
ATOM 3065 C CA . PHE A 1 376 ? 15.746 14.638 2.099 1.00 92.69 376 PHE A CA 1
ATOM 3066 C C . PHE A 1 376 ? 16.211 15.843 1.275 1.00 92.69 376 PHE A C 1
ATOM 3068 O O . PHE A 1 376 ? 17.076 15.683 0.421 1.00 92.69 376 PHE A O 1
ATOM 3075 N N . GLU A 1 377 ? 15.702 17.042 1.562 1.00 94.50 377 GLU A N 1
ATOM 3076 C CA . GLU A 1 377 ? 15.895 18.288 0.808 1.00 94.50 377 GLU A CA 1
ATOM 3077 C C . GLU A 1 377 ? 15.346 18.192 -0.636 1.00 94.50 377 GLU A C 1
ATOM 3079 O O . GLU A 1 377 ? 16.103 18.377 -1.594 1.00 94.50 377 GLU A O 1
ATOM 3084 N N . PRO A 1 378 ? 14.037 17.915 -0.837 1.00 95.00 378 PRO A N 1
ATOM 3085 C CA . PRO A 1 378 ? 13.471 17.566 -2.150 1.00 95.00 378 PRO A CA 1
ATOM 3086 C C . PRO A 1 378 ? 13.708 18.630 -3.225 1.00 95.00 378 PRO A C 1
ATOM 3088 O O . PRO A 1 378 ? 14.049 18.300 -4.357 1.00 95.00 378 PRO A O 1
ATOM 3091 N N . ASN A 1 379 ? 13.605 19.905 -2.847 1.00 95.50 379 ASN A N 1
ATOM 3092 C CA . ASN A 1 379 ? 13.728 21.045 -3.756 1.00 95.50 379 ASN A CA 1
ATOM 3093 C C . ASN A 1 379 ? 15.178 21.532 -3.942 1.00 95.50 379 ASN A C 1
ATOM 3095 O O . ASN A 1 379 ? 15.395 22.573 -4.561 1.00 95.50 379 ASN A O 1
ATOM 3099 N N . SER A 1 380 ? 16.173 20.837 -3.377 1.00 95.75 380 SER A N 1
ATOM 3100 C CA . SER A 1 380 ? 17.580 21.188 -3.595 1.00 95.75 380 SER A CA 1
ATOM 3101 C C . SER A 1 380 ? 17.944 20.975 -5.064 1.00 95.75 380 SER A C 1
ATOM 3103 O O . SER A 1 380 ? 17.731 19.895 -5.609 1.00 95.75 380 SER A O 1
ATOM 3105 N N . ILE A 1 381 ? 18.450 22.021 -5.722 1.00 97.88 381 ILE A N 1
ATOM 3106 C CA . ILE A 1 381 ? 18.891 21.942 -7.118 1.00 97.88 381 ILE A CA 1
ATOM 3107 C C . ILE A 1 381 ? 20.268 21.292 -7.160 1.00 97.88 381 ILE A C 1
ATOM 3109 O O . ILE A 1 381 ? 21.196 21.778 -6.512 1.00 97.88 381 ILE A O 1
ATOM 3113 N N . LEU A 1 382 ? 20.389 20.217 -7.932 1.00 97.06 382 LEU A N 1
ATOM 3114 C CA . LEU A 1 382 ? 21.636 19.490 -8.114 1.00 97.06 382 LEU A CA 1
ATOM 3115 C C . LEU A 1 382 ? 22.515 20.205 -9.141 1.00 97.06 382 LEU A C 1
ATOM 3117 O O . LEU A 1 382 ? 22.034 20.700 -10.163 1.00 97.06 382 LEU A O 1
ATOM 3121 N N . SER A 1 383 ? 23.818 20.266 -8.875 1.00 97.06 383 SER A N 1
ATOM 3122 C CA . SER A 1 383 ? 24.780 20.680 -9.893 1.00 97.06 383 SER A CA 1
ATOM 3123 C C . SER A 1 383 ? 25.007 19.551 -10.902 1.00 97.06 383 SER A C 1
ATOM 3125 O O . SER A 1 383 ? 24.795 18.379 -10.593 1.00 97.06 383 SER A O 1
ATOM 3127 N N . SER A 1 384 ? 25.511 19.884 -1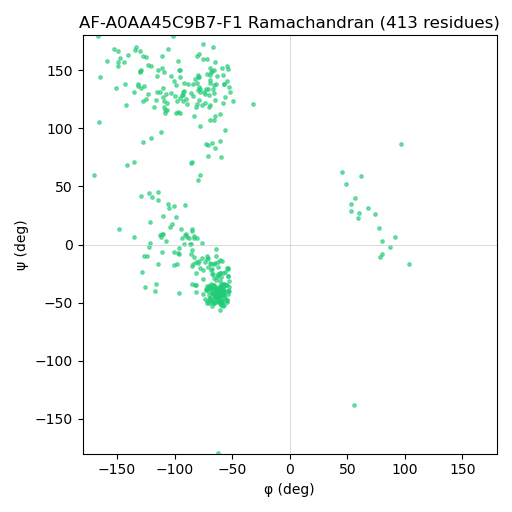2.094 1.00 97.00 384 SER A N 1
ATOM 3128 C CA . SER A 1 384 ? 25.919 18.873 -13.083 1.00 97.00 384 SER A CA 1
ATOM 3129 C C . SER A 1 384 ? 26.929 17.870 -12.496 1.00 97.00 384 SER A C 1
ATOM 3131 O O . SER A 1 384 ? 26.854 16.676 -12.767 1.00 97.00 384 SER A O 1
ATOM 3133 N N . ASN A 1 385 ? 27.821 18.313 -11.600 1.00 96.81 385 ASN A N 1
ATOM 3134 C CA . ASN A 1 385 ? 28.758 17.420 -10.912 1.00 96.81 385 ASN A CA 1
ATOM 3135 C C . ASN A 1 385 ? 28.049 16.431 -9.974 1.00 96.81 385 ASN A C 1
ATOM 3137 O O . ASN A 1 385 ? 28.414 15.257 -9.956 1.00 96.81 385 ASN A O 1
ATOM 3141 N N . ASP A 1 386 ? 27.038 16.882 -9.223 1.00 96.25 386 ASP A N 1
ATOM 3142 C CA . ASP A 1 386 ? 26.259 16.003 -8.340 1.00 96.25 386 ASP A CA 1
ATOM 3143 C C . ASP A 1 386 ? 25.506 14.948 -9.164 1.00 96.25 386 ASP A C 1
ATOM 3145 O O . ASP A 1 386 ? 25.551 13.760 -8.851 1.00 96.25 386 ASP A O 1
ATOM 3149 N N . ILE A 1 387 ? 24.875 15.375 -10.266 1.00 97.50 387 ILE A N 1
ATOM 3150 C CA . ILE A 1 387 ? 24.140 14.502 -11.191 1.00 97.50 387 ILE A CA 1
ATOM 3151 C C . ILE A 1 387 ? 25.074 13.452 -11.801 1.00 97.50 387 ILE A C 1
ATOM 3153 O O . ILE A 1 387 ? 24.774 12.262 -11.735 1.00 97.50 387 ILE A O 1
ATOM 3157 N N . ASN A 1 388 ? 26.223 13.870 -12.340 1.00 97.06 388 ASN A N 1
ATOM 3158 C CA . ASN A 1 388 ? 27.223 12.959 -12.899 1.00 97.06 388 ASN A CA 1
ATOM 3159 C C . ASN A 1 388 ? 27.747 11.974 -11.847 1.00 97.06 388 ASN A C 1
ATOM 3161 O O . ASN A 1 388 ? 27.902 10.792 -12.145 1.00 97.06 388 ASN A O 1
ATOM 3165 N N . SER A 1 389 ? 27.977 12.426 -10.609 1.00 96.31 389 SER A N 1
ATOM 3166 C CA . SER A 1 389 ? 28.399 11.555 -9.507 1.00 96.31 389 SER A CA 1
ATOM 3167 C C . SER A 1 389 ? 27.345 10.492 -9.188 1.00 96.31 389 SER A C 1
ATOM 3169 O O . SER A 1 389 ? 27.689 9.323 -9.009 1.00 96.31 389 SER A O 1
ATOM 3171 N N . TYR A 1 390 ? 26.066 10.873 -9.124 1.00 96.44 390 TYR A N 1
ATOM 3172 C CA . TYR A 1 390 ? 24.975 9.932 -8.876 1.00 96.44 390 TYR A CA 1
ATOM 3173 C C . TYR A 1 390 ? 24.790 8.956 -10.035 1.00 96.44 390 TYR A C 1
ATOM 3175 O O . TYR A 1 390 ? 24.780 7.751 -9.802 1.00 96.44 390 TYR A O 1
ATOM 3183 N N . LEU A 1 391 ? 24.732 9.440 -11.277 1.00 96.38 391 LEU A N 1
ATOM 3184 C CA . LEU A 1 391 ? 24.624 8.575 -12.453 1.00 96.38 391 LEU A CA 1
ATOM 3185 C C . LEU A 1 391 ? 25.800 7.605 -12.553 1.00 96.38 391 LEU A C 1
ATOM 3187 O O . LEU A 1 391 ? 25.581 6.422 -12.785 1.00 96.38 391 LEU A O 1
ATOM 3191 N N . SER A 1 392 ? 27.024 8.069 -12.283 1.00 95.31 392 SER A N 1
ATOM 3192 C CA . SER A 1 392 ? 28.206 7.205 -12.326 1.00 95.31 392 SER A CA 1
ATOM 3193 C C . SER A 1 392 ? 28.127 6.056 -11.321 1.00 95.31 392 SER A C 1
ATOM 3195 O O . SER A 1 392 ? 28.483 4.918 -11.623 1.00 95.31 392 SER A O 1
ATOM 3197 N N . ARG A 1 393 ? 27.619 6.339 -10.113 1.00 93.44 393 ARG A N 1
ATOM 3198 C CA . ARG A 1 393 ? 27.397 5.325 -9.075 1.00 93.44 393 ARG A CA 1
ATOM 3199 C C . ARG A 1 393 ? 26.330 4.316 -9.491 1.00 93.44 393 ARG A C 1
ATOM 3201 O O . ARG A 1 393 ? 26.507 3.125 -9.261 1.00 93.44 393 ARG A O 1
ATOM 3208 N N . ILE A 1 394 ? 25.237 4.792 -10.079 1.00 93.62 394 ILE A N 1
ATOM 3209 C CA . ILE A 1 394 ? 24.079 3.963 -10.414 1.00 93.62 394 ILE A CA 1
ATOM 3210 C C . ILE A 1 394 ? 24.343 3.084 -11.645 1.00 93.62 394 ILE A C 1
ATOM 3212 O O . ILE A 1 394 ? 24.000 1.905 -11.638 1.00 93.62 394 ILE A O 1
ATOM 3216 N N . LEU A 1 395 ? 24.975 3.645 -12.678 1.00 92.12 395 LEU A N 1
ATOM 3217 C CA . LEU A 1 395 ? 25.312 2.945 -13.923 1.00 92.12 395 LEU A CA 1
ATOM 3218 C C . LEU A 1 395 ? 26.615 2.140 -13.819 1.00 92.12 395 LEU A C 1
ATOM 3220 O O . LEU A 1 395 ? 26.909 1.326 -14.689 1.00 92.12 395 LEU A O 1
ATOM 3224 N N . ASN A 1 396 ? 27.377 2.332 -12.735 1.00 93.56 396 ASN A N 1
ATOM 3225 C CA . ASN A 1 396 ? 28.677 1.703 -12.505 1.00 93.56 396 ASN A CA 1
ATOM 3226 C C . ASN A 1 396 ? 29.690 1.987 -13.638 1.00 93.56 396 ASN A C 1
ATOM 3228 O O . ASN A 1 396 ? 30.473 1.123 -14.035 1.00 93.56 396 ASN A O 1
ATOM 3232 N N . GLU A 1 397 ? 29.684 3.221 -14.141 1.00 94.31 397 GLU A N 1
ATOM 3233 C CA . GLU A 1 397 ? 30.597 3.739 -15.164 1.00 94.31 397 GLU A CA 1
ATOM 3234 C C . GLU A 1 397 ? 30.832 5.243 -14.971 1.00 94.31 397 GLU A C 1
ATOM 3236 O O . GLU A 1 397 ? 30.129 5.888 -14.204 1.00 94.31 397 GLU A O 1
ATOM 3241 N N . THR A 1 398 ? 31.833 5.831 -15.628 1.00 95.69 398 THR A N 1
ATOM 3242 C CA . THR A 1 398 ? 32.090 7.275 -15.502 1.00 95.69 398 THR A CA 1
ATOM 3243 C C . THR A 1 398 ? 31.162 8.066 -16.418 1.00 95.69 398 THR A C 1
ATOM 3245 O O . THR A 1 398 ? 31.289 7.979 -17.637 1.00 95.69 398 THR A O 1
ATOM 3248 N N . VAL A 1 399 ? 30.317 8.916 -15.837 1.00 96.38 399 VAL A N 1
ATOM 3249 C CA . VAL A 1 399 ? 29.464 9.864 -16.566 1.00 96.38 399 VAL A CA 1
ATOM 3250 C C . VAL A 1 399 ? 30.062 11.269 -16.471 1.00 96.38 399 VAL A C 1
ATOM 3252 O O . VAL A 1 399 ? 30.434 11.727 -15.390 1.00 96.38 399 VAL A O 1
ATOM 3255 N N . ASN A 1 400 ? 30.193 11.949 -17.611 1.00 94.75 400 ASN A N 1
ATOM 3256 C CA . ASN A 1 400 ? 30.717 13.313 -17.697 1.00 94.75 400 ASN A CA 1
ATOM 3257 C C . ASN A 1 400 ? 29.936 14.113 -18.745 1.00 94.75 400 ASN A C 1
ATOM 3259 O O . ASN A 1 400 ? 30.449 14.445 -19.812 1.00 94.75 400 ASN A O 1
ATOM 3263 N N . GLU A 1 401 ? 28.672 14.377 -18.434 1.00 95.88 401 GLU A N 1
ATOM 3264 C CA . GLU A 1 401 ? 27.735 15.078 -19.306 1.00 95.88 401 GLU A CA 1
ATOM 3265 C C . GLU A 1 401 ? 27.331 16.423 -18.702 1.00 95.88 401 GLU A C 1
ATOM 3267 O O . GLU A 1 401 ? 27.279 16.599 -17.484 1.00 95.88 401 GLU A O 1
ATOM 3272 N N . ASN A 1 402 ? 27.013 17.405 -19.544 1.00 96.31 402 ASN A N 1
ATOM 3273 C CA . ASN A 1 402 ? 26.524 18.697 -19.065 1.00 96.31 402 ASN A CA 1
ATOM 3274 C C . ASN A 1 402 ? 25.004 18.662 -18.831 1.00 96.31 402 ASN A C 1
ATOM 3276 O O . ASN A 1 402 ? 24.246 19.267 -19.586 1.00 96.31 402 ASN A O 1
ATOM 3280 N N . ILE A 1 403 ? 24.567 17.947 -17.792 1.00 97.62 403 ILE A N 1
ATOM 3281 C CA . ILE A 1 403 ? 23.148 17.807 -17.438 1.00 97.62 403 ILE A CA 1
ATOM 3282 C C . ILE A 1 403 ? 22.746 18.937 -16.485 1.00 97.62 403 ILE A C 1
ATOM 3284 O O . ILE A 1 403 ? 23.319 19.080 -15.403 1.00 97.62 403 ILE A O 1
ATOM 3288 N N . VAL A 1 404 ? 21.758 19.749 -16.877 1.00 96.81 404 VAL A N 1
ATOM 3289 C CA . VAL A 1 404 ? 21.287 20.896 -16.076 1.00 96.81 404 VAL A CA 1
ATOM 3290 C C . VAL A 1 404 ? 19.782 20.834 -15.821 1.00 96.81 404 VAL A C 1
ATOM 3292 O O . VAL A 1 404 ? 19.323 21.210 -14.737 1.00 96.81 404 VAL A O 1
ATOM 3295 N N . THR A 1 405 ? 19.013 20.366 -16.801 1.00 98.31 405 THR A N 1
ATOM 3296 C CA . THR A 1 405 ? 17.549 20.308 -16.758 1.00 98.31 405 THR A CA 1
ATOM 3297 C C . THR A 1 405 ? 17.026 18.877 -16.673 1.00 98.31 405 THR A C 1
ATOM 3299 O O . THR A 1 405 ? 17.736 17.918 -16.984 1.00 98.31 405 THR A O 1
ATOM 3302 N N . ASN A 1 406 ? 15.766 18.721 -16.260 1.00 97.75 406 ASN A N 1
ATOM 3303 C CA . ASN A 1 406 ? 15.105 17.414 -16.261 1.00 97.75 406 ASN A CA 1
ATOM 3304 C C . ASN A 1 406 ? 15.067 16.802 -17.667 1.00 97.75 406 ASN A C 1
ATOM 3306 O O . ASN A 1 406 ? 15.261 15.598 -17.821 1.00 97.75 406 ASN A O 1
ATOM 3310 N N . LYS A 1 407 ? 14.865 17.637 -18.692 1.00 96.62 407 LYS A N 1
ATOM 3311 C CA . LYS A 1 407 ? 14.953 17.239 -20.095 1.00 96.62 407 LYS A CA 1
ATOM 3312 C C . LYS A 1 407 ? 16.324 16.662 -20.452 1.00 96.62 407 LYS A C 1
ATOM 3314 O O . LYS A 1 407 ? 16.365 15.569 -21.005 1.00 96.62 407 LYS A O 1
ATOM 3319 N N . ASP A 1 408 ? 17.419 17.333 -20.085 1.00 97.38 408 ASP A N 1
ATOM 3320 C CA . ASP A 1 408 ? 18.778 16.833 -20.354 1.00 97.38 408 ASP A CA 1
ATOM 3321 C C . ASP A 1 408 ? 19.006 15.451 -19.717 1.00 97.38 408 ASP A C 1
ATOM 3323 O O . ASP A 1 408 ? 19.576 14.561 -20.344 1.00 97.38 408 ASP A O 1
ATOM 3327 N N . LEU A 1 409 ? 18.534 15.261 -18.478 1.00 96.94 409 LEU A N 1
ATOM 3328 C CA . LEU A 1 409 ? 18.660 13.997 -17.749 1.00 96.94 409 LEU A CA 1
ATOM 3329 C C . LEU A 1 409 ? 17.867 12.869 -18.420 1.00 96.94 409 LEU A C 1
ATOM 3331 O O . LEU A 1 409 ? 18.373 11.759 -18.567 1.00 96.94 409 LEU A O 1
ATOM 3335 N N . ILE A 1 410 ? 16.631 13.152 -18.830 1.00 95.50 410 ILE A N 1
ATOM 3336 C CA . ILE A 1 410 ? 15.784 12.186 -19.536 1.00 95.50 410 ILE A CA 1
ATOM 3337 C C . ILE A 1 410 ? 16.398 11.826 -20.894 1.00 95.50 410 ILE A C 1
ATOM 3339 O O . ILE A 1 410 ? 16.467 10.651 -21.241 1.00 95.50 410 ILE A O 1
ATOM 3343 N N . ASP A 1 411 ? 16.876 12.812 -21.654 1.00 94.62 411 ASP A N 1
ATOM 3344 C CA . ASP A 1 411 ? 17.514 12.577 -22.952 1.00 94.62 411 ASP A CA 1
ATOM 3345 C C . ASP A 1 411 ? 18.838 11.812 -22.826 1.00 94.62 411 ASP A C 1
ATOM 3347 O O . ASP A 1 411 ? 19.209 11.088 -23.749 1.00 94.62 411 ASP A O 1
ATOM 3351 N N . PHE A 1 412 ? 19.544 11.949 -21.700 1.00 95.38 412 PHE A N 1
ATOM 3352 C CA . PHE A 1 412 ? 20.693 11.111 -21.370 1.00 95.38 412 PHE A CA 1
ATOM 3353 C C . PHE A 1 412 ? 20.272 9.659 -21.106 1.00 95.38 412 PHE A C 1
ATOM 3355 O O . PHE A 1 412 ? 20.791 8.768 -21.761 1.00 95.38 412 PHE A O 1
ATOM 3362 N N . LEU A 1 413 ? 19.299 9.421 -20.219 1.00 92.69 413 LEU A N 1
ATOM 3363 C CA . LEU A 1 413 ? 18.868 8.068 -19.825 1.00 92.69 413 LEU A CA 1
ATOM 3364 C C . LEU A 1 413 ? 18.144 7.282 -20.932 1.00 92.69 413 LEU A C 1
ATOM 3366 O O . LEU A 1 413 ? 17.959 6.075 -20.807 1.00 92.69 413 LEU A O 1
ATOM 3370 N N . ARG A 1 414 ? 17.691 7.958 -21.993 1.00 90.56 414 ARG A N 1
ATOM 3371 C CA . ARG A 1 414 ? 17.117 7.322 -23.191 1.00 90.56 414 ARG A CA 1
ATOM 3372 C C . ARG A 1 414 ? 18.164 6.745 -24.145 1.00 90.56 414 ARG A C 1
ATOM 3374 O O . ARG A 1 414 ? 17.785 5.976 -25.027 1.00 90.56 414 ARG A O 1
ATOM 3381 N N . LYS A 1 415 ? 19.414 7.195 -24.051 1.00 88.12 415 LYS A N 1
ATOM 3382 C CA . LYS A 1 415 ? 20.527 6.709 -24.876 1.00 88.12 415 LYS A CA 1
ATOM 3383 C C . LYS A 1 415 ? 21.145 5.489 -24.220 1.00 88.12 415 LYS A C 1
ATOM 3385 O O . LYS A 1 415 ? 21.554 4.598 -24.996 1.00 88.12 415 LYS A O 1
#

InterPro domains:
  IPR002491 ABC transporter periplasmic binding domain [PF01497] (42-272)
  IPR002491 ABC transporter periplasmic binding domain [PS50983] (40-301)
  IPR050902 ABC Transporter Solute-Binding [PTHR30535] (1-297)

Nearest PDB structures (foldseek):
  2rg7-assembly1_C  TM=8.044E-01  e=4.754E-15  Shigella dysenteriae
  5khl-assembly1_B  TM=8.361E-01  e=8.089E-13  Vibrio cholerae O395
  5ysc-assembly1_A  TM=7.150E-01  e=3.752E-14  Vibrio cholerae O395
  5mbt-assembly2_B  TM=7.430E-01  e=6.661E-11  Campylobacter jejuni
  5mbu-assembly1_A  TM=7.233E-01  e=2.578E-11  Campylobacter jejuni